Protein 7ULI (pdb70)

Solvent-accessible surface area: 17191 Å² total; per-residue (Å²): 132,56,62,32,69,71,97,54,150,85,101,109,153,65,57,74,32,5,53,39,53,28,104,16,83,42,70,83,56,68,181,90,42,157,75,42,35,29,130,81,82,83,29,131,84,183,72,38,16,55,123,134,66,90,71,22,83,0,9,51,0,33,2,65,66,150,109,21,45,0,0,0,5,18,126,75,57,93,9,20,62,32,0,38,80,0,1,99,0,0,76,98,20,69,9,4,70,17,65,41,105,89,21,2,5,1,31,0,0,15,0,81,3,98,45,47,184,58,0,21,76,0,56,128,47,7,66,56,113,155,31,63,110,66,0,12,86,14,0,50,174,28,35,104,107,7,42,12,77,45,15,70,0,54,50,51,52,87,40,0,57,2,11,0,4,0,34,7,10,7,24,42,7,29,135,30,0,17,40,0,0,91,36,0,14,116,60,2,78,111,80,9,106,63,20,69,73,94,22,63,40,16,95,42,0,1,14,81,77,88,23,55,22,0,60,127,72,4,2,3,6,12,0,35,0,60,5,37,0,113,11,107,33,0,86,158,56,0,139,18,47,13,74,19,0,42,91,19,2,99,101,77,1,51,41,30,14,65,139,84,65,37,76,2,29,39,25,24,24,0,52,64,0,0,31,2,0,0,57,4,0,9,16,45,82,47,0,22,67,0,0,14,7,0,48,0,71,8,92,54,57,74,147,43,123,11,0,48,0,9,0,44,0,16,0,0,1,2,2,1,50,30,75,27,7,111,48,90,78,41,13,62,13,0,92,88,5,45,0,114,22,61,16,149,77,52,84,7,80,13,0,110,75,0,0,10,0,0,0,0,0,0,0,0,0,0,0,2,52,0,0,52,62,6,42,69,142

Radius of gyration: 23.97 Å; Cα contacts (8 Å, |Δi|>4): 821; chains: 1; bounding box: 64×46×68 Å

Secondary structure (P-SEA, 3-state):
ccccccccccccccaaaaaaaaaaaaaaacccccccccccccccccccbbbbbbbbbcccccccccccccccccccaaaaaaaaaaaaaaaaacbbbbbbcccccbbbbbbccccaaaaaaaaaaaacccaaaaaaaaaacccccccccbbbbbbcccccbbbbbbbccccccaaaaaaaaaaaaaaacccccccccccccccccccccccccccccccccccccccccccccccccccccaaaaaaaaaacccaaaaaacccccccccaaaaaaaaaaaaccccccccccccbbbbbbbcccccbbbbbcccccccccccccccccaaaaaaaaaaccccccccccaaaaaaaaaaaaaaaaaaaaaaaaaaaaac

Nearest PDB structures (foldseek):
  7uli-assembly1_AAA  TM=1.003E+00  e=4.116E-71  Arabidopsis thaliana
  8ecg-assembly1_A  TM=1.002E+00  e=7.531E-62  Arabidopsis thaliana
  2r4f-assembly1_C  TM=9.626E-01  e=4.174E-46  Homo sapiens
  6hr7-assembly1_A  TM=9.395E-01  e=2.145E-36  Methanothermococcus thermolithotrophicus DSM 2095
  7n7s-assembly1_B  TM=7.319E-01  e=2.334E-15  Elizabethkingia anophelis NUHP1

Structure (mmCIF, N/CA/C/O backbone):
data_7ULI
#
_entry.id   7ULI
#
_cell.length_a   85.578
_cell.length_b   85.578
_cell.length_c   266.654
_cell.angle_alpha   90.000
_cell.angle_beta   90.000
_cell.angle_gamma   90.000
#
_symmetry.space_group_name_H-M   'I 41 2 2'
#
loop_
_entity.id
_entity.type
_entity.pdbx_description
1 polymer '3-hydroxy-3-methylglutaryl-coenzyme A reductase 1'
2 water water
#
loop_
_atom_site.group_PDB
_atom_site.id
_atom_site.type_symbol
_atom_site.label_atom_id
_atom_site.label_alt_id
_atom_site.label_comp_id
_atom_site.label_asym_id
_atom_site.label_entity_id
_atom_site.label_seq_id
_atom_site.pdbx_PDB_ins_code
_atom_site.Cartn_x
_atom_site.Cartn_y
_atom_site.Cartn_z
_atom_site.occupancy
_atom_site.B_iso_or_equiv
_atom_site.auth_seq_id
_atom_site.auth_comp_id
_atom_site.auth_asym_id
_atom_site.auth_atom_id
_atom_site.pdbx_PDB_model_num
ATOM 1 N N . LYS A 1 177 ? 39.560 -33.213 -22.319 1.000 85.330 177 LYS AAA N 1
ATOM 2 C CA . LYS A 1 177 ? 40.017 -31.791 -22.379 1.000 85.430 177 LYS AAA CA 1
ATOM 3 C C . LYS A 1 177 ? 39.714 -31.184 -23.754 1.000 85.640 177 LYS AAA C 1
ATOM 9 N N . SER A 1 178 ? 39.677 -32.015 -24.799 1.000 87.426 178 SER AAA N 1
ATOM 10 C CA . SER A 1 178 ? 39.283 -31.615 -26.177 1.000 88.047 178 SER AAA CA 1
ATOM 11 C C . SER A 1 178 ? 37.809 -31.197 -26.207 1.000 91.574 178 SER AAA C 1
ATOM 14 N N . VAL A 1 179 ? 37.016 -31.708 -25.257 1.000 98.519 179 VAL AAA N 1
ATOM 15 C CA . VAL A 1 179 ? 35.574 -31.351 -25.088 1.000 93.002 179 VAL AAA CA 1
ATOM 16 C C . VAL A 1 179 ? 35.484 -29.855 -24.761 1.000 90.642 179 VAL AAA C 1
ATOM 17 O O . VAL A 1 179 ? 34.655 -29.167 -25.394 1.000 87.860 179 VAL AAA O 1
ATOM 20 N N . ILE A 1 180 ? 36.327 -29.371 -23.834 1.000 88.939 180 ILE AAA N 1
ATOM 21 C CA . ILE A 1 180 ? 36.416 -27.927 -23.442 1.000 84.070 180 ILE AAA CA 1
ATOM 22 C C . ILE A 1 180 ? 36.701 -27.103 -24.705 1.000 83.600 180 ILE AAA C 1
ATOM 27 N N . ASP A 1 181 ? 37.459 -27.687 -25.642 1.000 85.289 181 ASP AAA N 1
ATOM 28 C CA . ASP A 1 181 ? 37.785 -27.056 -26.950 1.000 82.500 181 ASP AAA CA 1
ATOM 29 C C . ASP A 1 181 ? 36.466 -26.671 -27.629 1.000 89.115 181 ASP AAA C 1
ATOM 30 O O . ASP A 1 181 ? 36.230 -25.457 -27.796 1.000 106.191 181 ASP AAA O 1
ATOM 36 N N . GLY A 1 182 ? 35.629 -27.657 -27.969 1.000 97.231 182 GLY AAA N 1
ATOM 37 C CA . GLY A 1 182 ? 34.319 -27.414 -28.608 1.000 95.419 182 GLY AAA CA 1
ATOM 38 C C . GLY A 1 182 ? 33.361 -28.566 -28.390 1.000 99.217 182 GLY AAA C 1
ATOM 39 O O . GLY A 1 182 ? 33.887 -29.695 -28.188 1.000 105.899 182 GLY AAA O 1
ATOM 43 N N . ILE A 1 184 ? 34.151 -24.227 -26.161 1.000 77.730 184 ILE AAA N 1
ATOM 44 C CA . ILE A 1 184 ? 34.566 -22.799 -26.319 1.000 77.690 184 ILE AAA CA 1
ATOM 45 C C . ILE A 1 184 ? 34.341 -22.331 -27.760 1.000 87.706 184 ILE AAA C 1
ATOM 46 O O . ILE A 1 184 ? 33.856 -21.221 -27.980 1.000 96.322 184 ILE AAA O 1
ATOM 51 N N . PRO A 1 185 ? 34.700 -23.147 -28.784 1.000 98.063 185 PRO AAA N 1
ATOM 52 C CA . PRO A 1 185 ? 34.590 -22.716 -30.183 1.000 90.775 185 PRO AAA CA 1
ATOM 53 C C . PRO A 1 185 ? 33.142 -22.724 -30.689 1.000 87.870 185 PRO AAA C 1
ATOM 55 N N . SER A 1 186 ? 32.444 -23.840 -30.457 1.000 83.575 186 SER AAA N 1
ATOM 56 C CA . SER A 1 186 ? 31.018 -24.003 -30.834 1.000 77.780 186 SER AAA CA 1
ATOM 57 C C . SER A 1 186 ? 30.790 -25.411 -31.398 1.000 78.448 186 SER AAA C 1
ATOM 58 O O . SER A 1 186 ? 29.704 -25.967 -31.129 1.000 98.618 186 SER AAA O 1
ATOM 64 C CA . LEU A 1 189 ? 26.282 -25.984 -23.668 1.000 41.768 189 LEU AAA CA 1
ATOM 65 C C . LEU A 1 189 ? 25.330 -26.943 -22.911 1.000 47.134 189 LEU AAA C 1
ATOM 67 N N . GLU A 1 190 ? 24.342 -27.474 -23.699 1.000 33.224 190 GLU AAA N 1
ATOM 68 C CA . GLU A 1 190 ? 23.339 -28.472 -23.191 1.000 26.837 190 GLU AAA CA 1
ATOM 69 C C . GLU A 1 190 ? 23.801 -29.853 -23.588 1.000 31.224 190 GLU AAA C 1
ATOM 70 O O . GLU A 1 190 ? 23.309 -30.342 -24.677 1.000 57.728 190 GLU AAA O 1
ATOM 76 N N . SER A 1 191 ? 24.656 -30.462 -22.734 1.000 50.448 191 SER AAA N 1
ATOM 77 C CA . SER A 1 191 ? 25.140 -31.864 -22.866 1.000 50.967 191 SER AAA CA 1
ATOM 78 C C . SER A 1 191 ? 23.985 -32.728 -23.367 1.000 61.278 191 SER AAA C 1
ATOM 79 O O . SER A 1 191 ? 23.285 -33.282 -22.477 1.000 90.471 191 SER AAA O 1
ATOM 87 N N . LEU A 1 193 ? 27.027 -36.647 -22.744 1.000 95.944 193 LEU AAA N 1
ATOM 88 C CA . LEU A 1 193 ? 28.282 -37.156 -22.128 1.000 91.954 193 LEU AAA CA 1
ATOM 89 C C . LEU A 1 193 ? 27.956 -37.879 -20.814 1.000 94.306 193 LEU AAA C 1
ATOM 90 O O . LEU A 1 193 ? 26.804 -38.351 -20.682 1.000 98.383 193 LEU AAA O 1
ATOM 96 N N . CYS A 1 196 ? 25.948 -37.089 -15.214 1.000 98.445 196 CYS AAA N 1
ATOM 97 C CA . CYS A 1 196 ? 25.706 -35.647 -14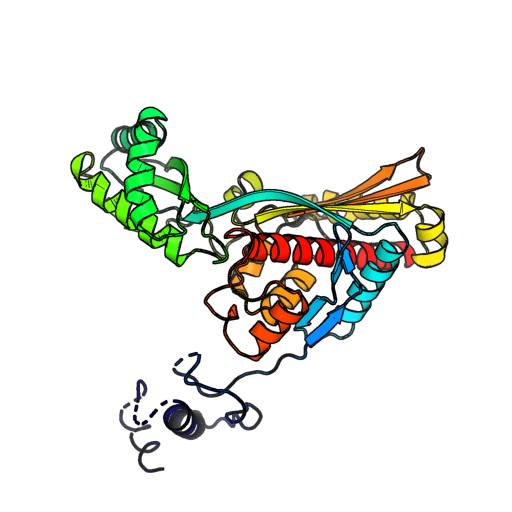.933 1.000 94.115 196 CYS AAA CA 1
ATOM 98 C C . CYS A 1 196 ? 27.011 -34.962 -14.501 1.000 91.516 196 CYS AAA C 1
ATOM 104 N N . LYS A 1 197 ? 27.758 -35.614 -13.600 1.000 94.331 197 LYS AAA N 1
ATOM 105 C CA . LYS A 1 197 ? 29.028 -35.101 -13.007 1.000 94.257 197 LYS AAA CA 1
ATOM 106 C C . LYS A 1 197 ? 30.078 -34.893 -14.108 1.000 94.766 197 LYS AAA C 1
ATOM 107 O O . LYS A 1 197 ? 30.801 -33.876 -14.042 1.000 94.991 197 LYS AAA O 1
ATOM 113 N N . ARG A 1 198 ? 30.183 -35.831 -15.058 1.000 93.406 198 A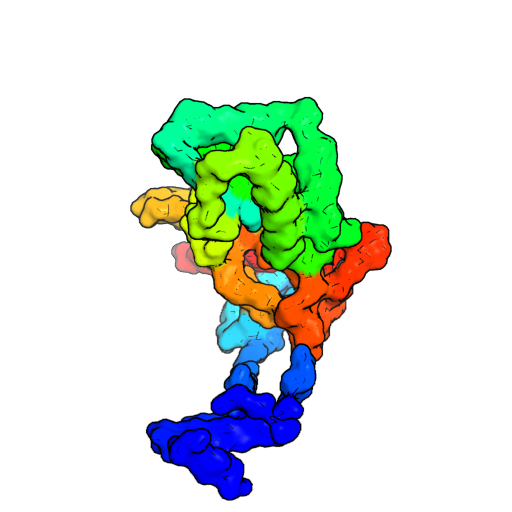RG AAA N 1
ATOM 114 C CA . ARG A 1 198 ? 31.142 -35.763 -16.197 1.000 89.725 198 ARG AAA CA 1
ATOM 115 C C . ARG A 1 198 ? 30.904 -34.455 -16.969 1.000 89.536 198 ARG AAA C 1
ATOM 116 O O . ARG A 1 198 ? 31.882 -33.703 -17.194 1.000 89.989 198 ARG AAA O 1
ATOM 122 N N . ALA A 1 199 ? 29.645 -34.193 -17.336 1.000 89.144 199 ALA AAA N 1
ATOM 123 C CA . ALA A 1 199 ? 29.173 -32.952 -18.004 1.000 92.966 199 ALA AAA CA 1
ATOM 124 C C . ALA A 1 199 ? 29.429 -31.731 -17.106 1.000 97.859 199 ALA AAA C 1
ATOM 125 O O . ALA A 1 199 ? 29.940 -30.706 -17.620 1.000 99.493 199 ALA AAA O 1
ATOM 132 N N . ALA A 1 200 ? 29.094 -31.833 -15.813 1.000 97.301 200 ALA AAA N 1
ATOM 133 C CA . ALA A 1 200 ? 29.319 -30.783 -14.789 1.000 88.359 200 ALA AAA CA 1
ATOM 134 C C . ALA A 1 200 ? 30.783 -30.320 -14.837 1.000 89.967 200 ALA AAA C 1
ATOM 135 O O . ALA A 1 200 ? 31.003 -29.090 -14.891 1.000 90.035 200 ALA AAA O 1
ATOM 138 N N . SER A 1 201 ? 31.726 -31.277 -14.848 1.000 87.881 201 SER AAA N 1
ATOM 139 C CA . SER A 1 201 ? 33.206 -31.064 -14.846 1.000 92.825 201 SER AAA CA 1
ATOM 140 C C . SER A 1 201 ? 33.658 -30.359 -16.133 1.000 83.732 201 SER AAA C 1
ATOM 141 O O . SER A 1 201 ? 34.481 -29.434 -16.038 1.000 78.284 201 SER AAA O 1
ATOM 147 N N . ILE A 1 202 ? 33.141 -30.800 -17.286 1.000 84.919 202 ILE AAA N 1
ATOM 148 C CA . ILE A 1 202 ? 33.489 -30.276 -18.645 1.000 83.646 202 ILE AAA CA 1
ATOM 149 C C . ILE A 1 202 ? 33.191 -28.771 -18.707 1.000 82.925 202 ILE AAA C 1
ATOM 150 O O . ILE A 1 202 ? 34.116 -28.014 -19.065 1.000 83.116 202 ILE AAA O 1
ATOM 153 N N . ARG A 1 203 ? 31.957 -28.373 -18.352 1.000 85.239 203 ARG AAA N 1
ATOM 154 C CA . ARG A 1 203 ? 31.436 -26.972 -18.387 1.000 77.188 203 ARG AAA CA 1
ATOM 155 C C . ARG A 1 203 ? 32.303 -26.050 -17.514 1.000 81.412 203 ARG AAA C 1
ATOM 156 O O . ARG A 1 203 ? 32.527 -24.901 -17.938 1.000 79.615 203 ARG AAA O 1
ATOM 162 N N . ARG A 1 204 ? 32.773 -26.527 -16.352 1.000 80.980 204 ARG AAA N 1
ATOM 163 C CA . ARG A 1 204 ? 33.602 -25.746 -15.384 1.000 81.572 204 ARG AAA CA 1
ATOM 164 C C . ARG A 1 204 ? 34.881 -25.209 -16.041 1.000 83.025 204 ARG AAA C 1
ATOM 165 O O . ARG A 1 204 ? 35.198 -24.008 -15.837 1.000 81.126 204 ARG AAA O 1
ATOM 186 N N . GLU A 1 205 ? 35.629 -26.088 -16.725 1.000 87.575 205 GLU AAA N 1
ATOM 187 C CA . GLU A 1 205 ? 36.903 -25.739 -17.421 1.000 88.183 205 GLU AAA CA 1
ATOM 188 C C . GLU A 1 205 ? 36.605 -24.780 -18.581 1.000 82.356 205 GLU AAA C 1
ATOM 189 O O . GLU A 1 205 ? 37.333 -23.768 -18.699 1.000 81.239 205 GLU AAA O 1
ATOM 201 N N . ALA A 1 206 ? 35.591 -25.101 -19.397 1.000 74.878 206 ALA AAA N 1
ATOM 202 C CA . ALA A 1 206 ? 35.080 -24.259 -20.508 1.000 78.041 206 ALA AAA CA 1
ATOM 203 C C . ALA A 1 206 ? 34.801 -22.835 -20.003 1.000 85.649 206 ALA AAA C 1
ATOM 204 O O . ALA A 1 206 ? 35.183 -21.871 -20.709 1.000 84.747 206 ALA AAA O 1
ATOM 207 N N . LEU A 1 207 ? 34.187 -22.714 -18.813 1.000 81.893 207 LEU AAA N 1
ATOM 208 C CA . LEU A 1 207 ? 33.768 -21.427 -18.187 1.000 76.049 207 LEU AAA CA 1
ATOM 209 C C . LEU A 1 207 ? 34.988 -20.632 -17.693 1.000 73.651 207 LEU AAA C 1
ATOM 210 O O . LEU A 1 207 ? 35.031 -19.404 -17.921 1.000 77.271 207 LEU AAA O 1
ATOM 226 N N . GLN A 1 208 ? 35.930 -21.287 -17.008 1.000 79.330 208 GLN AAA N 1
ATOM 227 C CA . GLN A 1 208 ? 37.177 -20.647 -16.496 1.000 77.656 208 GLN AAA CA 1
ATOM 228 C C . GLN A 1 208 ? 38.059 -20.211 -17.669 1.000 78.440 208 GLN AAA C 1
ATOM 229 O O . GLN A 1 208 ? 38.590 -19.084 -17.607 1.000 80.334 208 GLN AAA O 1
ATOM 243 N N . ARG A 1 209 ? 38.207 -21.076 -18.680 1.000 75.871 209 ARG AAA N 1
ATOM 244 C CA . ARG A 1 209 ? 38.997 -20.817 -19.917 1.000 78.100 209 ARG AAA CA 1
ATOM 245 C C . ARG A 1 209 ? 38.409 -19.595 -20.644 1.000 79.402 209 ARG AAA C 1
ATOM 246 O O . ARG A 1 209 ? 39.161 -18.620 -20.842 1.000 80.449 209 ARG AAA O 1
ATOM 252 N N . VAL A 1 210 ? 37.110 -19.633 -20.978 1.000 84.065 210 VAL AAA N 1
ATOM 253 C CA . VAL A 1 210 ? 36.370 -18.579 -21.746 1.000 81.488 210 VAL AAA CA 1
ATOM 254 C C . VAL A 1 210 ? 36.259 -17.288 -20.913 1.000 80.871 210 VAL AAA C 1
ATOM 255 O O . VAL A 1 210 ? 36.373 -16.207 -21.511 1.000 77.587 210 VAL AAA O 1
ATOM 260 N N . THR A 1 211 ? 36.031 -17.393 -19.595 1.000 79.165 211 THR AAA N 1
ATOM 261 C CA . THR A 1 211 ? 35.773 -16.240 -18.675 1.000 82.134 211 THR AAA CA 1
ATOM 262 C C . THR A 1 211 ? 37.085 -15.535 -18.292 1.000 79.270 211 THR AAA C 1
ATOM 263 O O . THR A 1 211 ? 37.040 -14.299 -18.097 1.000 79.968 211 THR AAA O 1
ATOM 268 N N . GLY A 1 212 ? 38.185 -16.287 -18.144 1.000 78.791 212 GLY AAA N 1
ATOM 269 C CA . GLY A 1 212 ? 39.476 -15.789 -17.621 1.000 80.718 212 GLY AAA CA 1
ATOM 270 C C . GLY A 1 212 ? 39.461 -15.700 -16.100 1.000 84.163 212 GLY AAA C 1
ATOM 271 O O . GLY A 1 212 ? 40.442 -15.178 -15.517 1.000 83.001 212 GLY AAA O 1
ATOM 275 N N . ARG A 1 213 ? 38.391 -16.207 -15.475 1.000 81.596 213 ARG AAA N 1
ATOM 276 C CA . ARG A 1 213 ? 38.113 -16.083 -14.018 1.000 84.031 213 ARG AAA CA 1
ATOM 277 C C . ARG A 1 213 ? 38.206 -17.457 -13.350 1.000 77.185 213 ARG AAA C 1
ATOM 278 O O . ARG A 1 213 ? 37.559 -18.400 -13.841 1.000 75.360 213 ARG AAA O 1
ATOM 299 N N . SER A 1 214 ? 38.970 -17.547 -12.263 1.000 74.342 214 SER AAA N 1
ATOM 300 C CA . SER A 1 214 ? 39.041 -18.747 -11.393 1.000 76.869 214 SER AAA CA 1
ATOM 301 C C . SER A 1 214 ? 37.756 -18.865 -10.556 1.000 73.971 214 SER AAA C 1
ATOM 302 O O . SER A 1 214 ? 37.365 -17.867 -9.911 1.000 69.340 214 SER AAA O 1
ATOM 310 N N . ILE A 1 215 ? 37.114 -20.036 -10.591 1.000 73.472 215 ILE AAA N 1
ATOM 311 C CA . ILE A 1 215 ? 36.011 -20.419 -9.660 1.000 76.919 215 ILE AAA CA 1
ATOM 312 C C . ILE A 1 215 ? 36.529 -21.558 -8.772 1.000 78.564 215 ILE AAA C 1
ATOM 313 O O . ILE A 1 215 ? 35.821 -22.569 -8.599 1.000 72.402 215 ILE AAA O 1
ATOM 329 N N . GLU A 1 216 ? 37.721 -21.359 -8.202 1.000 86.128 216 GLU AAA N 1
ATOM 330 C CA . GLU A 1 216 ? 38.524 -22.417 -7.525 1.000 87.704 216 GLU AAA CA 1
ATOM 331 C C . GLU A 1 216 ? 37.771 -22.933 -6.289 1.000 86.616 216 GLU AAA C 1
ATOM 332 O O . GLU A 1 216 ? 37.672 -24.180 -6.138 1.000 91.521 216 GLU AAA O 1
ATOM 344 N N . GLY A 1 217 ? 37.248 -22.023 -5.455 1.000 71.902 217 GLY AAA N 1
ATOM 345 C CA . GLY A 1 217 ? 36.614 -22.356 -4.161 1.000 71.541 217 GLY AAA CA 1
ATOM 346 C C . GLY A 1 217 ? 35.166 -22.835 -4.284 1.000 74.082 217 GLY AAA C 1
ATOM 347 O O . GLY A 1 217 ? 34.558 -23.137 -3.236 1.000 71.197 217 GLY AAA O 1
ATOM 351 N N . LEU A 1 218 ? 34.604 -22.885 -5.497 1.000 73.495 218 LEU AAA N 1
ATOM 352 C CA . LEU A 1 218 ? 33.274 -23.494 -5.758 1.000 72.694 218 LEU AAA CA 1
ATOM 353 C C . LEU A 1 218 ? 33.476 -24.991 -5.926 1.000 75.094 218 LEU AAA C 1
ATOM 354 O O . LEU A 1 218 ? 34.084 -25.408 -6.904 1.000 74.115 218 LEU AAA O 1
ATOM 370 N N . PRO A 1 219 ? 33.010 -25.841 -4.979 1.000 81.481 219 PRO AAA N 1
ATOM 371 C CA . PRO A 1 219 ? 33.170 -27.292 -5.112 1.000 79.405 219 PRO AAA CA 1
ATOM 372 C C . PRO A 1 219 ? 32.326 -27.907 -6.240 1.000 76.837 219 PRO AAA C 1
ATOM 373 O O . PRO A 1 219 ? 31.248 -27.408 -6.508 1.000 74.552 219 PRO AAA O 1
ATOM 384 N N . LEU A 1 220 ? 32.857 -28.966 -6.863 1.000 77.176 220 LEU AAA N 1
ATOM 385 C CA . LEU A 1 220 ? 32.148 -29.863 -7.815 1.000 74.135 220 LEU AAA CA 1
ATOM 386 C C . LEU A 1 220 ? 31.813 -31.175 -7.098 1.000 74.600 220 LEU AAA C 1
ATOM 387 O O . LEU A 1 220 ? 30.648 -31.607 -7.177 1.000 74.269 220 LEU AAA O 1
ATOM 395 N N . ASP A 1 221 ? 32.804 -31.777 -6.428 1.000 82.021 221 ASP AAA N 1
ATOM 396 C CA . ASP A 1 221 ? 32.695 -33.103 -5.752 1.000 81.991 221 ASP AAA CA 1
ATOM 397 C C . ASP A 1 221 ? 31.862 -32.977 -4.471 1.000 77.900 221 ASP AAA C 1
ATOM 398 O O . ASP A 1 221 ? 31.947 -31.922 -3.814 1.000 76.279 221 ASP AAA O 1
ATOM 407 N N . GLY A 1 222 ? 31.121 -34.034 -4.125 1.000 79.483 222 GLY AAA N 1
ATOM 408 C CA . GLY A 1 222 ? 30.370 -34.152 -2.858 1.000 80.507 222 GLY AAA CA 1
ATOM 409 C C . GLY A 1 222 ? 28.872 -34.014 -3.055 1.000 79.830 222 GLY AAA C 1
ATOM 410 O O . GLY A 1 222 ? 28.145 -34.075 -2.053 1.000 76.367 222 GLY AAA O 1
ATOM 414 N N . PHE A 1 223 ? 28.417 -33.856 -4.302 1.000 88.465 223 PHE AAA N 1
ATOM 415 C CA . PHE A 1 223 ? 26.989 -33.622 -4.653 1.000 86.092 223 PHE AAA CA 1
ATOM 416 C C . PHE A 1 223 ? 26.575 -34.595 -5.759 1.000 81.321 223 PHE AAA C 1
ATOM 417 O O . PHE A 1 223 ? 27.362 -34.783 -6.701 1.000 85.824 223 PHE AAA O 1
ATOM 434 N N . ASP A 1 224 ? 25.385 -35.189 -5.649 1.000 84.796 224 ASP AAA N 1
ATOM 435 C CA . ASP A 1 224 ? 24.820 -36.082 -6.698 1.000 89.598 224 ASP AAA CA 1
ATOM 436 C C . ASP A 1 224 ? 24.043 -35.228 -7.705 1.000 94.059 224 ASP AAA C 1
ATOM 437 O O . ASP A 1 224 ? 22.920 -34.787 -7.360 1.000 100.052 224 ASP AAA O 1
ATOM 446 N N . TYR A 1 225 ? 24.602 -35.015 -8.901 1.000 89.089 225 TYR AAA N 1
ATOM 447 C CA . TYR A 1 225 ? 24.038 -34.086 -9.917 1.000 93.389 225 TYR AAA CA 1
ATOM 448 C C . TYR A 1 225 ? 22.867 -34.759 -10.639 1.000 99.054 225 TYR AAA C 1
ATOM 449 O O . TYR A 1 225 ? 22.083 -34.039 -11.282 1.000 89.204 225 TYR AAA O 1
ATOM 467 N N . GLU A 1 226 ? 22.742 -36.085 -10.524 1.000 107.511 226 GLU AAA N 1
ATOM 468 C CA . GLU A 1 226 ? 21.562 -36.825 -11.048 1.000 113.362 226 GLU AAA CA 1
ATOM 469 C C . GLU A 1 226 ? 20.291 -36.337 -10.334 1.000 118.635 226 GLU AAA C 1
ATOM 470 O O . GLU A 1 226 ? 19.235 -36.260 -11.008 1.000 117.636 226 GLU AAA O 1
ATOM 482 N N . SER A 1 227 ? 20.380 -36.000 -9.039 1.000 109.752 227 SER AAA N 1
ATOM 483 C CA . SER A 1 227 ? 19.221 -35.553 -8.217 1.000 102.383 227 SER AAA CA 1
ATOM 484 C C . SER A 1 227 ? 18.541 -34.359 -8.897 1.000 86.978 227 SER AAA C 1
ATOM 485 O O . SER A 1 227 ? 17.380 -34.542 -9.308 1.000 88.083 227 SER AAA O 1
ATOM 493 N N . MET A 1 235 ? 22.096 -26.405 -16.048 1.000 77.824 235 MET AAA N 1
ATOM 494 C CA . MET A 1 235 ? 23.517 -26.396 -16.507 1.000 85.969 235 MET AAA CA 1
ATOM 495 C C . MET A 1 235 ? 24.457 -26.227 -15.312 1.000 82.153 235 MET AAA C 1
ATOM 496 O O . MET A 1 235 ? 25.171 -25.221 -15.224 1.000 66.555 235 MET AAA O 1
ATOM 510 N N . PRO A 1 236 ? 24.496 -27.211 -14.375 1.000 82.042 236 PRO AAA N 1
ATOM 511 C CA . PRO A 1 236 ? 25.221 -27.056 -13.114 1.000 75.221 236 PRO AAA CA 1
ATOM 512 C C . PRO A 1 236 ? 26.730 -26.983 -13.356 1.000 73.869 236 PRO AAA C 1
ATOM 513 O O . PRO A 1 236 ? 27.218 -27.656 -14.242 1.000 82.539 236 PRO AAA O 1
ATOM 524 N N . VAL A 1 237 ? 27.413 -26.146 -12.583 1.000 66.483 237 VAL AAA N 1
ATOM 525 C CA . VAL A 1 237 ? 28.885 -25.932 -12.685 1.000 68.468 237 VAL AAA CA 1
ATOM 526 C C . VAL A 1 237 ? 29.531 -26.178 -11.309 1.000 70.356 237 VAL AAA C 1
ATOM 527 O O . VAL A 1 237 ? 30.773 -26.068 -11.191 1.000 67.391 237 VAL AAA O 1
ATOM 540 N N . GLY A 1 238 ? 28.722 -26.522 -10.304 1.000 63.159 238 GLY AAA N 1
ATOM 541 C CA . GLY A 1 238 ? 29.151 -26.580 -8.896 1.000 61.646 238 GLY AAA CA 1
ATOM 542 C C . GLY A 1 238 ? 27.979 -26.390 -7.953 1.000 55.383 238 GLY AAA C 1
ATOM 543 O O . GLY A 1 238 ? 26.832 -26.595 -8.372 1.000 53.912 238 GLY AAA O 1
ATOM 547 N N . TYR A 1 239 ? 28.267 -26.051 -6.701 1.000 55.316 239 TYR AAA N 1
ATOM 548 C CA . TYR A 1 239 ? 27.238 -25.817 -5.658 1.000 57.143 239 TYR AAA CA 1
ATOM 549 C C . TYR A 1 239 ? 27.835 -24.882 -4.613 1.000 53.658 239 TYR AAA C 1
ATOM 550 O O . TYR A 1 239 ? 29.053 -24.926 -4.389 1.000 58.588 239 TYR AAA O 1
ATOM 568 N N . ILE A 1 240 ? 27.009 -24.013 -4.039 1.000 51.646 240 ILE AAA N 1
ATOM 569 C CA . ILE A 1 240 ? 27.415 -23.187 -2.862 1.000 53.256 240 ILE AAA CA 1
ATOM 570 C C . ILE A 1 240 ? 27.065 -23.969 -1.588 1.000 51.457 240 ILE AAA C 1
ATOM 571 O O . ILE A 1 240 ? 26.177 -24.857 -1.628 1.000 49.645 240 ILE AAA O 1
ATOM 587 N N . GLN A 1 241 ? 27.786 -23.665 -0.515 1.000 52.400 241 GLN AAA N 1
ATOM 588 C CA . GLN A 1 241 ? 27.581 -24.224 0.845 1.000 53.413 241 GLN AAA CA 1
ATOM 589 C C . GLN A 1 241 ? 27.133 -23.113 1.802 1.000 50.516 241 GLN AAA C 1
ATOM 590 O O . GLN A 1 241 ? 27.838 -22.074 1.889 1.000 52.237 241 GLN AAA O 1
ATOM 604 N N . ILE A 1 242 ? 26.025 -23.338 2.508 1.000 49.335 242 ILE AAA N 1
ATOM 605 C CA . ILE A 1 242 ? 25.544 -22.445 3.609 1.000 51.053 242 ILE AAA CA 1
ATOM 606 C C . ILE A 1 242 ? 25.480 -23.279 4.882 1.000 47.187 242 ILE AAA C 1
ATOM 607 O O . ILE A 1 242 ? 24.803 -24.304 4.918 1.000 43.702 242 ILE AAA O 1
ATOM 623 N N . PRO A 1 243 ? 26.166 -22.846 5.957 1.000 47.936 243 PRO AAA N 1
ATOM 624 C CA . PRO A 1 243 ? 26.168 -23.597 7.212 1.000 50.033 243 PRO AAA CA 1
ATOM 625 C C . PRO A 1 243 ? 24.796 -23.562 7.900 1.000 52.207 243 PRO AAA C 1
ATOM 626 O O . PRO A 1 243 ? 24.122 -22.551 7.815 1.000 50.124 243 PRO AAA O 1
ATOM 637 N N . VAL A 1 244 ? 24.431 -24.683 8.525 1.000 51.561 244 VAL AAA N 1
ATOM 638 C CA . VAL A 1 244 ? 23.152 -24.912 9.244 1.000 50.229 244 VAL AAA CA 1
ATOM 639 C C . VAL A 1 244 ? 23.440 -24.862 10.743 1.000 53.275 244 VAL AAA C 1
ATOM 640 O O . VAL A 1 244 ? 24.216 -25.713 11.225 1.000 55.544 244 VAL AAA O 1
ATOM 653 N N . GLY A 1 245 ? 22.885 -23.865 11.425 1.000 48.504 245 GLY AAA N 1
ATOM 654 C CA . GLY A 1 245 ? 22.862 -23.777 12.893 1.000 49.103 245 GLY AAA CA 1
ATOM 655 C C . GLY A 1 245 ? 21.543 -24.309 13.445 1.000 51.537 245 GLY AAA C 1
ATOM 656 O O . GLY A 1 245 ? 20.552 -24.417 12.681 1.000 49.492 245 GLY AAA O 1
ATOM 660 N N . ILE A 1 246 ? 21.508 -24.647 14.729 1.000 48.249 246 ILE AAA N 1
ATOM 661 C CA . ILE A 1 246 ? 20.293 -25.221 15.367 1.000 49.720 246 ILE AAA CA 1
ATOM 662 C C . ILE A 1 246 ? 19.788 -24.246 16.428 1.000 45.785 246 ILE AAA C 1
ATOM 663 O O . ILE A 1 246 ? 20.579 -23.821 17.254 1.000 46.636 246 ILE AAA O 1
ATOM 679 N N . ALA A 1 247 ? 18.513 -23.885 16.336 1.000 47.624 247 ALA AAA N 1
ATOM 680 C CA . ALA A 1 247 ? 17.759 -23.118 17.350 1.000 49.871 247 ALA AAA CA 1
ATOM 681 C C . ALA A 1 247 ? 16.796 -24.063 18.070 1.000 46.648 247 ALA AAA C 1
ATOM 682 O O . ALA A 1 247 ? 16.077 -24.809 17.402 1.000 44.190 247 ALA AAA O 1
ATOM 689 N N . GLY A 1 248 ? 16.795 -24.022 19.407 1.000 53.105 248 GLY AAA N 1
ATOM 690 C CA . GLY A 1 248 ? 15.809 -24.767 20.212 1.000 53.520 248 GLY AAA CA 1
ATOM 691 C C . GLY A 1 248 ? 16.324 -25.143 21.600 1.000 56.093 248 GLY AAA C 1
ATOM 692 O O . GLY A 1 248 ? 17.347 -24.626 22.051 1.000 56.137 248 GLY AAA O 1
ATOM 696 N N . PRO A 1 249 ? 15.605 -26.043 22.320 1.000 55.090 249 PRO AAA N 1
ATOM 697 C CA . PRO A 1 249 ? 14.368 -26.647 21.805 1.000 50.895 249 PRO AAA CA 1
ATOM 698 C C . PRO A 1 249 ? 13.224 -25.621 21.709 1.000 47.544 249 PRO AAA C 1
ATOM 699 O O . PRO A 1 249 ? 13.088 -24.822 22.586 1.000 50.606 249 PRO AAA O 1
ATOM 710 N N . LEU A 1 250 ? 12.481 -25.638 20.600 1.000 47.476 250 LEU AAA N 1
ATOM 711 C CA . LEU A 1 250 ? 11.239 -24.851 20.397 1.000 44.903 250 LEU AAA CA 1
ATOM 712 C C . LEU A 1 250 ? 10.059 -25.717 20.822 1.000 42.824 250 LEU AAA C 1
ATOM 713 O O . LEU A 1 250 ? 9.829 -26.740 20.155 1.000 43.859 250 LEU AAA O 1
ATOM 729 N N . LEU A 1 251 ? 9.363 -25.329 21.894 1.000 44.943 251 LEU AAA N 1
ATOM 730 C CA . LEU A 1 251 ? 8.214 -26.103 22.444 1.000 42.524 251 LEU AAA CA 1
ATOM 731 C C . LEU A 1 251 ? 6.960 -25.555 21.774 1.000 41.241 251 LEU AAA C 1
ATOM 732 O O . LEU A 1 251 ? 6.639 -24.385 22.028 1.000 43.356 251 LEU AAA O 1
ATOM 748 N N . LEU A 1 252 ? 6.318 -26.359 20.927 1.000 41.950 252 LEU AAA N 1
ATOM 749 C CA . LEU A 1 252 ? 5.239 -25.911 20.014 1.000 43.512 252 LEU AAA CA 1
ATOM 750 C C . LEU A 1 252 ? 4.117 -26.947 20.011 1.000 39.640 252 LEU AAA C 1
ATOM 751 O O . LEU A 1 252 ? 4.361 -28.068 19.588 1.000 40.303 252 LEU AAA O 1
ATOM 767 N N . ASP A 1 253 ? 2.935 -26.545 20.453 1.000 43.877 253 ASP AAA N 1
ATOM 768 C CA . ASP A 1 253 ? 1.730 -27.410 20.524 1.000 46.943 253 ASP AAA CA 1
ATOM 769 C C . ASP A 1 253 ? 2.094 -28.722 21.238 1.000 48.006 253 ASP AAA C 1
ATOM 770 O O . ASP A 1 253 ? 1.609 -29.774 20.801 1.000 49.589 253 ASP AAA O 1
ATOM 779 N N . GLY A 1 254 ? 2.943 -28.655 22.267 1.000 48.293 254 GLY AAA N 1
ATOM 780 C CA . GLY A 1 254 ? 3.296 -29.808 23.122 1.000 50.714 254 GLY AAA CA 1
ATOM 781 C C . GLY A 1 254 ? 4.511 -30.588 22.638 1.000 53.638 254 GLY AAA C 1
ATOM 782 O O . GLY A 1 254 ? 4.926 -31.496 23.356 1.000 54.684 254 GLY AAA O 1
ATOM 786 N N . TYR A 1 255 ? 5.081 -30.280 21.469 1.000 51.009 255 TYR AAA N 1
ATOM 787 C CA . TYR A 1 255 ? 6.245 -31.021 20.915 1.000 44.778 255 TYR AAA CA 1
ATOM 788 C C . TYR A 1 255 ? 7.479 -30.127 20.947 1.000 46.921 255 TYR AAA C 1
ATOM 789 O O . TYR A 1 255 ? 7.337 -28.893 20.907 1.000 48.603 255 TYR AAA O 1
ATOM 807 N N . GLU A 1 256 ? 8.649 -30.755 21.006 1.000 43.236 256 GLU AAA N 1
ATOM 808 C CA . GLU A 1 256 ? 9.965 -30.078 21.039 1.000 48.179 256 GLU AAA CA 1
ATOM 809 C C . GLU A 1 256 ? 10.647 -30.234 19.677 1.000 45.452 256 GLU AAA C 1
ATOM 810 O O . GLU A 1 256 ? 10.635 -31.336 19.135 1.000 48.447 256 GLU AAA O 1
ATOM 822 N N . TYR A 1 257 ? 11.188 -29.142 19.141 1.000 45.382 257 TYR AAA N 1
ATOM 823 C CA . TYR A 1 257 ? 11.792 -29.095 17.781 1.000 42.170 257 TYR AAA CA 1
ATOM 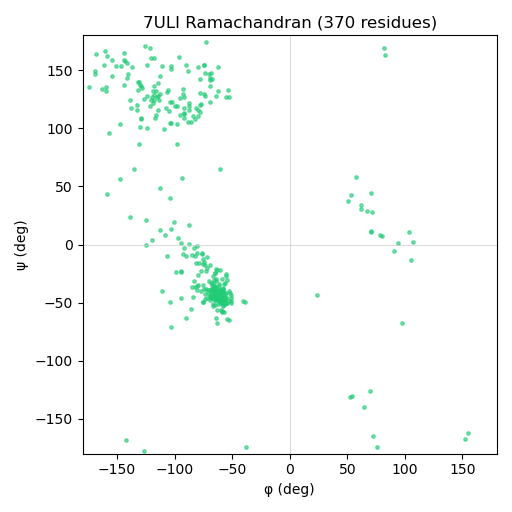824 C C . TYR A 1 257 ? 13.172 -28.470 17.891 1.000 38.035 257 TYR AAA C 1
ATOM 825 O O . TYR A 1 257 ? 13.343 -27.501 18.596 1.000 42.389 257 TYR AAA O 1
ATOM 843 N N . SER A 1 258 ? 14.119 -29.065 17.199 1.000 40.224 258 SER AAA N 1
ATOM 844 C CA . SER A 1 258 ? 15.458 -28.515 16.918 1.000 43.055 258 SER AAA CA 1
ATOM 845 C C . SER A 1 258 ? 15.405 -27.900 15.516 1.000 46.130 258 SER AAA C 1
ATOM 846 O O . SER A 1 258 ? 15.399 -28.669 14.521 1.000 44.485 258 SER AAA O 1
ATOM 854 N N . VAL A 1 259 ? 15.340 -26.567 15.456 1.000 42.981 259 VAL AAA N 1
ATOM 855 C CA . VAL A 1 259 ? 14.988 -25.825 14.215 1.000 43.438 259 VAL AAA CA 1
ATOM 856 C C . VAL A 1 259 ? 16.255 -25.584 13.408 1.000 42.061 259 VAL AAA C 1
ATOM 857 O O . VAL A 1 259 ? 17.157 -24.880 13.870 1.000 42.273 259 VAL AAA O 1
ATOM 870 N N . PRO A 1 260 ? 16.364 -26.166 12.189 1.000 41.017 260 PRO AAA N 1
ATOM 871 C CA . PRO A 1 260 ? 17.532 -25.934 11.337 1.000 41.559 260 PRO AAA CA 1
ATOM 872 C C . PRO A 1 260 ? 17.425 -24.560 10.654 1.000 41.093 260 PRO AAA C 1
ATOM 873 O O . PRO A 1 260 ? 16.392 -24.238 10.102 1.000 41.979 260 PRO AAA O 1
ATOM 884 N N . MET A 1 261 ? 18.489 -23.777 10.744 1.000 42.047 261 MET AAA N 1
ATOM 885 C CA . MET A 1 261 ? 18.562 -22.396 10.209 1.000 43.921 261 MET AAA CA 1
ATOM 886 C C . MET A 1 261 ? 19.829 -22.281 9.353 1.000 46.201 261 MET AAA C 1
ATOM 887 O O . MET A 1 261 ? 20.937 -22.303 9.922 1.000 47.140 261 MET AAA O 1
ATOM 901 N N . ALA A 1 262 ? 19.648 -22.192 8.033 1.000 45.430 262 ALA AAA N 1
ATOM 902 C CA . ALA A 1 262 ? 20.725 -22.030 7.031 1.000 46.928 262 ALA AAA CA 1
ATOM 903 C C . ALA A 1 262 ? 21.031 -20.536 6.901 1.000 44.713 262 ALA AAA C 1
ATOM 904 O O . ALA A 1 262 ? 20.227 -19.821 6.285 1.000 48.609 262 ALA AAA O 1
ATOM 911 N N . THR A 1 263 ? 22.142 -20.094 7.458 1.000 44.641 263 THR AAA N 1
ATOM 912 C CA . THR A 1 263 ? 22.517 -18.664 7.510 1.000 50.452 263 THR AAA CA 1
ATOM 913 C C . THR A 1 263 ? 24.023 -18.529 7.714 1.000 52.388 263 THR AAA C 1
ATOM 914 O O . THR A 1 263 ? 24.643 -19.479 8.145 1.000 54.963 263 THR AAA O 1
ATOM 925 N N . THR A 1 264 ? 24.545 -17.346 7.418 1.000 61.510 264 THR AAA N 1
ATOM 926 C CA . THR A 1 264 ? 25.967 -16.947 7.589 1.000 67.454 264 THR AAA CA 1
ATOM 927 C C . THR A 1 264 ? 26.203 -16.506 9.042 1.000 76.065 264 THR AAA C 1
ATOM 928 O O . THR A 1 264 ? 27.324 -16.718 9.563 1.000 74.854 264 THR AAA O 1
ATOM 939 N N . GLU A 1 265 ? 25.186 -15.927 9.685 1.000 76.018 265 GLU AAA N 1
ATOM 940 C CA . GLU A 1 265 ? 25.339 -15.218 10.985 1.000 71.458 265 GLU AAA CA 1
ATOM 941 C C . GLU A 1 265 ? 25.009 -16.162 12.151 1.000 75.020 265 GLU AAA C 1
ATOM 942 O O . GLU A 1 265 ? 23.811 -16.522 12.327 1.000 69.347 265 GLU AAA O 1
ATOM 954 N N . GLY A 1 266 ? 26.033 -16.528 12.932 1.000 73.437 266 GLY AAA N 1
ATOM 955 C CA . GLY A 1 266 ? 25.874 -17.177 14.251 1.000 69.788 266 GLY AAA CA 1
ATOM 956 C C . GLY A 1 266 ? 24.936 -16.403 15.166 1.000 63.526 266 GLY AAA C 1
ATOM 957 O O . GLY A 1 266 ? 24.271 -17.047 15.983 1.000 62.769 266 GLY AAA O 1
ATOM 961 N N A CYS A 1 267 ? 24.886 -15.069 15.021 0.480 60.840 267 CYS AAA N 1
ATOM 962 N N C CYS A 1 267 ? 24.882 -15.071 15.019 0.400 60.934 267 CYS AAA N 1
ATOM 963 C CA A CYS A 1 267 ? 24.110 -14.133 15.882 0.530 57.881 267 CYS AAA CA 1
ATOM 964 C CA C CYS A 1 267 ? 24.110 -14.142 15.890 0.450 58.073 267 CYS AAA CA 1
ATOM 965 C C A CYS A 1 267 ? 22.601 -14.311 15.670 0.480 52.792 267 CYS AAA C 1
ATOM 966 C C C CYS A 1 267 ? 22.600 -14.293 15.665 0.400 52.893 267 CYS AAA C 1
ATOM 967 O O A CYS A 1 267 ? 21.856 -14.080 16.628 0.480 48.392 267 CYS AAA O 1
ATOM 968 O O C CYS A 1 267 ? 21.852 -14.031 16.615 0.400 48.067 267 CYS AAA O 1
ATOM 983 N N . LEU A 1 268 ? 22.169 -14.691 14.465 1.000 50.989 268 LEU AAA N 1
ATOM 984 C CA . LEU A 1 268 ? 20.732 -14.958 14.173 1.000 50.592 268 LEU AAA CA 1
ATOM 985 C C . LEU A 1 268 ? 20.291 -16.267 14.855 1.000 47.363 268 LEU AAA C 1
ATOM 986 O O . LEU A 1 268 ? 19.179 -16.318 15.430 1.000 45.714 268 LEU AAA O 1
ATOM 1002 N N . VAL A 1 269 ? 21.119 -17.303 14.763 1.000 46.749 269 VAL AAA N 1
ATOM 1003 C CA . VAL A 1 269 ? 20.839 -18.611 15.429 1.000 49.595 269 VAL AAA CA 1
ATOM 1004 C C . VAL A 1 269 ? 20.826 -18.389 16.947 1.000 48.228 269 VAL AAA C 1
ATOM 1005 O O . VAL A 1 269 ? 19.853 -18.839 17.574 1.000 47.497 269 VAL AAA O 1
ATOM 1018 N N . ALA A 1 270 ? 21.822 -17.666 17.478 1.000 46.549 270 ALA AAA N 1
ATOM 1019 C CA . ALA A 1 270 ? 22.015 -17.423 18.934 1.000 51.057 270 ALA AAA CA 1
ATOM 1020 C C . ALA A 1 270 ? 20.812 -16.662 19.497 1.000 48.469 270 ALA AAA C 1
ATOM 1021 O O . ALA A 1 270 ? 20.313 -17.032 20.572 1.000 43.958 270 ALA AAA O 1
ATOM 1028 N N . SER A 1 271 ? 20.368 -15.627 18.779 1.000 48.035 271 SER AAA N 1
ATOM 1029 C CA . SER A 1 271 ? 19.213 -14.767 19.157 1.000 46.920 271 SER AAA CA 1
ATOM 1030 C C . SER A 1 271 ? 17.912 -15.585 19.130 1.000 43.461 271 SER AAA C 1
ATOM 1031 O O . SER A 1 271 ? 17.113 -15.444 20.061 1.000 47.761 271 SER AAA O 1
ATOM 1039 N N . THR A 1 272 ? 17.698 -16.399 18.106 1.000 43.934 272 THR AAA N 1
ATOM 1040 C CA . THR A 1 272 ? 16.480 -17.236 17.952 1.000 45.310 272 THR AAA CA 1
ATOM 1041 C C . THR A 1 272 ? 16.443 -18.281 19.088 1.000 48.031 272 THR AAA C 1
ATOM 1042 O O . THR A 1 272 ? 15.363 -18.584 19.624 1.000 41.885 272 THR AAA O 1
ATOM 1053 N N . ASN A 1 273 ? 17.617 -18.829 19.397 1.000 48.978 273 ASN AAA N 1
ATOM 1054 C CA . ASN A 1 273 ? 17.868 -19.780 20.510 1.000 47.625 273 ASN AAA CA 1
ATOM 1055 C C . ASN A 1 273 ? 17.442 -19.150 21.847 1.000 45.932 273 ASN AAA C 1
ATOM 1056 O O . ASN A 1 273 ? 16.712 -19.808 22.578 1.000 46.917 273 ASN AAA O 1
ATOM 1067 N N . ARG A 1 274 ? 17.838 -17.903 22.124 1.000 46.291 274 ARG AAA N 1
ATOM 1068 C CA . ARG A 1 274 ? 17.439 -17.150 23.346 1.000 48.942 274 ARG AAA CA 1
ATOM 1069 C C . ARG A 1 274 ? 15.907 -17.030 23.421 1.000 48.420 274 ARG AAA C 1
ATOM 1070 O O . ARG A 1 274 ? 15.342 -17.172 24.528 1.000 47.905 274 ARG AAA O 1
ATOM 1091 N N . GLY A 1 275 ? 15.246 -16.787 22.293 1.000 45.571 275 GLY AAA N 1
ATOM 1092 C CA . GLY A 1 275 ? 13.778 -16.692 22.219 1.000 44.577 275 GLY AAA CA 1
ATOM 1093 C C . GLY A 1 275 ? 13.118 -18.029 22.530 1.000 44.970 275 GLY AAA C 1
ATOM 1094 O O . GLY A 1 275 ? 12.083 -18.051 23.231 1.000 41.858 275 GLY AAA O 1
ATOM 1098 N N . CYS A 1 276 ? 13.693 -19.117 22.013 1.000 43.644 276 CYS AAA N 1
ATOM 1099 C CA . CYS A 1 276 ? 13.206 -20.498 22.249 1.000 45.370 276 CYS AAA CA 1
ATOM 1100 C C . CYS A 1 276 ? 13.261 -20.817 23.761 1.000 43.874 276 CYS AAA C 1
ATOM 1101 O O . CYS A 1 276 ? 12.254 -21.313 24.292 1.000 42.270 276 CYS AAA O 1
ATOM 1109 N N . LYS A 1 277 ? 14.396 -20.548 24.420 1.000 45.957 277 LYS AAA N 1
ATOM 1110 C CA . LYS A 1 277 ? 14.588 -20.768 25.885 1.000 49.237 277 LYS AAA CA 1
ATOM 1111 C C . LYS A 1 277 ? 13.498 -20.032 26.675 1.000 51.130 277 LYS AAA C 1
ATOM 1112 O O . LYS A 1 277 ? 12.865 -20.668 27.568 1.000 46.123 277 LYS AAA O 1
ATOM 1131 N N . ALA A 1 278 ? 13.291 -18.738 26.391 1.000 44.278 278 ALA AAA N 1
ATOM 1132 C CA . ALA A 1 278 ? 12.343 -17.884 27.137 1.000 41.907 278 ALA AAA CA 1
ATOM 1133 C C . ALA A 1 278 ? 10.933 -18.470 27.026 1.000 42.916 278 ALA AAA C 1
ATOM 1134 O O . ALA A 1 278 ? 10.226 -18.493 28.043 1.000 44.182 278 ALA AAA O 1
ATOM 1141 N N . MET A 1 279 ? 10.517 -18.893 25.827 1.000 41.380 279 MET AAA N 1
ATOM 1142 C CA . MET A 1 279 ? 9.182 -19.510 25.611 1.000 42.073 279 MET AAA CA 1
ATOM 1143 C C . MET A 1 279 ? 9.110 -20.917 26.248 1.000 42.239 279 MET AAA C 1
ATOM 1144 O O . MET A 1 279 ? 7.998 -21.338 26.644 1.000 40.777 279 MET AAA O 1
ATOM 1158 N N . PHE A 1 280 ? 10.229 -21.639 26.301 1.000 42.600 280 PHE AAA N 1
ATOM 1159 C CA . PHE A 1 280 ? 10.299 -23.035 26.811 1.000 43.507 280 PHE AAA CA 1
ATOM 1160 C C . PHE A 1 280 ? 9.924 -23.058 28.307 1.000 42.415 280 PHE AAA C 1
ATOM 1161 O O . PHE A 1 280 ? 9.228 -23.999 28.731 1.000 46.483 280 PHE AAA O 1
ATOM 1178 N N . ILE A 1 281 ? 10.349 -22.054 29.071 1.000 41.151 281 ILE AAA N 1
ATOM 1179 C CA . ILE A 1 281 ? 10.067 -21.925 30.537 1.000 42.852 281 ILE AAA CA 1
ATOM 1180 C C . ILE A 1 281 ? 8.738 -21.201 30.773 1.000 41.319 281 ILE AAA C 1
ATOM 1181 O O . ILE A 1 281 ? 8.390 -21.039 31.924 1.000 43.667 281 ILE AAA O 1
ATOM 1197 N N . SER A 1 282 ? 8.026 -20.798 29.714 1.000 43.234 282 SER AAA N 1
ATOM 1198 C CA . SER A 1 282 ? 6.785 -19.984 29.756 1.000 40.278 282 SER AAA CA 1
ATOM 1199 C C . SER A 1 282 ? 5.598 -20.815 29.287 1.000 39.580 282 SER AAA C 1
ATOM 1200 O O . SER A 1 282 ? 4.523 -20.241 29.047 1.000 41.921 282 SER AAA O 1
ATOM 1208 N N . GLY A 1 283 ? 5.773 -22.132 29.180 1.000 42.482 283 GLY AAA N 1
ATOM 1209 C CA . GLY A 1 283 ? 4.708 -23.069 28.757 1.000 42.640 283 GLY AAA CA 1
ATOM 1210 C C . GLY A 1 283 ? 4.734 -23.352 27.257 1.000 42.085 283 GLY AAA C 1
ATOM 1211 O O . GLY A 1 283 ? 3.864 -24.086 26.772 1.000 44.156 283 GLY AAA O 1
ATOM 1215 N N . GLY A 1 284 ? 5.688 -22.778 26.529 1.000 41.447 284 GLY AAA N 1
ATOM 1216 C CA . GLY A 1 284 ? 5.820 -22.961 25.065 1.000 42.883 284 GLY AAA CA 1
ATOM 1217 C C . GLY A 1 284 ? 4.798 -22.166 24.264 1.000 38.229 284 GLY AAA C 1
ATOM 1218 O O . GLY A 1 284 ? 4.054 -21.365 24.839 1.000 40.911 284 GLY AAA O 1
ATOM 1222 N N . ALA A 1 285 ? 4.788 -22.383 22.953 1.000 41.773 285 ALA AAA N 1
ATOM 1223 C CA . ALA A 1 285 ? 3.939 -21.669 21.974 1.000 40.687 285 ALA AAA CA 1
ATOM 1224 C C . ALA A 1 285 ? 2.775 -22.563 21.560 1.000 37.454 285 ALA AAA C 1
ATOM 1225 O O . ALA A 1 285 ? 2.949 -23.787 21.534 1.000 40.389 285 ALA AAA O 1
ATOM 1232 N N . THR A 1 286 ? 1.658 -21.943 21.201 1.000 39.555 286 THR AAA N 1
ATOM 1233 C CA . THR A 1 286 ? 0.458 -22.565 20.587 1.000 40.613 286 THR AAA CA 1
ATOM 1234 C C . THR A 1 286 ? 0.235 -21.964 19.183 1.000 41.880 286 THR AAA C 1
ATOM 1235 O O . THR A 1 286 ? 0.088 -20.714 19.060 1.000 41.448 286 THR AAA O 1
ATOM 1246 N N . SER A 1 287 ? 0.178 -22.814 18.163 1.000 38.909 287 SER AAA N 1
ATOM 1247 C CA . SER A 1 287 ? -0.132 -22.422 16.769 1.000 39.448 287 SER AAA CA 1
ATOM 1248 C C . SER A 1 287 ? -1.573 -22.791 16.438 1.000 39.095 287 SER AAA C 1
ATOM 1249 O O . SER A 1 287 ? -2.101 -23.753 17.010 1.000 39.870 287 SER AAA O 1
ATOM 1257 N N . THR A 1 288 ? -2.160 -22.063 15.499 1.000 37.493 288 THR AAA N 1
ATOM 1258 C CA . THR A 1 288 ? -3.469 -22.360 14.905 1.000 36.927 288 THR AAA CA 1
ATOM 1259 C C . THR A 1 288 ? -3.342 -22.085 13.409 1.000 40.682 288 THR AAA C 1
ATOM 1260 O O . THR A 1 288 ? -2.995 -20.926 13.055 1.000 38.107 288 THR AAA O 1
ATOM 1271 N N . VAL A 1 289 ? -3.645 -23.079 12.577 1.000 37.242 289 VAL AAA N 1
ATOM 1272 C CA . VAL A 1 289 ? -3.756 -22.923 11.098 1.000 38.812 289 VAL AAA CA 1
ATOM 1273 C C . VAL A 1 289 ? -5.146 -22.359 10.794 1.000 40.908 289 VAL AAA C 1
ATOM 1274 O O . VAL A 1 289 ? -6.132 -23.004 11.117 1.000 41.823 289 VAL AAA O 1
ATOM 1287 N N . LEU A 1 290 ? -5.207 -21.162 10.210 1.000 37.349 290 LEU AAA N 1
ATOM 1288 C CA . LEU A 1 290 ? -6.463 -20.412 9.976 1.000 39.602 290 LEU AAA CA 1
ATOM 1289 C C . LEU A 1 290 ? -6.988 -20.684 8.566 1.000 38.055 290 LEU AAA C 1
ATOM 1290 O O . LEU A 1 290 ? -8.169 -20.501 8.338 1.000 40.294 290 LEU AAA O 1
ATOM 1306 N N . LYS A 1 291 ? -6.108 -21.080 7.656 1.000 40.092 291 LYS AAA N 1
ATOM 1307 C CA . LYS A 1 291 ? -6.449 -21.328 6.233 1.000 41.351 291 LYS AAA CA 1
ATOM 1308 C C . LYS A 1 291 ? -5.268 -22.018 5.546 1.000 38.965 291 LYS AAA C 1
ATOM 1309 O O . LYS A 1 291 ? -4.125 -21.759 5.923 1.000 39.208 291 LYS AAA O 1
ATOM 1328 N N . ASP A 1 292 ? -5.559 -22.885 4.581 1.000 40.762 292 ASP AAA N 1
ATOM 1329 C CA . ASP A 1 292 ? -4.527 -23.688 3.872 1.000 43.599 292 ASP AAA CA 1
ATOM 1330 C C . ASP A 1 292 ? -4.970 -23.907 2.430 1.000 46.670 292 ASP AAA C 1
ATOM 1331 O O . ASP A 1 292 ? -5.881 -24.749 2.210 1.000 45.952 292 ASP AAA O 1
ATOM 1340 N N . GLY A 1 293 ? -4.367 -23.167 1.495 1.000 44.674 293 GLY AAA N 1
ATOM 1341 C CA . GLY A 1 293 ? -4.628 -23.319 0.053 1.000 44.255 293 GLY AAA CA 1
ATOM 1342 C C . GLY A 1 293 ? -3.716 -22.451 -0.787 1.000 45.365 293 GLY AAA C 1
ATOM 1343 O O . GLY A 1 293 ? -3.575 -21.243 -0.435 1.000 43.137 293 GLY AAA O 1
ATOM 1347 N N . MET A 1 294 ? -3.168 -23.032 -1.862 1.000 39.952 294 MET AAA N 1
ATOM 1348 C CA . MET A 1 294 ? -2.301 -22.336 -2.830 1.000 43.621 294 MET AAA CA 1
ATOM 1349 C C . MET A 1 294 ? -3.194 -21.711 -3.912 1.000 44.999 294 MET AAA C 1
ATOM 1350 O O . MET A 1 294 ? -4.278 -22.259 -4.187 1.000 42.978 294 MET AAA O 1
ATOM 1364 N N . THR A 1 295 ? -2.774 -20.577 -4.484 1.000 40.798 295 THR AAA N 1
ATOM 1365 C CA . THR A 1 295 ? -3.586 -19.840 -5.485 1.000 43.197 295 THR AAA CA 1
ATOM 1366 C C . THR A 1 295 ? -2.804 -19.637 -6.792 1.000 42.280 295 THR AAA C 1
ATOM 1367 O O . THR A 1 295 ? -1.567 -19.593 -6.794 1.000 41.373 295 THR AAA O 1
ATOM 1378 N N . ARG A 1 296 ? -3.561 -19.492 -7.859 1.000 43.850 296 ARG AAA N 1
ATOM 1379 C CA . ARG A 1 296 ? -3.091 -19.071 -9.198 1.000 44.589 296 ARG AAA CA 1
ATOM 1380 C C . ARG A 1 296 ? -4.216 -18.213 -9.775 1.000 45.778 296 ARG AAA C 1
ATOM 1381 O O . ARG A 1 296 ? -5.411 -18.602 -9.591 1.000 40.661 296 ARG AAA O 1
ATOM 1402 N N . ALA A 1 297 ? -3.861 -17.090 -10.416 1.000 42.448 297 ALA AAA N 1
ATOM 1403 C CA . ALA A 1 297 ? -4.836 -16.111 -10.953 1.000 42.394 297 ALA AAA CA 1
ATOM 1404 C C . ALA A 1 297 ? -4.495 -15.772 -12.401 1.000 42.366 297 ALA AAA C 1
ATOM 1405 O O . ALA A 1 297 ? -3.787 -14.802 -12.650 1.000 43.471 297 ALA AAA O 1
ATOM 1412 N N . PRO A 1 298 ? -4.972 -16.544 -13.399 1.000 43.082 298 PRO AAA N 1
ATOM 1413 C CA . PRO A 1 298 ? -4.798 -16.156 -14.797 1.000 43.429 298 PRO AAA CA 1
ATOM 1414 C C . PRO A 1 298 ? -5.501 -14.833 -15.089 1.000 42.415 298 PRO AAA C 1
ATOM 1415 O O . PRO A 1 298 ? -6.465 -14.529 -14.399 1.000 42.950 298 PRO AAA O 1
ATOM 1426 N N . VAL A 1 299 ? -4.999 -14.100 -16.086 1.000 39.874 299 VAL AAA N 1
ATOM 1427 C CA . VAL A 1 299 ? -5.716 -12.944 -16.693 1.000 38.668 299 VAL AAA CA 1
ATOM 1428 C C . VAL A 1 299 ? -6.301 -13.419 -18.027 1.000 40.813 299 VAL AAA C 1
ATOM 1429 O O . VAL A 1 299 ? -5.546 -13.920 -18.874 1.000 41.776 299 VAL AAA O 1
ATOM 1442 N N . VAL A 1 300 ? -7.619 -13.301 -18.176 1.000 39.416 300 VAL AAA N 1
ATOM 1443 C CA . VAL A 1 300 ? -8.352 -13.535 -19.448 1.000 43.799 300 VAL AAA CA 1
ATOM 1444 C C . VAL A 1 300 ? -9.084 -12.241 -19.817 1.000 44.102 300 VAL AAA C 1
ATOM 1445 O O . VAL A 1 300 ? -9.241 -11.365 -18.934 1.000 42.727 300 VAL AAA O 1
ATOM 1458 N N . ARG A 1 301 ? -9.476 -12.092 -21.085 1.000 43.179 301 ARG AAA N 1
ATOM 1459 C CA . ARG A 1 301 ? -10.224 -10.888 -21.523 1.000 41.445 301 ARG AAA CA 1
ATOM 1460 C C . ARG A 1 301 ? -11.263 -11.246 -22.592 1.000 43.273 301 ARG AAA C 1
ATOM 1461 O O . ARG A 1 301 ? -11.175 -12.308 -23.244 1.000 42.126 301 ARG AAA O 1
ATOM 1482 N N . PHE A 1 302 ? -12.236 -10.363 -22.706 1.000 39.923 302 PHE AAA N 1
ATOM 1483 C CA . PHE A 1 302 ? -13.369 -10.404 -23.645 1.000 41.749 302 PHE AAA CA 1
ATOM 1484 C C . PHE A 1 302 ? -13.381 -9.078 -24.400 1.000 42.265 302 PHE AAA C 1
ATOM 1485 O O . PHE A 1 302 ? -12.474 -8.245 -24.188 1.000 41.710 302 PHE AAA O 1
ATOM 1502 N N . ALA A 1 303 ? -14.370 -8.906 -25.259 1.000 39.389 303 ALA AAA N 1
ATOM 1503 C CA . ALA A 1 303 ? -14.588 -7.695 -26.066 1.000 40.805 303 ALA AAA CA 1
ATOM 1504 C C . ALA A 1 303 ? -15.209 -6.601 -25.180 1.000 39.365 303 ALA AAA C 1
ATOM 1505 O O . ALA A 1 303 ? -15.100 -5.435 -25.547 1.000 40.122 303 ALA AAA O 1
ATOM 1512 N N . SER A 1 304 ? -15.864 -6.967 -24.070 1.000 39.278 304 SER AAA N 1
ATOM 1513 C CA . SER A 1 304 ? -16.535 -6.005 -23.149 1.000 39.468 304 SER AAA CA 1
ATOM 1514 C C . SER A 1 304 ? -16.395 -6.433 -21.670 1.000 38.557 304 SER AAA C 1
ATOM 1515 O O . SER A 1 304 ? -16.207 -7.623 -21.385 1.000 36.236 304 SER AAA O 1
ATOM 1523 N N . ALA A 1 305 ? -16.534 -5.463 -20.764 1.000 38.265 305 ALA AAA N 1
ATOM 1524 C CA . ALA A 1 305 ? -16.634 -5.666 -19.296 1.000 40.035 305 ALA AAA CA 1
ATOM 1525 C C . ALA A 1 305 ? -17.957 -6.376 -18.980 1.000 35.306 305 ALA AAA C 1
ATOM 1526 O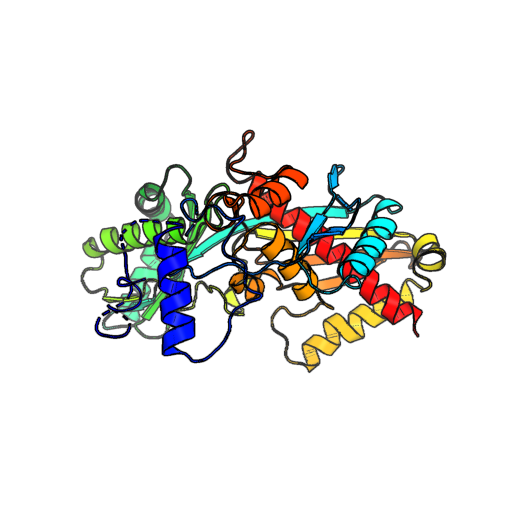 O . ALA A 1 305 ? -17.990 -7.168 -18.049 1.000 37.971 305 ALA AAA O 1
ATOM 1533 N N . ARG A 1 306 ? -19.012 -6.076 -19.730 1.000 38.110 306 ARG AAA N 1
ATOM 1534 C CA . ARG A 1 306 ? -20.329 -6.737 -19.563 1.000 40.517 306 ARG AAA CA 1
ATOM 1535 C C . ARG A 1 306 ? -20.124 -8.248 -19.749 1.000 43.176 306 ARG AAA C 1
ATOM 1536 O O . ARG A 1 306 ? -20.570 -9.037 -18.890 1.000 42.704 306 ARG AAA O 1
ATOM 1557 N N . ARG A 1 307 ? -19.420 -8.627 -20.813 1.000 43.937 307 ARG AAA N 1
ATOM 1558 C CA . ARG A 1 307 ? -19.163 -10.052 -21.162 1.000 45.274 307 ARG AAA CA 1
ATOM 1559 C C . ARG A 1 307 ? -18.228 -10.670 -20.117 1.000 43.674 307 ARG AAA C 1
ATOM 1560 O O . ARG A 1 307 ? -18.479 -11.794 -19.673 1.000 41.963 307 ARG AAA O 1
ATOM 1581 N N . ALA A 1 308 ? -17.180 -9.947 -19.713 1.000 45.105 308 ALA AAA N 1
ATOM 1582 C CA . ALA A 1 308 ? -16.249 -10.404 -18.653 1.000 44.748 308 ALA AAA CA 1
ATOM 1583 C C . ALA A 1 308 ? -17.038 -10.673 -17.357 1.000 43.379 308 ALA AAA C 1
ATOM 1584 O O . ALA A 1 308 ? -16.753 -11.679 -16.662 1.000 42.685 308 ALA AAA O 1
ATOM 1591 N N . SER A 1 309 ? -18.015 -9.827 -17.043 1.000 41.610 309 SER AAA N 1
ATOM 1592 C CA . SER A 1 309 ? -18.838 -9.961 -15.808 1.000 44.235 309 SER AAA CA 1
ATOM 1593 C C . SER A 1 309 ? -19.654 -11.266 -15.845 1.000 48.010 309 SER AAA C 1
ATOM 1594 O O . SER A 1 309 ? -19.923 -11.840 -14.755 1.000 45.829 309 SER AAA O 1
ATOM 1602 N N . GLU A 1 310 ? -20.053 -11.718 -17.040 1.000 45.412 310 GLU AAA N 1
ATOM 1603 C CA . GLU A 1 310 ? -20.798 -12.985 -17.234 1.000 45.586 310 GLU AAA CA 1
ATOM 1604 C C . GLU A 1 310 ? -19.899 -14.162 -16.862 1.000 43.226 310 GLU AAA C 1
ATOM 1605 O O . GLU A 1 310 ? -20.426 -15.134 -16.326 1.000 47.949 310 GLU AAA O 1
ATOM 1617 N N . LEU A 1 311 ? -18.597 -14.111 -17.138 1.000 43.541 311 LEU AAA N 1
ATOM 1618 C CA . LEU A 1 311 ? -17.674 -15.168 -16.641 1.000 43.883 311 LEU AAA CA 1
ATOM 1619 C C . LEU A 1 311 ? -17.649 -15.123 -15.098 1.000 46.511 311 LEU AAA C 1
ATOM 1620 O O . LEU A 1 311 ? -17.658 -16.204 -14.477 1.000 44.466 311 LEU AAA O 1
ATOM 1636 N N . LYS A 1 312 ? -17.599 -13.919 -14.510 1.000 42.364 312 LYS AAA N 1
ATOM 1637 C CA . LYS A 1 312 ? -17.500 -13.708 -13.045 1.000 43.955 312 LYS AAA CA 1
ATOM 1638 C C . LYS A 1 312 ? -18.688 -14.402 -12.373 1.000 46.735 312 LYS AAA C 1
ATOM 1639 O O . LYS A 1 312 ? -18.454 -15.281 -11.520 1.000 43.699 312 LYS AAA O 1
ATOM 1658 N N . PHE A 1 313 ? -19.905 -14.002 -12.771 1.000 44.794 313 PHE AAA N 1
ATOM 1659 C CA . PHE A 1 313 ? -21.198 -14.507 -12.235 1.000 46.208 313 PHE AAA CA 1
ATOM 1660 C C . PHE A 1 313 ? -21.336 -16.016 -12.464 1.000 46.983 313 PHE AAA C 1
ATOM 1661 O O . PHE A 1 313 ? -21.826 -16.691 -11.569 1.000 49.871 313 PHE AAA O 1
ATOM 1678 N N . PHE A 1 314 ? -20.893 -16.530 -13.615 1.000 50.106 314 PHE AAA N 1
ATOM 1679 C CA . PHE A 1 314 ? -20.826 -17.989 -13.893 1.000 49.574 314 PHE AAA CA 1
ATOM 1680 C C . PHE A 1 314 ? -19.924 -18.688 -12.859 1.000 48.136 314 PHE AAA C 1
ATOM 1681 O O . PHE A 1 314 ? -20.378 -19.619 -12.171 1.000 48.912 314 PHE AAA O 1
ATOM 1698 N N . LEU A 1 315 ? -18.672 -18.250 -12.747 1.000 47.855 315 LEU AAA N 1
ATOM 1699 C CA . LEU A 1 315 ? -17.641 -18.900 -11.900 1.000 48.672 315 LEU AAA CA 1
ATOM 1700 C C . LEU A 1 315 ? -17.997 -18.771 -10.415 1.000 49.146 315 LEU AAA C 1
ATOM 1701 O O . LEU A 1 315 ? -17.669 -19.690 -9.668 1.000 48.844 315 LEU AAA O 1
ATOM 1717 N N . GLU A 1 316 ? -18.638 -17.683 -9.998 1.000 48.840 316 GLU AAA N 1
ATOM 1718 C CA . GLU A 1 316 ? -18.919 -17.427 -8.558 1.000 52.971 316 GLU AAA CA 1
ATOM 1719 C C . GLU A 1 316 ? -20.312 -17.928 -8.156 1.000 52.760 316 GLU AAA C 1
ATOM 1720 O O . GLU A 1 316 ? -20.675 -17.712 -7.010 1.000 55.374 316 GLU AAA O 1
ATOM 1732 N N . ASN A 1 317 ? -21.069 -18.526 -9.079 1.000 55.704 317 ASN AAA N 1
ATOM 1733 C CA . ASN A 1 317 ? -22.413 -19.106 -8.819 1.000 55.040 317 ASN AAA CA 1
ATOM 1734 C C . ASN A 1 317 ? -22.231 -20.457 -8.121 1.000 56.137 317 ASN AAA C 1
ATOM 1735 O O . ASN A 1 317 ? -21.701 -21.410 -8.700 1.000 51.149 317 ASN AAA O 1
ATOM 1746 N N . PRO A 1 318 ? -22.661 -20.593 -6.845 1.000 60.743 318 PRO AAA N 1
ATOM 1747 C CA . PRO A 1 318 ? -22.404 -21.819 -6.079 1.000 60.979 318 PRO AAA CA 1
ATOM 1748 C C . PRO A 1 318 ? -22.903 -23.102 -6.772 1.000 61.920 318 PRO AAA C 1
ATOM 1749 O O . PRO A 1 318 ? -22.325 -24.161 -6.565 1.000 58.781 318 PRO AAA O 1
ATOM 1760 N N . GLU A 1 319 ? -23.929 -22.979 -7.615 1.000 62.004 319 GLU AAA N 1
ATOM 1761 C CA . GLU A 1 319 ? -24.519 -24.125 -8.353 1.000 60.535 319 GLU AAA CA 1
ATOM 1762 C C . GLU A 1 319 ? -23.502 -24.700 -9.341 1.000 60.443 319 GLU AAA C 1
ATOM 1763 O O . GLU A 1 319 ? -23.619 -25.874 -9.678 1.000 59.898 319 GLU AAA O 1
ATOM 1775 N N . ASN A 1 320 ? -22.523 -23.908 -9.786 1.000 61.994 320 ASN AAA N 1
ATOM 1776 C CA . ASN A 1 320 ? -21.524 -24.350 -10.796 1.000 55.685 320 ASN AAA CA 1
ATOM 1777 C C . ASN A 1 320 ? -20.296 -24.967 -10.127 1.000 50.679 320 ASN AAA C 1
ATOM 1778 O O . ASN A 1 320 ? -19.484 -25.548 -10.853 1.000 57.237 320 ASN AAA O 1
ATOM 1789 N N . PHE A 1 321 ? -20.168 -24.863 -8.806 1.000 51.944 321 PHE AAA N 1
ATOM 1790 C CA . PHE A 1 321 ? -18.907 -25.176 -8.092 1.000 55.542 321 PHE AAA CA 1
ATOM 1791 C C . PHE A 1 321 ? -18.496 -26.634 -8.360 1.000 59.230 321 PHE AAA C 1
ATOM 1792 O O . PHE A 1 321 ? -17.337 -26.888 -8.749 1.000 57.891 321 PHE AAA O 1
ATOM 1809 N N . ASP A 1 322 ? -19.417 -27.583 -8.172 1.000 62.469 322 ASP AAA N 1
ATOM 1810 C CA . ASP A 1 322 ? -19.109 -29.042 -8.221 1.000 58.871 322 ASP AAA CA 1
ATOM 1811 C C . ASP A 1 322 ? -18.564 -29.415 -9.600 1.000 56.391 322 ASP AAA C 1
ATOM 1812 O O . ASP A 1 322 ? -17.584 -30.189 -9.673 1.000 55.907 322 ASP AAA O 1
ATOM 1821 N N . THR A 1 323 ? -19.130 -28.841 -10.658 1.000 56.056 323 THR AAA N 1
ATOM 1822 C CA . THR A 1 323 ? -18.648 -29.048 -12.046 1.000 59.296 323 THR AAA CA 1
ATOM 1823 C C . THR A 1 323 ? -17.227 -28.483 -12.186 1.000 58.952 323 THR AAA C 1
ATOM 1824 O O . THR A 1 323 ? -16.366 -29.187 -12.751 1.000 58.721 323 THR AAA O 1
ATOM 1835 N N . LEU A 1 324 ? -16.988 -27.257 -11.702 1.000 56.778 324 LEU AAA N 1
ATOM 1836 C CA . LEU A 1 324 ? -15.655 -26.600 -11.821 1.000 54.272 324 LEU AAA CA 1
ATOM 1837 C C . LEU A 1 324 ? -14.636 -27.430 -11.044 1.000 49.145 324 LEU AAA C 1
ATOM 1838 O O . LEU A 1 324 ? -13.537 -27.657 -11.572 1.000 55.997 324 LEU AAA O 1
ATOM 1854 N N . ALA A 1 325 ? -15.012 -27.909 -9.859 1.000 51.385 325 ALA AAA N 1
ATOM 1855 C CA . ALA A 1 325 ? -14.143 -28.712 -8.962 1.000 58.263 325 ALA AAA CA 1
ATOM 1856 C C . ALA A 1 325 ? -13.769 -30.050 -9.621 1.000 55.534 325 ALA AAA C 1
ATOM 1857 O O . ALA A 1 325 ? -12.579 -30.448 -9.558 1.000 56.006 325 ALA AAA O 1
ATOM 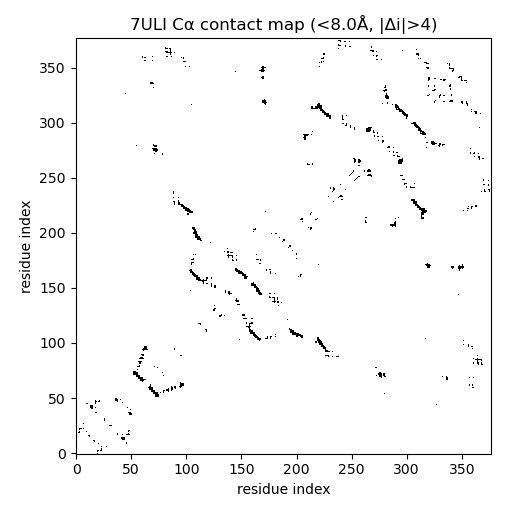1864 N N . VAL A 1 326 ? -14.741 -30.732 -10.230 1.000 56.252 326 VAL AAA N 1
ATOM 1865 C CA . VAL A 1 326 ? -14.501 -32.009 -10.967 1.000 56.691 326 VAL AAA CA 1
ATOM 1866 C C . VAL A 1 326 ? -13.471 -31.754 -12.073 1.000 57.032 326 VAL AAA C 1
ATOM 1867 O O . VAL A 1 326 ? -12.460 -32.472 -12.143 1.000 58.284 326 VAL AAA O 1
ATOM 1880 N N . VAL A 1 327 ? -13.707 -30.745 -12.908 1.000 56.332 327 VAL AAA N 1
ATOM 1881 C CA . VAL A 1 327 ? -12.754 -30.381 -13.997 1.000 57.689 327 VAL AAA CA 1
ATOM 1882 C C . VAL A 1 327 ? -11.381 -30.080 -13.380 1.000 58.041 327 VAL AAA C 1
ATOM 1883 O O . VAL A 1 327 ? -10.372 -30.602 -13.918 1.000 55.951 327 VAL AAA O 1
ATOM 1896 N N . PHE A 1 328 ? -11.336 -29.253 -12.319 1.000 55.428 328 PHE AAA N 1
ATOM 1897 C CA . PHE A 1 328 ? -10.077 -28.794 -11.670 1.000 52.942 328 PHE AAA CA 1
ATOM 1898 C C . PHE A 1 328 ? -9.313 -29.997 -11.111 1.000 51.455 328 PHE AAA C 1
ATOM 1899 O O . PHE A 1 328 ? -8.086 -30.097 -11.341 1.000 50.614 328 PHE AAA O 1
ATOM 1916 N N . ASN A 1 329 ? -10.021 -30.875 -10.395 1.000 56.042 329 ASN AAA N 1
ATOM 1917 C CA . ASN A 1 329 ? -9.408 -31.913 -9.516 1.000 62.868 329 ASN AAA CA 1
ATOM 1918 C C . ASN A 1 329 ? -8.846 -33.076 -10.350 1.000 66.201 329 ASN AAA C 1
ATOM 1919 O O . ASN A 1 329 ? -8.148 -33.921 -9.759 1.000 70.800 329 ASN AAA O 1
ATOM 1930 N N . ARG A 1 330 ? -9.079 -33.115 -11.667 1.000 66.674 330 ARG AAA N 1
ATOM 1931 C CA . ARG A 1 330 ? -8.379 -34.070 -12.572 1.000 71.697 330 ARG AAA CA 1
ATOM 1932 C C . ARG A 1 330 ? -6.883 -33.749 -12.573 1.000 73.936 330 ARG AAA C 1
ATOM 1933 O O . ARG A 1 330 ? -6.085 -34.632 -12.921 1.000 73.041 330 ARG AAA O 1
ATOM 1954 N N . SER A 1 331 ? -6.529 -32.521 -12.180 1.000 80.368 331 SER AAA N 1
ATOM 1955 C CA . SER A 1 331 ? -5.135 -32.053 -11.964 1.000 79.018 331 SER AAA CA 1
ATOM 1956 C C . SER A 1 331 ? -4.299 -33.168 -11.309 1.000 87.063 331 SER AAA C 1
ATOM 1957 O O . SER A 1 331 ? -3.186 -33.438 -11.801 1.000 89.560 331 SER AAA O 1
ATOM 1965 N N . SER A 1 332 ? -4.796 -33.779 -10.225 1.000 83.826 332 SER AAA N 1
ATOM 1966 C CA . SER A 1 332 ? -3.995 -34.673 -9.347 1.000 76.889 332 SER AAA CA 1
ATOM 1967 C C . SER A 1 332 ? -4.877 -35.452 -8.367 1.000 72.779 332 SER AAA C 1
ATOM 1968 O O . SER A 1 332 ? -6.044 -35.083 -8.151 1.000 76.597 332 SER AAA O 1
ATOM 1976 N N . ARG A 1 333 ? -4.293 -36.497 -7.784 1.000 72.717 333 ARG AAA N 1
ATOM 1977 C CA . ARG A 1 333 ? -4.860 -37.278 -6.655 1.000 71.644 333 ARG AAA CA 1
ATOM 1978 C C . ARG A 1 333 ? -5.090 -36.336 -5.465 1.000 67.921 333 ARG AAA C 1
ATOM 1979 O O . ARG A 1 333 ? -6.011 -36.587 -4.671 1.000 69.346 333 ARG AAA O 1
ATOM 1985 N N . PHE A 1 334 ? -4.278 -35.285 -5.360 1.000 65.214 334 PHE AAA N 1
ATOM 1986 C CA . PHE A 1 334 ? -4.170 -34.404 -4.166 1.000 68.403 334 PHE AAA CA 1
ATOM 1987 C C . PHE A 1 334 ? -4.813 -33.023 -4.378 1.000 62.264 334 PHE AAA C 1
ATOM 1988 O O . PHE A 1 334 ? -4.926 -32.274 -3.388 1.000 66.744 334 PHE AAA O 1
ATOM 2005 N N . ALA A 1 335 ? -5.198 -32.680 -5.609 1.000 60.382 335 ALA AAA N 1
ATOM 2006 C CA . ALA A 1 335 ? -5.766 -31.361 -5.960 1.000 61.054 335 ALA AAA CA 1
ATOM 2007 C C . ALA A 1 335 ? -7.225 -31.320 -5.516 1.000 57.337 335 ALA AAA C 1
ATOM 2008 O O . ALA A 1 335 ? -8.007 -32.153 -5.984 1.000 62.867 335 ALA AAA O 1
ATOM 2015 N N . ARG A 1 336 ? -7.571 -30.388 -4.633 1.000 52.358 336 ARG AAA N 1
ATOM 2016 C CA . ARG A 1 336 ? -8.961 -30.169 -4.177 1.000 50.871 336 ARG AAA CA 1
ATOM 2017 C C . ARG A 1 336 ? -9.263 -28.674 -4.298 1.000 53.635 336 ARG AAA C 1
ATOM 2018 O O . ARG A 1 336 ? -8.845 -27.915 -3.414 1.000 56.039 336 ARG AAA O 1
ATOM 2024 N N . LEU A 1 337 ? -9.970 -28.264 -5.351 1.000 49.856 337 LEU AAA N 1
ATOM 2025 C CA . LEU A 1 337 ? -10.466 -26.875 -5.495 1.000 50.270 337 LEU AAA CA 1
ATOM 2026 C C . LEU A 1 337 ? -11.278 -26.478 -4.254 1.000 50.244 337 LEU AAA C 1
ATOM 2027 O O . LEU A 1 337 ? -12.162 -27.254 -3.850 1.000 49.952 337 LEU AAA O 1
ATOM 2043 N N . GLN A 1 338 ? -11.016 -25.291 -3.707 1.000 46.656 338 GLN AAA N 1
ATOM 2044 C CA . GLN A 1 338 ? -11.723 -24.736 -2.521 1.000 46.191 338 GLN AAA CA 1
ATOM 2045 C C . GLN A 1 338 ? -12.595 -23.550 -2.928 1.000 45.678 338 GLN AAA C 1
ATOM 2046 O O . GLN A 1 338 ? -13.692 -23.406 -2.364 1.000 48.454 338 GLN AAA O 1
ATOM 2060 N N . SER A 1 339 ? -12.106 -22.697 -3.830 1.000 45.370 339 SER AAA N 1
ATOM 2061 C CA . SER A 1 339 ? -12.790 -21.430 -4.196 1.000 46.619 339 SER AAA CA 1
ATOM 2062 C C . SER A 1 339 ? -12.295 -20.882 -5.537 1.000 42.177 339 SER AAA C 1
ATOM 2063 O O . SER A 1 339 ? -11.147 -21.147 -5.944 1.000 45.779 339 SER AAA O 1
ATOM 2071 N N . VAL A 1 340 ? -13.149 -20.106 -6.180 1.000 45.869 340 VAL AAA N 1
ATOM 2072 C CA . VAL A 1 340 ? -12.820 -19.298 -7.384 1.000 47.573 340 VAL AAA CA 1
ATOM 2073 C C . VAL A 1 340 ? -13.378 -17.903 -7.143 1.000 47.655 340 VAL AAA C 1
ATOM 2074 O O . VAL A 1 340 ? -14.569 -17.793 -6.968 1.000 50.697 340 VAL AAA O 1
ATOM 2087 N N . LYS A 1 341 ? -12.516 -16.895 -7.142 1.000 47.124 341 LYS AAA N 1
ATOM 2088 C CA . LYS A 1 341 ? -12.903 -15.473 -7.044 1.000 48.356 341 LYS AAA CA 1
ATOM 2089 C C . LYS A 1 341 ? -12.433 -14.793 -8.330 1.000 48.218 341 LYS AAA C 1
ATOM 2090 O O . LYS A 1 341 ? -11.260 -14.927 -8.713 1.000 52.808 341 LYS AAA O 1
ATOM 2109 N N . CYS A 1 342 ? -13.322 -14.077 -8.982 1.000 46.049 342 CYS AAA N 1
ATOM 2110 C CA . CYS A 1 342 ? -13.059 -13.432 -10.281 1.000 46.527 342 CYS AAA CA 1
ATOM 2111 C C . CYS A 1 342 ? -13.162 -11.919 -10.084 1.000 44.717 342 CYS AAA C 1
ATOM 2112 O O . CYS A 1 342 ? -14.284 -11.434 -9.809 1.000 48.338 342 CYS AAA O 1
ATOM 2120 N N . THR A 1 343 ? -12.039 -11.204 -10.181 1.000 41.320 343 THR AAA N 1
ATOM 2121 C CA . THR A 1 343 ? -12.015 -9.714 -10.163 1.000 41.374 343 THR AAA CA 1
ATOM 2122 C C . THR A 1 343 ? -11.998 -9.168 -11.598 1.000 40.790 343 THR AAA C 1
ATOM 2123 O O . THR A 1 343 ? -11.110 -9.568 -12.396 1.000 39.894 343 THR AAA O 1
ATOM 2134 N N . ILE A 1 344 ? -12.944 -8.289 -11.908 1.000 40.047 344 ILE AAA N 1
ATOM 2135 C CA . ILE A 1 344 ? -13.064 -7.620 -13.231 1.000 41.864 344 ILE AAA CA 1
ATOM 2136 C C . ILE A 1 344 ? -12.310 -6.282 -13.174 1.000 41.384 344 ILE AAA C 1
ATOM 2137 O O . ILE A 1 344 ? -12.543 -5.524 -12.229 1.000 43.349 344 ILE AAA O 1
ATOM 2153 N N . ALA A 1 345 ? -11.436 -6.018 -14.148 1.000 38.831 345 ALA AAA N 1
ATOM 2154 C CA . ALA A 1 345 ? -10.846 -4.692 -14.451 1.000 39.658 345 ALA AAA CA 1
ATOM 2155 C C . ALA A 1 345 ? -11.023 -4.402 -15.950 1.000 39.462 345 ALA AAA C 1
ATOM 2156 O O . ALA A 1 345 ? -10.333 -5.014 -16.770 1.000 35.480 345 ALA AAA O 1
ATOM 2163 N N . GLY A 1 346 ? -11.913 -3.471 -16.274 1.000 38.709 346 GLY AAA N 1
ATOM 2164 C CA . GLY A 1 346 ? -12.371 -3.224 -17.651 1.000 38.061 346 GLY AAA CA 1
ATOM 2165 C C . GLY A 1 346 ? -12.887 -4.501 -18.293 1.000 36.333 346 GLY AAA C 1
ATOM 2166 O O . GLY A 1 346 ? -13.663 -5.204 -17.650 1.000 39.555 346 GLY AAA O 1
ATOM 2170 N N . LYS A 1 347 ? -12.425 -4.825 -19.496 1.000 36.649 347 LYS AAA N 1
ATOM 2171 C CA . LYS A 1 347 ? -12.857 -6.042 -20.223 1.000 36.963 347 LYS AAA CA 1
ATOM 2172 C C . LYS A 1 347 ? -11.983 -7.230 -19.832 1.000 38.502 347 LYS AAA C 1
ATOM 2173 O O . LYS A 1 347 ? -12.021 -8.252 -20.569 1.000 39.740 347 LYS AAA O 1
ATOM 2192 N N . ASN A 1 348 ? -11.246 -7.138 -18.731 1.000 34.367 348 ASN AAA N 1
ATOM 2193 C CA . ASN A 1 348 ? -10.332 -8.215 -18.258 1.000 36.899 348 ASN AAA CA 1
ATOM 2194 C C . ASN A 1 348 ? -10.845 -8.831 -16.953 1.000 36.150 348 ASN AAA C 1
ATOM 2195 O O . ASN A 1 348 ? -11.405 -8.113 -16.121 1.000 38.411 348 ASN AAA O 1
ATOM 2206 N N . ALA A 1 349 ? -10.641 -10.135 -16.788 1.000 34.831 349 ALA AAA N 1
ATOM 2207 C CA . ALA A 1 349 ? -10.944 -10.874 -15.563 1.000 37.049 349 ALA AAA CA 1
ATOM 2208 C C . ALA A 1 349 ? -9.664 -11.502 -15.011 1.000 38.019 349 ALA AAA C 1
ATOM 2209 O O . ALA A 1 349 ? -8.981 -12.209 -15.769 1.000 39.076 349 ALA AAA O 1
ATOM 2216 N N . TYR A 1 350 ? -9.367 -11.239 -13.738 1.000 35.346 350 TYR AAA N 1
ATOM 2217 C CA . TYR A 1 350 ? -8.265 -11.857 -12.957 1.000 37.075 350 TYR AAA CA 1
ATOM 2218 C C . TYR A 1 350 ? -8.924 -12.907 -12.047 1.000 35.918 350 TYR AAA C 1
ATOM 2219 O O . TYR A 1 350 ? -9.616 -12.551 -11.107 1.000 37.107 350 TYR AAA O 1
ATOM 2237 N N . VAL A 1 351 ? -8.775 -14.173 -12.409 1.000 37.340 351 VAL AAA N 1
ATOM 2238 C CA . VAL A 1 351 ? -9.596 -15.281 -11.858 1.000 38.592 351 VAL AAA CA 1
ATOM 2239 C C . VAL A 1 351 ? -8.732 -16.040 -10.853 1.000 39.050 351 VAL AAA C 1
ATOM 2240 O O . VAL A 1 351 ? -7.863 -16.812 -11.271 1.000 39.805 351 VAL AAA O 1
ATOM 2253 N N . ARG A 1 352 ? -8.990 -15.837 -9.563 1.000 39.117 352 ARG AAA N 1
ATOM 2254 C CA . ARG A 1 352 ? -8.161 -16.386 -8.471 1.000 39.645 352 ARG AAA CA 1
ATOM 2255 C C . ARG A 1 352 ? -8.747 -17.746 -8.063 1.000 40.262 352 ARG AAA C 1
ATOM 2256 O O . ARG A 1 352 ? -9.797 -17.795 -7.405 1.000 41.523 352 ARG AAA O 1
ATOM 2277 N N . PHE A 1 353 ? -8.032 -18.809 -8.395 1.000 40.782 353 PHE AAA N 1
ATOM 2278 C CA . PHE A 1 353 ? -8.313 -20.199 -7.980 1.000 38.799 353 PHE AAA CA 1
ATOM 2279 C C . PHE A 1 353 ? -7.529 -20.489 -6.705 1.000 43.341 353 PHE AAA C 1
ATOM 2280 O O . PHE A 1 353 ? -6.326 -20.186 -6.664 1.000 39.919 353 PHE AAA O 1
ATOM 2297 N N . CYS A 1 354 ? -8.201 -21.090 -5.722 1.000 40.279 354 CYS AAA N 1
ATOM 2298 C CA . CYS A 1 354 ? -7.602 -21.549 -4.453 1.000 43.629 354 CYS AAA CA 1
ATOM 2299 C C . CYS A 1 354 ? -7.895 -23.047 -4.275 1.000 44.124 354 CYS AAA C 1
ATOM 2300 O O . CYS A 1 354 ? -9.058 -23.441 -4.388 1.000 45.104 354 CYS AAA O 1
ATOM 2308 N N . CYS A 1 355 ? -6.874 -23.853 -4.021 1.000 45.777 355 CYS AAA N 1
ATOM 2309 C CA . CYS A 1 355 ? -7.022 -25.315 -3.824 1.000 47.488 355 CYS AAA CA 1
ATOM 2310 C C . CYS A 1 355 ? -5.997 -25.831 -2.807 1.000 48.443 355 CYS AAA C 1
ATOM 2311 O O . CYS A 1 355 ? -4.898 -25.257 -2.710 1.000 47.266 355 CYS AAA O 1
ATOM 2319 N N . SER A 1 356 ? -6.321 -26.935 -2.122 1.000 48.720 356 SER AAA N 1
ATOM 2320 C CA . SER A 1 356 ? -5.359 -27.723 -1.306 1.000 48.801 356 SER AAA CA 1
ATOM 2321 C C . SER A 1 356 ? -4.536 -28.608 -2.237 1.000 47.799 356 SER AAA C 1
ATOM 2322 O O . SER A 1 356 ? -5.031 -28.969 -3.328 1.000 52.222 356 SER AAA O 1
ATOM 2330 N N . THR A 1 357 ? -3.315 -28.940 -1.830 1.000 45.501 357 THR AAA N 1
ATOM 2331 C CA . THR A 1 357 ? -2.297 -29.558 -2.702 1.000 47.504 357 THR AAA CA 1
ATOM 2332 C C . THR A 1 357 ? -1.543 -30.660 -1.956 1.000 46.257 357 THR AAA C 1
ATOM 2333 O O . THR A 1 357 ? -0.405 -30.961 -2.341 1.000 49.359 357 THR AAA O 1
ATOM 2344 N N . GLY A 1 358 ? -2.149 -31.236 -0.921 1.000 49.132 358 GLY AAA N 1
ATOM 2345 C CA . GLY A 1 358 ? -1.461 -32.135 0.019 1.000 46.160 358 GLY AAA CA 1
ATOM 2346 C C . GLY A 1 358 ? -0.204 -31.479 0.552 1.000 48.398 358 GLY AAA C 1
ATOM 2347 O O . GLY A 1 358 ? -0.275 -30.295 0.948 1.000 50.460 358 GLY AAA O 1
ATOM 2351 N N . ASP A 1 359 ? 0.921 -32.192 0.531 1.000 44.655 359 ASP AAA N 1
ATOM 2352 C CA . ASP A 1 359 ? 2.187 -31.766 1.184 1.000 49.675 359 ASP AAA CA 1
ATOM 2353 C C . ASP A 1 359 ? 3.082 -30.977 0.207 1.000 46.214 359 ASP AAA C 1
ATOM 2354 O O . ASP A 1 359 ? 4.157 -30.490 0.618 1.000 47.014 359 ASP AAA O 1
ATOM 2363 N N . ALA A 1 360 ? 2.658 -30.841 -1.048 1.000 48.045 360 ALA AAA N 1
ATOM 2364 C CA . ALA A 1 360 ? 3.360 -30.033 -2.078 1.000 49.552 360 ALA AAA CA 1
ATOM 2365 C C . ALA A 1 360 ? 3.059 -28.550 -1.860 1.000 45.210 360 ALA AAA C 1
ATOM 2366 O O . ALA A 1 360 ? 1.934 -28.202 -1.487 1.000 48.962 360 ALA AAA O 1
ATOM 2373 N N . MET A 1 361 ? 4.039 -27.697 -2.078 1.000 49.273 361 MET AAA N 1
ATOM 2374 C CA . MET A 1 361 ? 3.837 -26.223 -2.092 1.000 51.302 361 MET AAA CA 1
ATOM 2375 C C . MET A 1 361 ? 2.671 -25.929 -3.047 1.000 49.148 361 MET AAA C 1
ATOM 2376 O O . MET A 1 361 ? 1.773 -25.163 -2.674 1.000 51.120 361 MET AAA O 1
ATOM 2390 N N . GLY A 1 362 ? 2.678 -26.548 -4.221 1.000 44.408 362 GLY AAA N 1
ATOM 2391 C CA . GLY A 1 362 ? 1.462 -26.788 -5.016 1.000 51.299 362 GLY AAA CA 1
ATOM 2392 C C . GLY A 1 362 ? 1.292 -25.853 -6.205 1.000 55.148 362 GLY AAA C 1
ATOM 2393 O O . GLY A 1 362 ? 0.196 -25.880 -6.817 1.000 54.664 362 GLY AAA O 1
ATOM 2397 N N . MET A 1 363 ? 2.322 -25.076 -6.551 1.000 54.270 363 MET AAA N 1
ATOM 2398 C CA . MET A 1 363 ? 2.266 -24.104 -7.682 1.000 61.428 363 MET AAA CA 1
ATOM 2399 C C . MET A 1 363 ? 2.011 -24.838 -9.016 1.000 55.778 363 MET AAA C 1
ATOM 2400 O O . MET A 1 363 ? 1.160 -24.366 -9.801 1.000 57.240 363 MET AAA O 1
ATOM 2414 N N . ASN A 1 364 ? 2.658 -25.979 -9.249 1.000 55.677 364 ASN AAA N 1
ATOM 2415 C CA . ASN A 1 364 ? 2.449 -26.783 -10.487 1.000 57.024 364 ASN AAA CA 1
ATOM 2416 C C . ASN A 1 364 ? 1.050 -27.412 -10.474 1.000 53.800 364 ASN AAA C 1
ATOM 2417 O O . ASN A 1 364 ? 0.398 -27.430 -11.524 1.000 56.718 364 ASN AAA O 1
ATOM 2428 N N . MET A 1 365 ? 0.578 -27.885 -9.321 1.000 57.243 365 MET AAA N 1
ATOM 2429 C CA . MET A 1 365 ? -0.766 -28.523 -9.217 1.000 56.548 365 MET AAA CA 1
ATOM 2430 C C . MET A 1 365 ? -1.878 -27.510 -9.519 1.000 53.274 365 MET AAA C 1
ATOM 2431 O O . MET A 1 365 ? -2.751 -27.831 -10.323 1.000 51.361 365 MET AAA O 1
ATOM 2445 N N . VAL A 1 366 ? -1.876 -26.354 -8.846 1.000 51.636 366 VAL AAA N 1
ATOM 2446 C CA . VAL A 1 366 ? -2.926 -25.309 -9.037 1.000 52.763 366 VAL AAA CA 1
ATOM 2447 C C . VAL A 1 366 ? -2.949 -24.898 -10.526 1.000 49.388 366 VAL AAA C 1
ATOM 2448 O O . VAL A 1 366 ? -4.053 -24.694 -11.073 1.000 47.667 366 VAL AAA O 1
ATOM 2461 N N . SER A 1 367 ? -1.774 -24.825 -11.162 1.000 55.676 367 SER AAA N 1
ATOM 2462 C CA . SER A 1 367 ? -1.590 -24.425 -12.592 1.000 57.620 367 SER AAA CA 1
ATOM 2463 C C . SER A 1 367 ? -2.243 -25.443 -13.548 1.000 53.800 367 SER AAA C 1
ATOM 2464 O O . SER A 1 367 ? -2.982 -24.992 -14.440 1.000 53.210 367 SER AAA O 1
ATOM 2472 N N . LYS A 1 368 ? -2.009 -26.750 -13.367 1.000 53.295 368 LYS AAA N 1
ATOM 2473 C CA . LYS A 1 368 ? -2.632 -27.820 -14.199 1.000 53.736 368 LYS AAA CA 1
ATOM 2474 C C . LYS A 1 368 ? -4.148 -27.687 -14.067 1.000 55.494 368 LYS AAA C 1
ATOM 2475 O O . LYS A 1 368 ? -4.836 -27.755 -15.103 1.000 59.105 368 LYS AAA O 1
ATOM 2481 N N . GLY A 1 369 ? -4.636 -27.501 -12.832 1.000 52.138 369 GLY AAA N 1
ATOM 2482 C CA . GLY A 1 369 ? -6.073 -27.387 -12.510 1.000 50.235 369 GLY AAA CA 1
ATOM 2483 C C . GLY A 1 369 ? -6.710 -26.196 -13.215 1.000 51.785 369 GLY AAA C 1
ATOM 2484 O O . GLY A 1 369 ? -7.874 -26.318 -13.681 1.000 48.113 369 GLY AAA O 1
ATOM 2488 N N . VAL A 1 370 ? -5.991 -25.067 -13.250 1.000 48.822 370 VAL AAA N 1
ATOM 2489 C CA . VAL A 1 370 ? -6.456 -23.814 -13.903 1.000 51.141 370 VAL AAA CA 1
ATOM 2490 C C . VAL A 1 370 ? -6.559 -24.083 -15.412 1.000 48.155 370 VAL AAA C 1
ATOM 2491 O O . VAL A 1 370 ? -7.539 -23.676 -15.997 1.000 49.253 370 VAL AAA O 1
ATOM 2504 N N . GLN A 1 371 ? -5.567 -24.754 -15.994 1.000 51.853 371 GLN AAA N 1
ATOM 2505 C CA . GLN A 1 371 ? -5.556 -25.120 -17.442 1.000 58.248 371 GLN AAA CA 1
ATOM 2506 C C . GLN A 1 371 ? -6.767 -25.990 -17.768 1.000 54.742 371 GLN AAA C 1
ATOM 2507 O O . GLN A 1 371 ? -7.333 -25.775 -18.853 1.000 57.820 371 GLN AAA O 1
ATOM 2521 N N . ASN A 1 372 ? -7.153 -26.910 -16.875 1.000 49.437 372 ASN AAA N 1
ATOM 2522 C CA . ASN A 1 372 ? -8.332 -27.776 -17.107 1.000 50.478 372 ASN AAA CA 1
ATOM 2523 C C . ASN A 1 372 ? -9.559 -26.890 -17.208 1.000 54.640 372 ASN AAA C 1
ATOM 2524 O O . ASN A 1 372 ? -10.392 -27.121 -18.097 1.000 54.432 372 ASN AAA O 1
ATOM 2535 N N . VAL A 1 373 ? -9.678 -25.921 -16.302 1.000 52.004 373 VAL AAA N 1
ATOM 2536 C CA . VAL A 1 373 ? -10.913 -25.100 -16.187 1.000 50.308 373 VAL AAA CA 1
ATOM 2537 C C . VAL A 1 373 ? -10.963 -24.151 -17.391 1.000 51.833 373 VAL AAA C 1
ATOM 2538 O O . VAL A 1 373 ? -12.080 -23.958 -17.926 1.000 48.393 373 VAL AAA O 1
ATOM 2551 N N . LEU A 1 374 ? -9.814 -23.606 -17.810 1.000 50.985 374 LEU AAA N 1
ATOM 2552 C CA . LEU A 1 374 ? -9.736 -22.666 -18.963 1.000 55.712 374 LEU AAA CA 1
ATOM 2553 C C . LEU A 1 374 ? -10.107 -23.402 -20.262 1.000 57.747 374 LEU AAA C 1
ATOM 2554 O O . LEU A 1 374 ? -10.806 -22.780 -21.095 1.000 56.911 374 LEU AAA O 1
ATOM 2570 N N . GLU A 1 375 ? -9.712 -24.677 -20.398 1.000 60.394 375 GLU AAA N 1
ATOM 2571 C CA . GLU A 1 375 ? -10.075 -25.549 -21.564 1.000 60.732 375 GLU AAA CA 1
ATOM 2572 C C . GLU A 1 375 ? -11.571 -25.863 -21.513 1.000 57.189 375 GLU AAA C 1
ATOM 2573 O O . GLU A 1 375 ? -12.238 -25.659 -22.539 1.000 63.046 375 GLU AAA O 1
ATOM 2585 N N . TYR A 1 376 ? -12.093 -26.276 -20.359 1.000 55.332 376 TYR AAA N 1
ATOM 2586 C CA . TYR A 1 376 ? -13.536 -26.569 -20.159 1.000 55.772 376 TYR AAA CA 1
ATOM 2587 C C . TYR A 1 376 ? -14.387 -25.338 -20.500 1.000 58.813 376 TYR AAA C 1
ATOM 2588 O O . TYR A 1 376 ? -15.511 -25.507 -21.005 1.000 61.490 376 TYR AAA O 1
ATOM 2606 N N . LEU A 1 377 ? -13.879 -24.131 -20.241 1.000 58.495 377 LEU AAA N 1
ATOM 2607 C CA . LEU A 1 377 ? -14.650 -22.869 -20.415 1.000 57.669 377 LEU AAA CA 1
ATOM 2608 C C . LEU A 1 377 ? -14.787 -22.484 -21.899 1.000 55.441 377 LEU AAA C 1
ATOM 2609 O O . LEU A 1 377 ? -15.676 -21.670 -22.198 1.000 56.214 377 LEU AAA O 1
ATOM 2625 N N . THR A 1 378 ? -13.984 -23.045 -22.808 1.000 56.016 378 THR AAA N 1
ATOM 2626 C CA . THR A 1 378 ? -14.047 -22.702 -24.261 1.000 61.424 378 THR AAA CA 1
ATOM 2627 C C . THR A 1 378 ? -15.434 -23.039 -24.836 1.000 59.462 378 THR AAA C 1
ATOM 2628 O O . THR A 1 378 ? -15.803 -22.408 -25.835 1.000 66.159 378 THR AAA O 1
ATOM 2639 N N . ASP A 1 379 ? -16.186 -23.936 -24.202 1.000 55.844 379 ASP AAA N 1
ATOM 2640 C CA . ASP A 1 379 ? -17.584 -24.263 -24.587 1.000 64.422 379 ASP AAA CA 1
ATOM 2641 C C . ASP A 1 379 ? -18.475 -23.029 -24.417 1.000 61.319 379 ASP AAA C 1
ATOM 2642 O O . ASP A 1 379 ? -18.970 -22.512 -25.419 1.000 63.977 379 ASP AAA O 1
ATOM 2651 N N . ASP A 1 380 ? -18.689 -22.580 -23.184 1.000 60.865 380 ASP AAA N 1
ATOM 2652 C CA . ASP A 1 380 ? -19.645 -21.482 -22.855 1.000 64.017 380 ASP AAA CA 1
ATOM 2653 C C . ASP A 1 380 ? -19.004 -20.108 -23.118 1.000 54.478 380 ASP AAA C 1
ATOM 2654 O O . ASP A 1 380 ? -19.737 -19.121 -23.184 1.000 56.793 380 ASP AAA O 1
ATOM 2663 N N . PHE A 1 381 ? -17.681 -20.053 -23.270 1.000 53.343 381 PHE AAA N 1
ATOM 2664 C CA . PHE A 1 381 ? -16.902 -18.794 -23.427 1.000 56.147 381 PHE AAA CA 1
ATOM 2665 C C . PHE A 1 381 ? -15.886 -18.947 -24.556 1.000 53.061 381 PHE AAA C 1
ATOM 2666 O O . PHE A 1 381 ? -14.679 -18.881 -24.330 1.000 54.633 381 PHE AAA O 1
ATOM 2683 N N . PRO A 1 382 ? -16.332 -19.125 -25.821 1.000 55.381 382 PRO AAA N 1
ATOM 2684 C CA . PRO A 1 382 ? -15.402 -19.268 -26.952 1.000 54.866 382 PRO AAA CA 1
ATOM 2685 C C . PRO A 1 382 ? -14.738 -17.931 -27.341 1.000 54.403 382 PRO AAA C 1
ATOM 2686 O O . PRO A 1 382 ? -13.722 -17.946 -28.013 1.000 52.781 382 PRO AAA O 1
ATOM 2697 N N . ASP A 1 383 ? -15.324 -16.804 -26.906 1.000 53.722 383 ASP AAA N 1
ATOM 2698 C CA . ASP A 1 383 ? -14.782 -15.436 -27.150 1.000 50.691 383 ASP AAA CA 1
ATOM 2699 C C . ASP A 1 383 ? -13.648 -15.104 -26.157 1.000 49.243 383 ASP AAA C 1
ATOM 2700 O O . ASP A 1 383 ? -13.003 -14.049 -26.350 1.000 51.305 383 ASP AAA O 1
ATOM 2709 N N . MET A 1 384 ? -13.395 -15.951 -25.156 1.000 46.767 384 MET AAA N 1
ATOM 2710 C CA . MET A 1 384 ? -12.388 -15.693 -24.086 1.000 50.962 384 MET AAA CA 1
ATOM 2711 C C . MET A 1 384 ? -10.968 -15.756 -24.663 1.000 49.819 384 MET AAA C 1
ATOM 2712 O O . MET A 1 384 ? -10.640 -16.789 -25.256 1.000 48.971 384 MET AAA O 1
ATOM 2726 N N . ASP A 1 385 ? -10.167 -14.688 -24.522 1.000 47.163 385 ASP AAA N 1
ATOM 2727 C CA . ASP A 1 385 ? -8.697 -14.712 -24.793 1.000 45.406 385 ASP AAA CA 1
ATOM 2728 C C . ASP A 1 385 ? -7.952 -14.899 -23.460 1.000 45.645 385 ASP AAA C 1
ATOM 2729 O O . ASP A 1 385 ? -8.106 -14.054 -22.561 1.000 44.052 385 ASP AAA O 1
ATOM 2738 N N . VAL A 1 386 ? -7.192 -15.980 -23.335 1.000 45.903 386 VAL AAA N 1
ATOM 2739 C CA . VAL A 1 386 ? -6.295 -16.249 -22.180 1.000 48.363 386 VAL AAA CA 1
ATOM 2740 C C . VAL A 1 386 ? -4.996 -15.475 -22.427 1.000 50.463 386 VAL AAA C 1
ATOM 2741 O O . VAL A 1 386 ? -4.259 -15.824 -23.371 1.000 50.829 386 VAL AAA O 1
ATOM 2754 N N . ILE A 1 387 ? -4.783 -14.403 -21.668 1.000 45.844 387 ILE AAA N 1
ATOM 2755 C CA . ILE A 1 387 ? -3.620 -13.483 -21.826 1.000 47.791 387 ILE AAA CA 1
ATOM 2756 C C . ILE A 1 387 ? -2.411 -14.115 -21.131 1.000 45.659 387 ILE AAA C 1
ATOM 2757 O O . ILE A 1 387 ? -1.289 -14.028 -21.675 1.000 50.172 387 ILE AAA O 1
ATOM 2773 N N . GLY A 1 388 ? -2.620 -14.747 -19.985 1.000 48.813 388 GLY AAA N 1
ATOM 2774 C CA . GLY A 1 388 ? -1.540 -15.436 -19.263 1.000 48.689 388 GLY AAA CA 1
ATOM 2775 C C . GLY A 1 388 ? -2.077 -16.293 -18.141 1.000 49.949 388 GLY AAA C 1
ATOM 2776 O O . GLY A 1 388 ? -3.123 -15.937 -17.587 1.000 48.533 388 GLY AAA O 1
ATOM 2780 N N . ILE A 1 389 ? -1.372 -17.389 -17.842 1.000 50.771 389 ILE AAA N 1
ATOM 2781 C CA . ILE A 1 389 ? -1.665 -18.325 -16.716 1.000 57.057 389 ILE AAA CA 1
ATOM 2782 C C . ILE A 1 389 ? -1.486 -17.571 -15.372 1.000 57.606 389 ILE AAA C 1
ATOM 2783 O O . ILE A 1 389 ? -2.214 -17.911 -14.407 1.000 55.012 389 ILE AAA O 1
ATOM 2799 N N . SER A 1 390 ? -0.604 -16.567 -15.316 1.000 47.673 390 SER AAA N 1
ATOM 2800 C CA . SER A 1 390 ? -0.481 -15.627 -14.170 1.000 50.905 390 SER AAA CA 1
ATOM 2801 C C . SER A 1 390 ? -0.698 -14.195 -14.651 1.000 49.147 390 SER AAA C 1
ATOM 2802 O O . SER A 1 390 ? 0.096 -13.742 -15.513 1.000 50.226 390 SER AAA O 1
ATOM 2810 N N . GLY A 1 391 ? -1.722 -13.532 -14.106 1.000 46.397 391 GLY AAA N 1
ATOM 2811 C CA . GLY A 1 391 ? -1.968 -12.083 -14.268 1.000 49.502 391 GLY AAA CA 1
ATOM 2812 C C . GLY A 1 391 ? -1.517 -11.257 -13.066 1.000 45.293 391 GLY AAA C 1
ATOM 2813 O O . GLY A 1 391 ? -2.006 -10.125 -12.921 1.000 45.605 391 GLY AAA O 1
ATOM 2817 N N . ASN A 1 392 ? -0.628 -11.808 -12.233 1.000 45.689 392 ASN AAA N 1
ATOM 2818 C CA . ASN A 1 392 ? -0.009 -11.127 -11.049 1.000 47.516 392 ASN AAA CA 1
ATOM 2819 C C . ASN A 1 392 ? -1.018 -10.919 -9.901 1.000 46.122 392 ASN AAA C 1
ATOM 2820 O O . ASN A 1 392 ? -0.687 -10.174 -8.984 1.000 47.279 392 ASN AAA O 1
ATOM 2831 N N . PHE A 1 393 ? -2.202 -11.533 -9.960 1.000 46.950 393 PHE AAA N 1
ATOM 2832 C CA . PHE A 1 393 ? -3.255 -11.428 -8.914 1.000 50.147 393 PHE AAA CA 1
ATOM 2833 C C . PHE A 1 393 ? -3.185 -12.647 -7.964 1.000 48.708 393 PHE AAA C 1
ATOM 2834 O O . PHE A 1 393 ? -4.075 -12.774 -7.069 1.000 47.607 393 PHE AAA O 1
ATOM 2851 N N . CYS A 1 394 ? -2.172 -13.518 -8.127 1.000 46.515 394 CYS AAA N 1
ATOM 2852 C CA . CYS A 1 394 ? -2.050 -14.815 -7.382 1.000 49.004 394 CYS AAA CA 1
ATOM 2853 C C . CYS A 1 394 ? -1.899 -14.537 -5.873 1.000 52.055 394 CYS AAA C 1
ATOM 2854 O O . CYS A 1 394 ? -2.713 -15.009 -5.054 1.000 46.541 394 CYS AAA O 1
ATOM 2862 N N . SER A 1 395 ? -0.892 -13.752 -5.463 1.000 44.426 395 SER AAA N 1
ATOM 2863 C CA . SER A 1 395 ? 0.157 -13.158 -6.269 1.000 50.387 395 SER AAA CA 1
ATOM 2864 C C . SER A 1 395 ? 1.505 -13.779 -5.870 1.000 50.303 395 SER AAA C 1
ATOM 2865 O O . SER A 1 395 ? 1.845 -13.724 -4.667 1.000 55.143 395 SER AAA O 1
ATOM 2873 N N . ASP A 1 396 ? 2.243 -14.354 -6.822 1.000 49.817 396 ASP AAA N 1
ATOM 2874 C CA . ASP A 1 396 ? 3.417 -15.227 -6.532 1.000 47.583 396 ASP AAA CA 1
ATOM 2875 C C . ASP A 1 396 ? 4.700 -14.400 -6.490 1.000 47.637 396 ASP AAA C 1
ATOM 2876 O O . ASP A 1 396 ? 4.948 -13.668 -7.437 1.000 46.473 396 ASP AAA O 1
ATOM 2885 N N . LYS A 1 397 ? 5.465 -14.520 -5.398 1.000 48.000 397 LYS AAA N 1
ATOM 2886 C CA . LYS A 1 397 ? 6.830 -13.961 -5.255 1.000 47.082 397 LYS AAA CA 1
ATOM 2887 C C . LYS A 1 397 ? 6.799 -12.437 -5.375 1.000 49.016 397 LYS AAA C 1
ATOM 2888 O O . LYS A 1 397 ? 7.821 -11.862 -5.774 1.000 51.504 397 LYS AAA O 1
ATOM 2907 N N . LYS A 1 398 ? 5.699 -11.814 -4.972 1.000 47.135 398 LYS AAA N 1
ATOM 2908 C CA . LYS A 1 398 ? 5.537 -10.336 -4.950 1.000 48.619 398 LYS AAA CA 1
ATOM 2909 C C . LYS A 1 398 ? 4.764 -9.973 -3.681 1.000 51.336 398 LYS AAA C 1
ATOM 2910 O O . LYS A 1 398 ? 3.888 -10.734 -3.278 1.000 47.220 398 LYS AAA O 1
ATOM 2929 N N . PRO A 1 399 ? 5.021 -8.808 -3.029 1.000 50.436 399 PRO AAA N 1
ATOM 2930 C CA . PRO A 1 399 ? 4.193 -8.361 -1.918 1.000 47.660 399 PRO AAA CA 1
ATOM 2931 C C . PRO A 1 399 ? 2.899 -7.788 -2.488 1.000 42.396 399 PRO AAA C 1
ATOM 2932 O O . PRO A 1 399 ? 2.943 -6.856 -3.266 1.000 45.701 399 PRO AAA O 1
ATOM 2943 N N . ALA A 1 400 ? 1.779 -8.359 -2.100 1.000 38.777 400 ALA AAA N 1
ATOM 2944 C CA . ALA A 1 400 ? 0.475 -7.906 -2.611 1.000 40.058 400 ALA AAA CA 1
ATOM 2945 C C . ALA A 1 400 ? -0.583 -7.931 -1.512 1.000 37.737 400 ALA AAA C 1
ATOM 2946 O O . ALA A 1 400 ? -0.588 -8.843 -0.700 1.000 37.156 400 ALA AAA O 1
ATOM 2953 N N . ALA A 1 401 ? -1.475 -6.955 -1.539 1.000 33.644 401 ALA AAA N 1
ATOM 2954 C CA . ALA A 1 401 ? -2.541 -6.863 -0.529 1.000 38.599 401 ALA AAA CA 1
ATOM 2955 C C . ALA A 1 401 ? -3.517 -8.042 -0.674 1.000 36.325 401 ALA AAA C 1
ATOM 2956 O O . ALA A 1 401 ? -4.115 -8.433 0.348 1.000 35.408 401 ALA AAA O 1
ATOM 2963 N N . VAL A 1 402 ? -3.650 -8.608 -1.882 1.000 34.679 402 VAL AAA N 1
ATOM 2964 C CA . VAL A 1 402 ? -4.564 -9.766 -2.084 1.000 35.394 402 VAL AAA CA 1
ATOM 2965 C C . VAL A 1 402 ? -4.113 -10.878 -1.126 1.000 34.954 402 VAL AAA C 1
ATOM 2966 O O . VAL A 1 402 ? -4.970 -11.447 -0.502 1.000 34.921 402 VAL AAA O 1
ATOM 2979 N N . ASN A 1 403 ? -2.807 -11.097 -0.966 1.000 34.679 403 ASN AAA N 1
ATOM 2980 C CA . ASN A 1 403 ? -2.261 -12.187 -0.117 1.000 36.368 403 ASN AAA CA 1
ATOM 2981 C C . ASN A 1 403 ? -2.386 -11.825 1.366 1.000 36.593 403 ASN AAA C 1
ATOM 2982 O O . ASN A 1 403 ? -2.606 -12.729 2.179 1.000 34.355 403 ASN AAA O 1
ATOM 2993 N N . TRP A 1 404 ? -2.243 -10.546 1.703 1.000 36.083 404 TRP AAA N 1
ATOM 2994 C CA . TRP A 1 404 ? -2.350 -10.071 3.105 1.000 36.580 404 TRP AAA CA 1
ATOM 2995 C C . TRP A 1 404 ? -3.802 -10.210 3.567 1.000 35.071 404 TRP AAA C 1
ATOM 2996 O O . TRP A 1 404 ? -3.995 -10.682 4.643 1.000 35.355 404 TRP AAA O 1
ATOM 3017 N N . ILE A 1 405 ? -4.746 -9.781 2.734 1.000 36.824 405 ILE AAA N 1
ATOM 3018 C CA . ILE A 1 405 ? -6.201 -9.777 3.032 1.000 37.941 405 ILE AAA CA 1
ATOM 3019 C C . ILE A 1 405 ? -6.743 -11.218 2.974 1.000 40.524 405 ILE AAA C 1
ATOM 3020 O O . ILE A 1 405 ? -7.464 -11.610 3.907 1.000 37.752 405 ILE AAA O 1
ATOM 3036 N N . GLU A 1 406 ? -6.392 -11.967 1.924 1.000 38.824 406 GLU AAA N 1
ATOM 3037 C CA . GLU A 1 406 ? -7.077 -13.231 1.532 1.000 41.909 406 GLU AAA CA 1
ATOM 3038 C C . GLU A 1 406 ? -6.277 -14.437 2.046 1.000 36.842 406 GLU AAA C 1
ATOM 3039 O O . GLU A 1 406 ? -6.812 -15.510 2.195 1.000 38.399 406 GLU AAA O 1
ATOM 3051 N N . GLY A 1 407 ? -4.992 -14.263 2.271 1.000 39.395 407 GLY AAA N 1
ATOM 3052 C CA . GLY A 1 407 ? -4.059 -15.365 2.562 1.000 39.412 407 GLY AAA CA 1
ATOM 3053 C C . GLY A 1 407 ? -3.568 -16.063 1.294 1.000 37.154 407 GLY AAA C 1
ATOM 3054 O O . GLY A 1 407 ? -4.199 -15.917 0.248 1.000 38.740 407 GLY AAA O 1
ATOM 3058 N N . ARG A 1 408 ? -2.487 -16.828 1.406 1.000 36.799 408 ARG AAA N 1
ATOM 3059 C CA . ARG A 1 408 ? -1.971 -17.695 0.322 1.000 40.335 408 ARG AAA CA 1
ATOM 3060 C C . ARG A 1 408 ? -1.080 -18.772 0.928 1.000 39.374 408 ARG AAA C 1
ATOM 3061 O O . ARG A 1 408 ? -0.187 -18.432 1.715 1.000 41.774 408 ARG AAA O 1
ATOM 3082 N N . GLY A 1 409 ? -1.278 -20.030 0.548 1.000 39.212 409 GLY AAA N 1
ATOM 3083 C CA . GLY A 1 409 ? -0.607 -21.153 1.215 1.000 39.644 409 GLY AAA CA 1
ATOM 3084 C C . GLY A 1 409 ? -1.174 -21.320 2.621 1.000 40.004 409 GLY AAA C 1
ATOM 3085 O O . GLY A 1 409 ? -2.399 -21.366 2.751 1.000 37.256 409 GLY AAA O 1
ATOM 3089 N N . LYS A 1 410 ? -0.319 -21.329 3.646 1.000 39.469 410 LYS AAA N 1
ATOM 3090 C CA . LYS A 1 410 ? -0.769 -21.527 5.050 1.000 39.859 410 LYS AAA CA 1
ATOM 3091 C C . LYS A 1 410 ? -0.851 -20.179 5.774 1.000 38.165 410 LYS AAA C 1
ATOM 3092 O O . LYS A 1 410 ? 0.170 -19.483 5.864 1.000 38.658 410 LYS AAA O 1
ATOM 3111 N N . SER A 1 411 ? -2.046 -19.832 6.234 1.000 36.699 411 SER AAA N 1
ATOM 3112 C CA . SER A 1 411 ? -2.314 -18.688 7.141 1.000 39.626 411 SER AAA CA 1
ATOM 3113 C C . SER A 1 411 ? -2.260 -19.190 8.588 1.000 37.481 411 SER AAA C 1
ATOM 3114 O O . SER A 1 411 ? -3.066 -20.043 8.929 1.000 38.114 411 SER AAA O 1
ATOM 3122 N N . VAL A 1 412 ? -1.326 -18.676 9.382 1.000 37.361 412 VAL AAA N 1
ATOM 3123 C CA . VAL A 1 412 ? -0.977 -19.229 10.722 1.000 37.148 412 VAL AAA CA 1
ATOM 3124 C C . VAL A 1 412 ? -0.926 -18.090 11.740 1.000 38.786 412 VAL AAA C 1
ATOM 3125 O O . VAL A 1 412 ? -0.415 -16.993 11.419 1.000 38.003 412 VAL AAA O 1
ATOM 3138 N N . VAL A 1 413 ? -1.441 -18.355 12.931 1.000 36.396 413 VAL AAA N 1
ATOM 3139 C CA . VAL A 1 413 ? -1.203 -17.518 14.127 1.000 38.344 413 VAL AAA CA 1
ATOM 3140 C C . VAL A 1 413 ? -0.476 -18.389 15.166 1.000 40.820 413 VAL AAA C 1
ATOM 3141 O O . VAL A 1 413 ? -0.839 -19.579 15.345 1.000 37.567 413 VAL AAA O 1
ATOM 3154 N N . CYS A 1 414 ? 0.543 -17.823 15.797 1.000 36.544 414 CYS AAA N 1
ATOM 3155 C CA . CYS A 1 414 ? 1.348 -18.488 16.844 1.000 38.597 414 CYS AAA CA 1
ATOM 3156 C C . CYS A 1 414 ? 1.483 -17.553 18.043 1.000 39.133 414 CYS AAA C 1
ATOM 3157 O O . CYS A 1 414 ? 1.817 -16.373 17.840 1.000 36.664 414 CYS AAA O 1
ATOM 3165 N N . GLU A 1 415 ? 1.246 -18.073 19.251 1.000 36.729 415 GLU AAA N 1
ATOM 3166 C CA . GLU A 1 415 ? 1.135 -17.251 20.485 1.000 36.893 415 GLU AAA CA 1
ATOM 3167 C C . GLU A 1 415 ? 1.778 -17.945 21.680 1.000 36.960 415 GLU AAA C 1
ATOM 3168 O O . GLU A 1 415 ? 1.974 -19.183 21.663 1.000 35.855 415 GLU AAA O 1
ATOM 3180 N N . ALA A 1 416 ? 2.161 -17.133 22.649 1.000 37.077 416 ALA AAA N 1
ATOM 3181 C CA . ALA A 1 416 ? 2.768 -17.548 23.928 1.000 35.679 416 ALA AAA CA 1
ATOM 3182 C C . ALA A 1 416 ? 2.477 -16.462 24.961 1.000 39.232 416 ALA AAA C 1
ATOM 3183 O O . ALA A 1 416 ? 2.127 -15.317 24.545 1.000 36.310 416 ALA AAA O 1
ATOM 3190 N N . VAL A 1 417 ? 2.540 -16.827 26.244 1.000 37.039 417 VAL AAA N 1
ATOM 3191 C CA . VAL A 1 417 ? 2.389 -15.883 27.384 1.000 36.698 417 VAL AAA CA 1
ATOM 3192 C C . VAL A 1 417 ? 3.702 -15.942 28.160 1.000 38.299 417 VAL AAA C 1
ATOM 3193 O O . VAL A 1 417 ? 4.125 -17.054 28.563 1.000 38.763 417 VAL AAA O 1
ATOM 3206 N N . ILE A 1 418 ? 4.361 -14.807 28.311 1.000 36.811 418 ILE AAA N 1
ATOM 3207 C CA . ILE A 1 418 ? 5.579 -14.688 29.151 1.000 39.385 418 ILE AAA CA 1
ATOM 3208 C C . ILE A 1 418 ? 5.166 -13.991 30.448 1.000 41.045 418 ILE AAA C 1
ATOM 3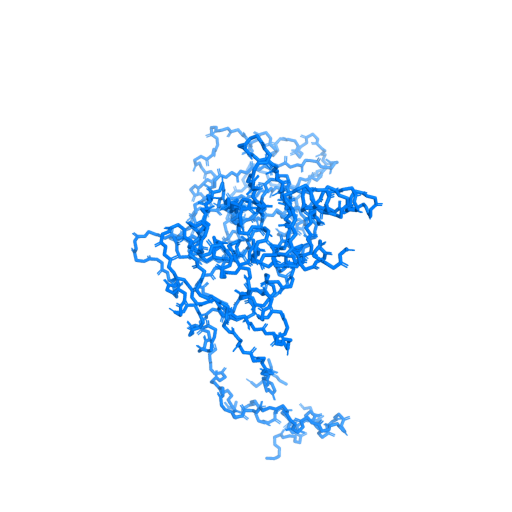209 O O . ILE A 1 418 ? 4.605 -12.882 30.387 1.000 38.879 418 ILE AAA O 1
ATOM 3225 N N . ARG A 1 419 ? 5.411 -14.653 31.576 1.000 41.254 419 ARG AAA N 1
ATOM 3226 C CA . ARG A 1 419 ? 5.078 -14.127 32.928 1.000 44.768 419 ARG AAA CA 1
ATOM 3227 C C . ARG A 1 419 ? 5.995 -12.942 33.271 1.000 43.385 419 ARG AAA C 1
ATOM 3228 O O . ARG A 1 419 ? 7.194 -12.986 32.920 1.000 42.222 419 ARG AAA O 1
ATOM 3249 N N . GLY A 1 420 ? 5.442 -11.923 33.935 1.000 43.752 420 GLY AAA N 1
ATOM 3250 C CA . GLY A 1 420 ? 6.191 -10.752 34.444 1.000 42.868 420 GLY AAA CA 1
ATOM 3251 C C . GLY A 1 420 ? 7.549 -11.115 35.045 1.000 44.130 420 GLY AAA C 1
ATOM 3252 O O . GLY A 1 420 ? 8.568 -10.475 34.674 1.000 44.820 420 GLY AAA O 1
ATOM 3256 N N . GLU A 1 421 ? 7.591 -12.114 35.929 1.000 43.598 421 GLU AAA N 1
ATOM 3257 C CA . GLU A 1 421 ? 8.831 -12.510 36.649 1.000 43.309 421 GLU AAA CA 1
ATOM 3258 C C . GLU A 1 421 ? 9.904 -12.957 35.641 1.000 42.901 421 GLU AAA C 1
ATOM 3259 O O . GLU A 1 421 ? 11.093 -12.706 35.882 1.000 43.594 421 GLU AAA O 1
ATOM 3271 N N . ILE A 1 422 ? 9.515 -13.586 34.533 1.000 44.066 422 ILE AAA N 1
ATOM 3272 C CA . ILE A 1 422 ? 10.470 -14.053 33.479 1.000 46.051 422 ILE AAA CA 1
ATOM 3273 C C . ILE A 1 422 ? 10.856 -12.866 32.577 1.000 44.689 422 ILE AAA C 1
ATOM 3274 O O . ILE A 1 422 ? 12.024 -12.778 32.181 1.000 43.630 422 ILE AAA O 1
ATOM 3290 N N . VAL A 1 423 ? 9.919 -11.952 32.306 1.000 44.969 423 VAL AAA N 1
ATOM 3291 C CA . VAL A 1 423 ? 10.224 -10.714 31.519 1.000 48.178 423 VAL AAA CA 1
ATOM 3292 C C . VAL A 1 423 ? 11.284 -9.890 32.270 1.000 47.446 423 VAL AAA C 1
ATOM 3293 O O . VAL A 1 423 ? 12.215 -9.402 31.615 1.000 47.430 423 VAL AAA O 1
ATOM 3306 N N . ASN A 1 424 ? 11.123 -9.740 33.590 1.000 50.787 424 ASN AAA N 1
ATOM 3307 C CA . ASN A 1 424 ? 12.094 -9.062 34.490 1.000 52.158 424 ASN AAA CA 1
ATOM 3308 C C . ASN A 1 424 ? 13.412 -9.846 34.506 1.000 52.097 424 ASN AAA C 1
ATOM 3309 O O . ASN A 1 424 ? 14.403 -9.290 34.070 1.000 49.354 424 ASN AAA O 1
ATOM 3320 N N . LYS A 1 425 ? 13.414 -11.099 34.980 1.000 55.431 425 LYS AAA N 1
ATOM 3321 C CA . LYS A 1 425 ? 14.668 -11.805 35.375 1.000 57.315 425 LYS AAA CA 1
ATOM 3322 C C . LYS A 1 425 ? 15.425 -12.305 34.146 1.000 54.528 425 LYS AAA C 1
ATOM 3323 O O . LYS A 1 425 ? 16.666 -12.255 34.173 1.000 54.743 425 LYS AAA O 1
ATOM 3342 N N . VAL A 1 426 ? 14.730 -12.820 33.133 1.000 51.941 426 VAL AAA N 1
ATOM 3343 C CA . VAL A 1 426 ? 15.401 -13.469 31.973 1.000 55.578 426 VAL AAA CA 1
ATOM 3344 C C . VAL A 1 426 ? 15.586 -12.457 30.830 1.000 53.189 426 VAL AAA C 1
ATOM 3345 O O . VAL A 1 426 ? 16.675 -12.436 30.245 1.000 55.288 426 VAL AAA O 1
ATOM 3358 N N . LEU A 1 427 ? 14.566 -11.672 30.495 1.000 54.247 427 LEU AAA N 1
ATOM 3359 C CA . LEU A 1 427 ? 14.596 -10.799 29.287 1.000 52.663 427 LEU AAA CA 1
ATOM 3360 C C . LEU A 1 427 ? 15.103 -9.404 29.657 1.000 50.354 427 LEU AAA C 1
ATOM 3361 O O . LEU A 1 427 ? 15.337 -8.623 28.731 1.000 51.812 427 LEU AAA O 1
ATOM 3377 N N . LYS A 1 428 ? 15.270 -9.128 30.953 1.000 51.356 428 LYS AAA N 1
ATOM 3378 C CA . LYS A 1 428 ? 15.913 -7.902 31.493 1.000 50.486 428 LYS AAA CA 1
ATOM 3379 C C . LYS A 1 428 ? 15.110 -6.662 31.076 1.000 51.081 428 LYS AAA C 1
ATOM 3380 O O . LYS A 1 428 ? 15.730 -5.608 30.853 1.000 50.865 428 LYS AAA O 1
ATOM 3399 N N . THR A 1 429 ? 13.784 -6.766 30.974 1.000 46.986 429 THR AAA N 1
ATOM 3400 C CA . THR A 1 429 ? 12.903 -5.613 30.640 1.000 47.689 429 THR AAA CA 1
ATOM 3401 C C . THR A 1 429 ? 11.610 -5.718 31.457 1.000 47.960 429 THR AAA C 1
ATOM 3402 O O . THR A 1 429 ? 11.573 -6.520 32.424 1.000 49.071 429 THR AAA O 1
ATOM 3413 N N . SER A 1 430 ? 10.609 -4.909 31.115 1.000 45.611 430 SER AAA N 1
ATOM 3414 C CA . SER A 1 430 ? 9.250 -4.901 31.720 1.000 43.643 430 SER AAA CA 1
ATOM 3415 C C . SER A 1 430 ? 8.195 -5.233 30.660 1.000 43.706 430 SER AAA C 1
ATOM 3416 O O . SER A 1 430 ? 8.458 -5.053 29.450 1.000 42.133 430 SER AAA O 1
ATOM 3424 N N . VAL A 1 431 ? 7.020 -5.658 31.113 1.000 40.077 431 VAL AAA N 1
ATOM 3425 C CA . VAL A 1 431 ? 5.834 -5.855 30.245 1.000 40.732 431 VAL AAA CA 1
ATOM 3426 C C . VAL A 1 431 ? 5.538 -4.524 29.514 1.000 41.434 431 VAL AAA C 1
ATOM 3427 O O . VAL A 1 431 ? 5.314 -4.550 28.283 1.000 39.618 431 VAL AAA O 1
ATOM 3440 N N . ALA A 1 432 ? 5.555 -3.411 30.238 1.000 39.931 432 ALA AAA N 1
ATOM 3441 C CA . ALA A 1 432 ? 5.206 -2.062 29.722 1.000 42.032 432 ALA AAA CA 1
ATOM 3442 C C . ALA A 1 432 ? 6.144 -1.688 28.566 1.000 40.891 432 ALA AAA C 1
ATOM 3443 O O . ALA A 1 432 ? 5.656 -1.184 27.571 1.000 41.361 432 ALA AAA O 1
ATOM 3450 N N . ALA A 1 433 ? 7.446 -1.889 28.735 1.000 39.115 433 ALA AAA N 1
ATOM 3451 C CA . ALA A 1 433 ? 8.485 -1.493 27.770 1.000 40.333 433 ALA AAA CA 1
ATOM 3452 C C . ALA A 1 433 ? 8.311 -2.301 26.477 1.000 40.225 433 ALA AAA C 1
ATOM 3453 O O . ALA A 1 433 ? 8.484 -1.716 25.379 1.000 36.151 433 ALA AAA O 1
ATOM 3460 N N . LEU A 1 434 ? 8.003 -3.603 26.591 1.000 40.058 434 LEU AAA N 1
ATOM 3461 C CA . LEU A 1 434 ? 7.838 -4.496 25.409 1.000 40.038 434 LEU AAA CA 1
ATOM 3462 C C . LEU A 1 434 ? 6.568 -4.101 24.632 1.000 38.993 434 LEU AAA C 1
ATOM 3463 O O . LEU A 1 434 ? 6.631 -4.013 23.419 1.000 38.088 434 LEU AAA O 1
ATOM 3479 N N . VAL A 1 435 ? 5.471 -3.839 25.329 1.000 37.776 435 VAL AAA N 1
ATOM 3480 C CA . VAL A 1 435 ? 4.185 -3.453 24.693 1.000 40.945 435 VAL AAA CA 1
ATOM 3481 C C . VAL A 1 435 ? 4.376 -2.120 23.962 1.000 40.956 435 VAL AAA C 1
ATOM 3482 O O . VAL A 1 435 ? 3.889 -2.001 22.822 1.000 36.804 435 VAL AAA O 1
ATOM 3495 N N . GLU A 1 436 ? 5.056 -1.168 24.610 1.000 38.274 436 GLU AAA N 1
ATOM 3496 C CA . GLU A 1 436 ? 5.310 0.174 24.039 1.000 39.577 436 GLU AAA CA 1
ATOM 3497 C C . GLU A 1 436 ? 6.245 0.070 22.826 1.000 39.888 436 GLU AAA C 1
ATOM 3498 O O . GLU A 1 436 ? 5.966 0.716 21.790 1.000 38.553 436 GLU AAA O 1
ATOM 3510 N N . LEU A 1 437 ? 7.322 -0.712 22.926 1.000 40.261 437 LEU AAA N 1
ATOM 3511 C CA . LEU A 1 437 ? 8.256 -0.891 21.791 1.000 39.444 437 LEU AAA CA 1
ATOM 3512 C C . LEU A 1 437 ? 7.496 -1.525 20.608 1.000 41.871 437 LEU AAA C 1
ATOM 3513 O O . LEU A 1 437 ? 7.734 -1.087 19.462 1.000 36.707 437 LEU AAA O 1
ATOM 3529 N N . ASN A 1 438 ? 6.624 -2.516 20.864 1.000 37.338 438 ASN AAA N 1
ATOM 3530 C CA . ASN A 1 438 ? 5.883 -3.190 19.775 1.000 37.396 438 ASN AAA CA 1
ATOM 3531 C C . ASN A 1 438 ? 5.003 -2.153 19.056 1.000 38.986 438 ASN AAA C 1
ATOM 3532 O O . ASN A 1 438 ? 4.965 -2.157 17.818 1.000 33.654 438 ASN AAA O 1
ATOM 3543 N N . MET A 1 439 ? 4.317 -1.311 19.831 1.000 35.911 439 MET AAA N 1
ATOM 3544 C CA . MET A 1 439 ? 3.401 -0.297 19.290 1.000 39.743 439 MET AAA CA 1
ATOM 3545 C C . MET A 1 439 ? 4.206 0.772 18.503 1.000 40.695 439 MET AAA C 1
ATOM 3546 O O . MET A 1 439 ? 3.747 1.171 17.421 1.000 39.350 439 MET AAA O 1
ATOM 3560 N N . LEU A 1 440 ? 5.380 1.190 18.990 1.000 36.622 440 LEU AAA N 1
ATOM 3561 C CA . LEU A 1 440 ? 6.145 2.307 18.390 1.000 37.233 440 LEU AAA CA 1
ATOM 3562 C C . LEU A 1 440 ? 6.961 1.817 17.193 1.000 38.789 440 LEU AAA C 1
ATOM 3563 O O . LEU A 1 440 ? 7.095 2.601 16.219 1.000 36.797 440 LEU AAA O 1
ATOM 3579 N N . LYS A 1 441 ? 7.507 0.594 17.266 1.000 36.478 441 LYS AAA N 1
ATOM 3580 C CA . LYS A 1 441 ? 8.365 0.015 16.207 1.000 38.369 441 LYS AAA CA 1
ATOM 3581 C C . LYS A 1 441 ? 7.530 -0.763 15.175 1.000 39.719 441 LYS AAA C 1
ATOM 3582 O O . LYS A 1 441 ? 7.490 -0.343 13.979 1.000 35.627 441 LYS AAA O 1
ATOM 3601 N N . ASN A 1 442 ? 6.863 -1.833 15.612 1.000 36.976 442 ASN AAA N 1
ATOM 3602 C CA . ASN A 1 442 ? 6.229 -2.815 14.695 1.000 36.911 442 ASN AAA CA 1
ATOM 3603 C C . ASN A 1 442 ? 4.889 -2.301 14.160 1.000 35.445 442 ASN AAA C 1
ATOM 3604 O O . ASN A 1 442 ? 4.519 -2.757 13.067 1.000 35.979 442 ASN AAA O 1
ATOM 3615 N N . LEU A 1 443 ? 4.190 -1.420 14.878 1.000 32.706 443 LEU AAA N 1
ATOM 3616 C CA . LEU A 1 443 ? 2.877 -0.920 14.420 1.000 35.166 443 LEU AAA CA 1
ATOM 3617 C C . LEU A 1 443 ? 3.042 0.511 13.860 1.000 34.649 443 LEU AAA C 1
ATOM 3618 O O . LEU A 1 443 ? 2.951 0.651 12.636 1.000 34.696 443 LEU AAA O 1
ATOM 3634 N N . ALA A 1 444 ? 3.293 1.516 14.699 1.000 33.763 444 ALA AAA N 1
ATOM 3635 C CA . ALA A 1 444 ? 3.410 2.938 14.290 1.000 32.122 444 ALA AAA CA 1
ATOM 3636 C C . ALA A 1 444 ? 4.538 3.116 13.271 1.000 33.728 444 ALA AAA C 1
ATOM 3637 O O . ALA A 1 444 ? 4.301 3.762 12.236 1.000 33.944 444 ALA AAA O 1
ATOM 3644 N N . GLY A 1 445 ? 5.717 2.553 13.539 1.000 34.045 445 GLY AAA N 1
ATOM 3645 C CA . GLY A 1 445 ? 6.897 2.680 12.666 1.000 34.366 445 GLY AAA CA 1
ATOM 3646 C C . GLY A 1 445 ? 6.637 2.151 11.271 1.000 35.112 445 GLY AAA C 1
ATOM 3647 O O . GLY A 1 445 ? 6.986 2.820 10.283 1.000 33.615 445 GLY AAA O 1
ATOM 3651 N N . SER A 1 446 ? 6.055 0.951 11.180 1.000 34.697 446 SER AAA N 1
ATOM 3652 C CA . SER A 1 446 ? 5.711 0.298 9.897 1.000 34.954 446 SER AAA CA 1
ATOM 3653 C C . SER A 1 446 ? 4.645 1.110 9.158 1.000 32.658 446 SER AAA C 1
ATOM 3654 O O . SER A 1 446 ? 4.733 1.177 7.918 1.000 32.692 446 SER AAA O 1
ATOM 3662 N N . ALA A 1 447 ? 3.694 1.681 9.906 1.000 31.521 447 ALA AAA N 1
ATOM 3663 C CA . ALA A 1 447 ? 2.626 2.556 9.388 1.000 34.156 447 ALA AAA CA 1
ATOM 3664 C C . ALA A 1 447 ? 3.264 3.807 8.758 1.000 33.719 447 ALA AAA C 1
ATOM 3665 O O . ALA A 1 447 ? 2.938 4.135 7.612 1.000 34.762 447 ALA AAA O 1
ATOM 3672 N N . VAL A 1 448 ? 4.202 4.427 9.460 1.000 34.351 448 VAL AAA N 1
ATOM 3673 C CA . VAL A 1 448 ? 4.899 5.676 9.026 1.000 36.249 448 VAL AAA CA 1
ATOM 3674 C C . VAL A 1 448 ? 5.736 5.362 7.771 1.000 35.135 448 VAL AAA C 1
ATOM 3675 O O . VAL A 1 448 ? 5.812 6.227 6.889 1.000 34.462 448 VAL AAA O 1
ATOM 3688 N N . ALA A 1 449 ? 6.304 4.160 7.700 1.000 32.580 449 ALA AAA N 1
ATOM 3689 C CA . ALA A 1 449 ? 7.124 3.660 6.573 1.000 35.760 449 ALA AAA CA 1
ATOM 3690 C C . ALA A 1 449 ? 6.243 3.291 5.355 1.000 33.762 449 ALA AAA C 1
ATOM 3691 O O . ALA A 1 449 ? 6.798 3.120 4.276 1.000 33.477 449 ALA AAA O 1
ATOM 3698 N N . GLY A 1 450 ? 4.925 3.167 5.530 1.000 32.857 450 GLY AAA N 1
ATOM 3699 C CA . GLY A 1 450 ? 4.006 2.732 4.464 1.000 34.058 450 GLY AAA CA 1
ATOM 3700 C C . GLY A 1 450 ? 4.194 1.258 4.147 1.000 33.584 450 GLY AAA C 1
ATOM 3701 O O . GLY A 1 450 ? 4.237 0.879 2.977 1.000 35.706 450 GLY AAA O 1
ATOM 3705 N N . SER A 1 451 ? 4.311 0.440 5.182 1.000 37.044 451 SER AAA N 1
ATOM 3706 C CA . SER A 1 451 ? 4.552 -1.022 5.076 1.000 36.901 451 SER AAA CA 1
ATOM 3707 C C . SER A 1 451 ? 3.295 -1.708 4.536 1.000 37.890 451 SER AAA C 1
ATOM 3708 O O . SER A 1 451 ? 2.172 -1.250 4.808 1.000 37.951 451 SER AAA O 1
ATOM 3716 N N . LEU A 1 452 ? 3.505 -2.774 3.770 1.000 41.194 452 LEU AAA N 1
ATOM 3717 C CA . LEU A 1 452 ? 2.457 -3.762 3.423 1.000 41.871 452 LEU AAA CA 1
ATOM 3718 C C . LEU A 1 452 ? 2.883 -5.100 4.022 1.000 38.962 452 LEU AAA C 1
ATOM 3719 O O . LEU A 1 452 ? 3.876 -5.657 3.536 1.000 41.798 452 LEU AAA O 1
ATOM 3735 N N . GLY A 1 453 ? 2.201 -5.552 5.069 1.000 38.235 453 GLY AAA N 1
ATOM 3736 C CA . GLY A 1 453 ? 2.483 -6.839 5.722 1.000 37.436 453 GLY AAA CA 1
ATOM 3737 C C . GLY A 1 453 ? 3.786 -6.853 6.497 1.000 34.314 453 GLY AAA C 1
ATOM 3738 O O . GLY A 1 453 ? 4.161 -7.934 6.961 1.000 37.550 453 GLY AAA O 1
ATOM 3742 N N . GLY A 1 454 ? 4.426 -5.709 6.709 1.000 33.843 454 GLY AAA N 1
ATOM 3743 C CA . GLY A 1 454 ? 5.746 -5.620 7.375 1.000 34.984 454 GLY AAA CA 1
ATOM 3744 C C . GLY A 1 454 ? 5.662 -5.131 8.814 1.000 34.878 454 GLY AAA C 1
ATOM 3745 O O . GLY A 1 454 ? 6.541 -4.343 9.240 1.000 35.861 454 GLY AAA O 1
ATOM 3749 N N . PHE A 1 455 ? 4.659 -5.576 9.568 1.000 32.954 455 PHE AAA N 1
ATOM 3750 C CA . PHE A 1 455 ? 4.363 -5.091 10.945 1.000 33.392 455 PHE AAA CA 1
ATOM 3751 C C . PHE A 1 455 ? 5.060 -5.993 11.973 1.000 34.901 455 PHE AAA C 1
ATOM 3752 O O . PHE A 1 455 ? 4.397 -6.515 12.868 1.000 34.720 455 PHE AAA O 1
ATOM 3769 N N . ASN A 1 456 ? 6.385 -6.107 11.849 1.000 31.875 456 ASN AAA N 1
ATOM 3770 C CA . ASN A 1 456 ? 7.214 -7.074 12.590 1.000 35.767 456 ASN AAA CA 1
ATOM 3771 C C . ASN A 1 456 ? 8.663 -6.585 12.563 1.000 38.708 456 ASN AAA C 1
ATOM 3772 O O . ASN A 1 456 ? 8.976 -5.690 11.736 1.000 37.363 456 ASN AAA O 1
ATOM 3783 N N . ALA A 1 457 ? 9.510 -7.174 13.411 1.000 38.606 457 ALA AAA N 1
ATOM 3784 C CA . ALA A 1 457 ? 10.915 -6.739 13.598 1.000 37.915 457 ALA AAA CA 1
ATOM 3785 C C . ALA A 1 457 ? 11.804 -7.404 12.547 1.000 41.148 457 ALA AAA C 1
ATOM 3786 O O . ALA A 1 457 ? 12.481 -6.668 11.841 1.000 41.553 457 ALA AAA O 1
ATOM 3793 N N . HIS A 1 458 ? 11.820 -8.740 12.422 1.000 40.577 458 HIS AAA N 1
ATOM 3794 C CA . HIS A 1 458 ? 12.730 -9.427 11.458 1.000 39.802 458 HIS AAA CA 1
ATOM 3795 C C . HIS A 1 458 ? 12.245 -10.841 11.086 1.000 42.114 458 HIS AAA C 1
ATOM 3796 O O . HIS A 1 458 ? 13.097 -11.774 11.018 1.000 40.977 458 HIS AAA O 1
ATOM 3811 N N . ALA A 1 459 ? 10.947 -10.999 10.831 1.000 36.749 459 ALA AAA N 1
ATOM 3812 C CA . ALA A 1 459 ? 10.372 -12.297 10.420 1.000 38.852 459 ALA AAA CA 1
ATOM 3813 C C . ALA A 1 459 ? 11.163 -12.841 9.208 1.000 42.622 459 ALA AAA C 1
ATOM 3814 O O . ALA A 1 459 ? 11.386 -14.080 9.101 1.000 37.099 459 ALA AAA O 1
ATOM 3821 N N . SER A 1 460 ? 11.532 -11.940 8.290 1.000 37.068 460 SER AAA N 1
ATOM 3822 C CA . SER A 1 460 ? 12.232 -12.276 7.032 1.000 40.932 460 SER AAA CA 1
ATOM 3823 C C . SER A 1 460 ? 13.542 -13.047 7.325 1.000 39.910 460 SER AAA C 1
ATOM 3824 O O . SER A 1 460 ? 13.845 -14.039 6.624 1.000 37.749 460 SER AAA O 1
ATOM 3832 N N . ASN A 1 461 ? 14.292 -12.604 8.323 1.000 38.340 461 ASN AAA N 1
ATOM 3833 C CA . ASN A 1 461 ? 15.562 -13.254 8.732 1.000 40.639 461 ASN AAA CA 1
ATOM 3834 C C . ASN A 1 461 ? 15.326 -14.725 9.060 1.000 42.506 461 ASN AAA C 1
ATOM 3835 O O . ASN A 1 461 ? 16.099 -15.566 8.565 1.000 41.809 461 ASN AAA O 1
ATOM 3846 N N . ILE A 1 462 ? 14.299 -15.015 9.860 1.000 39.907 462 ILE AAA N 1
ATOM 3847 C CA . ILE A 1 462 ? 14.030 -16.400 10.350 1.000 40.671 462 ILE AAA CA 1
ATOM 3848 C C . ILE A 1 462 ? 13.427 -17.242 9.221 1.000 37.719 462 ILE AAA C 1
ATOM 3849 O O . ILE A 1 462 ? 13.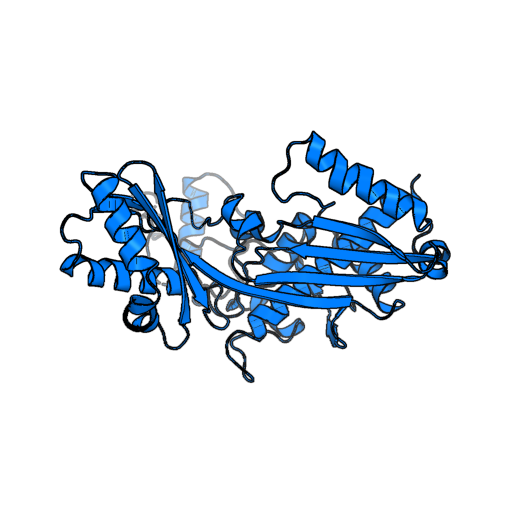892 -18.368 9.042 1.000 36.848 462 ILE AAA O 1
ATOM 3865 N N . VAL A 1 463 ? 12.392 -16.731 8.544 1.000 37.344 463 VAL AAA N 1
ATOM 3866 C CA . VAL A 1 463 ? 11.752 -17.405 7.381 1.000 39.121 463 VAL AAA CA 1
ATOM 3867 C C . VAL A 1 463 ? 12.832 -17.813 6.357 1.000 37.711 463 VAL AAA C 1
ATOM 3868 O O . VAL A 1 463 ? 12.853 -18.980 5.984 1.000 36.079 463 VAL AAA O 1
ATOM 3881 N N . SER A 1 464 ? 13.724 -16.898 5.957 1.000 38.269 464 SER AAA N 1
ATOM 3882 C CA . SER A 1 464 ? 14.745 -17.164 4.907 1.000 40.285 464 SER AAA CA 1
ATOM 3883 C C . SER A 1 464 ? 15.647 -18.330 5.343 1.000 41.307 464 SER AAA C 1
ATOM 3884 O O . SER A 1 464 ? 15.879 -19.241 4.509 1.000 40.145 464 SER AAA O 1
ATOM 3892 N N . ALA A 1 465 ? 16.119 -18.301 6.596 1.000 39.178 465 ALA AAA N 1
ATOM 3893 C CA . ALA A 1 465 ? 17.066 -19.287 7.157 1.000 38.878 465 ALA AAA CA 1
ATOM 3894 C C . ALA A 1 465 ? 16.423 -20.671 7.177 1.000 41.457 465 ALA AAA C 1
ATOM 3895 O O . ALA A 1 465 ? 17.102 -21.616 6.760 1.000 42.769 465 ALA AAA O 1
ATOM 3902 N N . VAL A 1 466 ? 15.167 -20.781 7.602 1.000 38.323 466 VAL AAA N 1
ATOM 3903 C CA . VAL A 1 466 ? 14.457 -22.089 7.676 1.000 41.951 466 VAL AAA CA 1
ATOM 3904 C C . VAL A 1 466 ? 14.101 -22.528 6.250 1.000 42.596 466 VAL AAA C 1
ATOM 3905 O O . VAL A 1 466 ? 14.217 -23.748 5.918 1.000 43.289 466 VAL AAA O 1
ATOM 3918 N N . PHE A 1 467 ? 13.627 -21.598 5.425 1.000 41.600 467 PHE AAA N 1
ATOM 3919 C CA . PHE A 1 467 ? 13.286 -21.887 4.007 1.000 42.409 467 PHE AAA CA 1
ATOM 3920 C C . PHE A 1 467 ? 14.474 -22.545 3.292 1.000 40.754 467 PHE AAA C 1
ATOM 3921 O O . PHE A 1 467 ? 14.250 -23.558 2.589 1.000 42.687 467 PHE AAA O 1
ATOM 3938 N N . ILE A 1 468 ? 15.671 -21.974 3.428 1.000 39.533 468 ILE AAA N 1
ATOM 3939 C CA . ILE A 1 468 ? 16.881 -22.476 2.710 1.000 44.326 468 ILE AAA CA 1
ATOM 3940 C C . ILE A 1 468 ? 17.326 -23.823 3.308 1.000 44.031 468 ILE AAA C 1
ATOM 3941 O O . ILE A 1 468 ? 17.672 -24.735 2.512 1.000 43.987 468 ILE AAA O 1
ATOM 3957 N N . ALA A 1 469 ? 17.309 -23.955 4.642 1.000 42.832 469 ALA AAA N 1
ATOM 3958 C CA . ALA A 1 469 ? 17.623 -25.228 5.351 1.000 41.698 469 ALA AAA CA 1
ATOM 3959 C C . ALA A 1 469 ? 16.722 -26.352 4.832 1.000 41.051 469 ALA AAA C 1
ATOM 3960 O O . ALA A 1 469 ? 17.244 -27.445 4.627 1.000 43.780 469 ALA AAA O 1
ATOM 3967 N N . THR A 1 470 ? 15.430 -26.096 4.598 1.000 40.974 470 THR AAA N 1
ATOM 3968 C CA . THR A 1 470 ? 14.412 -27.152 4.339 1.000 41.782 470 THR AAA CA 1
ATOM 3969 C C . THR A 1 470 ? 14.062 -27.242 2.846 1.000 45.026 470 THR AAA C 1
ATOM 3970 O O . THR A 1 470 ? 13.029 -27.894 2.511 1.000 43.340 470 THR AAA O 1
ATOM 3981 N N . GLY A 1 471 ? 14.873 -26.613 1.987 1.000 43.436 471 GLY AAA N 1
ATOM 3982 C CA . GLY A 1 471 ? 14.769 -26.693 0.516 1.000 43.540 471 GLY AAA CA 1
ATOM 3983 C C . GLY A 1 471 ? 13.510 -26.049 -0.022 1.000 43.980 471 GLY AAA C 1
ATOM 3984 O O . GLY A 1 471 ? 13.017 -26.519 -1.055 1.000 45.955 471 GLY AAA O 1
ATOM 3988 N N . GLN A 1 472 ? 12.968 -25.038 0.659 1.000 42.927 472 GLN AAA N 1
ATOM 3989 C CA . GLN A 1 472 ? 11.798 -24.276 0.143 1.000 42.748 472 GLN AAA CA 1
ATOM 3990 C C . GLN A 1 472 ? 12.297 -23.394 -1.010 1.000 42.434 472 GLN AAA C 1
ATOM 3991 O O . GLN A 1 472 ? 13.529 -23.314 -1.215 1.000 43.708 472 GLN AAA O 1
ATOM 4005 N N . ASP A 1 473 ? 11.382 -22.719 -1.697 1.000 44.163 473 ASP AAA N 1
ATOM 4006 C CA . ASP A 1 473 ? 11.702 -21.716 -2.750 1.000 44.483 473 ASP AAA CA 1
ATOM 4007 C C . ASP A 1 473 ? 12.086 -20.402 -2.067 1.000 40.174 473 ASP AAA C 1
ATOM 4008 O O . ASP A 1 473 ? 11.222 -19.743 -1.505 1.000 42.657 473 ASP AAA O 1
ATOM 4017 N N . PRO A 1 474 ? 13.365 -19.967 -2.117 1.000 44.738 474 PRO AAA N 1
ATOM 4018 C CA . PRO A 1 474 ? 13.809 -18.763 -1.418 1.000 45.362 474 PRO AAA CA 1
ATOM 4019 C C . PRO A 1 474 ? 13.137 -17.475 -1.906 1.000 46.513 474 PRO AAA C 1
ATOM 4020 O O . PRO A 1 474 ? 13.117 -16.522 -1.147 1.000 45.341 474 PRO AAA O 1
ATOM 4031 N N . ALA A 1 475 ? 12.611 -17.475 -3.131 1.000 40.916 475 ALA AAA N 1
ATOM 4032 C CA . ALA A 1 475 ? 11.915 -16.309 -3.709 1.000 44.827 475 ALA AAA CA 1
ATOM 4033 C C . ALA A 1 475 ? 10.552 -16.111 -3.054 1.000 43.497 475 ALA AAA C 1
ATOM 4034 O O . ALA A 1 475 ? 10.059 -14.988 -3.107 1.000 48.374 475 ALA AAA O 1
ATOM 4041 N N . GLN A 1 476 ? 9.970 -17.152 -2.469 1.000 45.056 476 GLN AAA N 1
ATOM 4042 C CA . GLN A 1 476 ? 8.643 -17.078 -1.813 1.000 46.288 476 GLN AAA CA 1
ATOM 4043 C C . GLN A 1 476 ? 8.787 -16.551 -0.374 1.000 45.767 476 GLN AAA C 1
ATOM 4044 O O . GLN A 1 476 ? 7.757 -16.348 0.287 1.000 42.834 476 GLN AAA O 1
ATOM 4058 N N . ASN A 1 477 ? 10.018 -16.307 0.068 1.000 46.033 477 ASN AAA N 1
ATOM 4059 C CA . ASN A 1 477 ? 10.311 -15.565 1.322 1.000 46.417 477 ASN AAA CA 1
ATOM 4060 C C . ASN A 1 477 ? 9.610 -14.195 1.300 1.000 44.501 477 ASN AAA C 1
ATOM 4061 O O . ASN A 1 477 ? 9.209 -13.730 2.345 1.000 45.679 477 ASN AAA O 1
ATOM 4072 N N . VAL A 1 478 ? 9.426 -13.608 0.107 1.000 35.174 478 VAL AAA N 1
ATOM 4073 C CA . VAL A 1 478 ? 8.845 -12.244 -0.080 1.000 32.903 478 VAL AAA CA 1
ATOM 4074 C C . VAL A 1 478 ? 7.440 -12.208 0.528 1.000 34.741 478 VAL AAA C 1
ATOM 4075 O O . VAL A 1 478 ? 7.180 -11.313 1.424 1.000 36.863 478 VAL AAA O 1
ATOM 4088 N N . GLU A 1 479 ? 6.588 -13.160 0.236 1.000 40.625 479 GLU AAA N 1
ATOM 4089 C CA . GLU A 1 479 ? 5.243 -13.155 0.853 1.000 45.786 479 GLU AAA CA 1
ATOM 4090 C C . GLU A 1 479 ? 5.182 -14.031 2.122 1.000 42.811 479 GLU AAA C 1
ATOM 4091 O O . GLU A 1 479 ? 4.301 -13.781 2.947 1.000 39.330 479 GLU AAA O 1
ATOM 4103 N N . SER A 1 480 ? 6.075 -15.008 2.278 1.000 39.143 480 SER AAA N 1
ATOM 4104 C CA . SER A 1 480 ? 6.040 -15.917 3.449 1.000 41.003 480 SER AAA CA 1
ATOM 4105 C C . SER A 1 480 ? 6.475 -15.177 4.713 1.000 37.889 480 SER AAA C 1
ATOM 4106 O O . SER A 1 480 ? 6.108 -15.619 5.766 1.000 40.244 480 SER AAA O 1
ATOM 4114 N N . SER A 1 481 ? 7.182 -14.061 4.578 1.000 37.567 481 SER AAA N 1
ATOM 4115 C CA . SER A 1 481 ? 7.660 -13.210 5.697 1.000 41.024 481 SER AAA CA 1
ATOM 4116 C C . SER A 1 481 ? 6.592 -12.203 6.143 1.000 34.332 481 SER AAA C 1
ATOM 4117 O O . SER A 1 481 ? 6.828 -11.527 7.109 1.000 35.667 481 SER AAA O 1
ATOM 4125 N N . GLN A 1 482 ? 5.496 -12.083 5.409 1.000 36.401 482 GLN AAA N 1
ATOM 4126 C CA . GLN A 1 482 ? 4.370 -11.200 5.803 1.000 40.004 482 GLN AAA CA 1
ATOM 4127 C C . GLN A 1 482 ? 3.966 -11.575 7.239 1.000 35.780 482 GLN AAA C 1
ATOM 4128 O O . GLN A 1 482 ? 3.744 -12.743 7.503 1.000 37.017 482 GLN AAA O 1
ATOM 4142 N N . CYS A 1 483 ? 3.908 -10.602 8.135 1.000 35.813 483 CYS AAA N 1
ATOM 4143 C CA . CYS A 1 483 ? 3.681 -10.864 9.578 1.000 35.040 483 CYS AAA CA 1
ATOM 4144 C C . CYS A 1 483 ? 3.252 -9.590 10.311 1.000 34.617 483 CYS AAA C 1
ATOM 4145 O O . CYS A 1 483 ? 3.884 -8.545 10.108 1.000 34.829 483 CYS AAA O 1
ATOM 4153 N N . ILE A 1 484 ? 2.214 -9.688 11.143 1.000 35.055 484 ILE AAA N 1
ATOM 4154 C CA . ILE A 1 484 ? 1.929 -8.694 12.215 1.000 34.662 484 ILE AAA CA 1
ATOM 4155 C C . ILE A 1 484 ? 2.259 -9.334 13.572 1.000 34.578 484 ILE AAA C 1
ATOM 4156 O O . ILE A 1 484 ? 1.679 -10.382 13.939 1.000 34.270 484 ILE AAA O 1
ATOM 4172 N N . THR A 1 485 ? 3.224 -8.737 14.263 1.000 35.521 485 THR AAA N 1
ATOM 4173 C CA . THR A 1 485 ? 3.632 -9.055 15.652 1.000 35.837 485 THR AAA CA 1
ATOM 4174 C C . THR A 1 485 ? 2.761 -8.244 16.610 1.000 35.316 485 THR AAA C 1
ATOM 4175 O O . THR A 1 485 ? 2.759 -7.015 16.463 1.000 36.415 485 THR AAA O 1
ATOM 4186 N N . MET A 1 486 ? 2.034 -8.906 17.515 1.000 35.331 486 MET AAA N 1
ATOM 4187 C CA . MET A 1 486 ? 1.192 -8.251 18.566 1.000 36.130 486 MET AAA CA 1
ATOM 4188 C C . MET A 1 486 ? 1.742 -8.597 19.966 1.000 37.613 486 MET AAA C 1
ATOM 4189 O O . MET A 1 486 ? 2.044 -9.787 20.236 1.000 37.233 486 MET AAA O 1
ATOM 4203 N N . MET A 1 487 ? 1.902 -7.585 20.817 1.000 38.234 487 MET AAA N 1
ATOM 4204 C CA . MET A 1 487 ? 2.333 -7.756 22.235 1.000 40.214 487 MET AAA CA 1
ATOM 4205 C C . MET A 1 487 ? 1.407 -6.941 23.131 1.000 40.432 487 MET AAA C 1
ATOM 4206 O O . MET A 1 487 ? 1.400 -5.715 22.996 1.000 39.564 487 MET AAA O 1
ATOM 4220 N N . GLU A 1 488 ? 0.655 -7.624 23.992 1.000 38.092 488 GLU AAA N 1
ATOM 4221 C CA . GLU A 1 488 ? -0.393 -7.015 24.835 1.000 40.365 488 GLU AAA CA 1
ATOM 4222 C C . GLU A 1 488 ? -0.176 -7.417 26.306 1.000 38.662 488 GLU AAA C 1
ATOM 4223 O O . GLU A 1 488 ? 0.048 -8.598 26.582 1.000 36.702 488 GLU AAA O 1
ATOM 4235 N N . ALA A 1 489 ? -0.274 -6.445 27.202 1.000 36.654 489 ALA AAA N 1
ATOM 4236 C CA . ALA A 1 489 ? -0.313 -6.654 28.671 1.000 39.774 489 ALA AAA CA 1
ATOM 4237 C C . ALA A 1 489 ? -1.590 -7.438 29.022 1.000 38.860 489 ALA AAA C 1
ATOM 4238 O O . ALA A 1 489 ? -2.682 -7.012 28.596 1.000 39.046 489 ALA AAA O 1
ATOM 4245 N N . ILE A 1 490 ? -1.461 -8.548 29.766 1.000 40.993 490 ILE AAA N 1
ATOM 4246 C CA . ILE A 1 490 ? -2.634 -9.302 30.324 1.000 42.820 490 ILE AAA CA 1
ATOM 4247 C C . ILE A 1 490 ? -2.481 -9.463 31.857 1.000 41.391 490 ILE AAA C 1
ATOM 4248 O O . ILE A 1 490 ? -1.373 -9.201 32.379 1.000 39.806 490 ILE AAA O 1
ATOM 4264 N N . ASN A 1 491 ? -3.537 -9.947 32.520 1.000 40.355 491 ASN AAA N 1
ATOM 4265 C CA . ASN A 1 491 ? -3.548 -10.298 33.972 1.000 44.560 491 ASN AAA CA 1
ATOM 4266 C C . ASN A 1 491 ? -3.154 -9.058 34.785 1.000 43.882 491 ASN AAA C 1
ATOM 4267 O O . ASN A 1 491 ? -2.113 -9.084 35.486 1.000 46.268 491 ASN AAA O 1
ATOM 4278 N N . ASP A 1 492 ? -3.919 -7.983 34.621 1.000 46.299 492 ASP AAA N 1
ATOM 4279 C CA . ASP A 1 492 ? -3.700 -6.683 35.306 1.000 54.676 492 ASP AAA CA 1
ATOM 4280 C C . ASP A 1 492 ? -2.265 -6.203 35.079 1.000 51.409 492 ASP AAA C 1
ATOM 4281 O O . ASP A 1 492 ? -1.653 -5.706 36.062 1.000 50.032 492 ASP AAA O 1
ATOM 4290 N N . GLY A 1 493 ? -1.761 -6.326 33.852 1.000 45.120 493 GLY AAA N 1
ATOM 4291 C CA . GLY A 1 493 ? -0.459 -5.763 33.447 1.000 43.775 493 GLY AAA CA 1
ATOM 4292 C C . GLY A 1 493 ? 0.727 -6.587 33.919 1.000 45.934 493 GLY AAA C 1
ATOM 4293 O O . GLY A 1 493 ? 1.864 -6.109 33.759 1.000 49.993 493 GLY AAA O 1
ATOM 4297 N N . LYS A 1 494 ? 0.510 -7.780 34.479 1.000 45.610 494 LYS AAA N 1
ATOM 4298 C CA . LYS A 1 494 ? 1.587 -8.585 35.118 1.000 47.137 494 LYS AAA CA 1
ATOM 4299 C C . LYS A 1 494 ? 2.327 -9.407 34.068 1.000 42.618 494 LYS AAA C 1
ATOM 4300 O O . LYS A 1 494 ? 3.544 -9.585 34.215 1.000 45.493 494 LYS AAA O 1
ATOM 4319 N N . ASP A 1 495 ? 1.608 -9.909 33.075 1.000 40.074 495 ASP AAA N 1
ATOM 4320 C CA . ASP A 1 495 ? 2.149 -10.830 32.048 1.000 41.195 495 ASP AAA CA 1
ATOM 4321 C C . ASP A 1 495 ? 1.975 -10.214 30.646 1.000 39.711 495 ASP AAA C 1
ATOM 4322 O O . ASP A 1 495 ? 1.268 -9.206 30.487 1.000 38.425 495 ASP AAA O 1
ATOM 4331 N N . ILE A 1 496 ? 2.613 -10.815 29.651 1.000 38.884 496 ILE AAA N 1
ATOM 4332 C CA . ILE A 1 496 ? 2.554 -10.315 28.250 1.000 39.729 496 ILE AAA CA 1
ATOM 4333 C C . ILE A 1 496 ? 2.107 -11.468 27.354 1.000 38.989 496 ILE AAA C 1
ATOM 4334 O O . ILE A 1 496 ? 2.713 -12.545 27.424 1.000 37.668 496 ILE AAA O 1
ATOM 4350 N N . HIS A 1 497 ? 1.040 -11.238 26.592 1.000 34.720 497 HIS AAA N 1
ATOM 4351 C CA . HIS A 1 497 ? 0.622 -12.106 25.477 1.000 36.729 497 HIS AAA CA 1
ATOM 4352 C C . HIS A 1 497 ? 1.354 -11.648 24.204 1.000 36.734 497 HIS AAA C 1
ATOM 4353 O O . HIS A 1 497 ? 1.180 -10.480 23.806 1.000 35.563 497 HIS AAA O 1
ATOM 4368 N N . ILE A 1 498 ? 2.148 -12.543 23.619 1.000 35.090 498 ILE AAA N 1
ATOM 4369 C CA . ILE A 1 498 ? 2.922 -12.292 22.372 1.000 37.201 498 ILE AAA CA 1
ATOM 4370 C C . ILE A 1 498 ? 2.379 -13.199 21.260 1.000 38.298 498 ILE AAA C 1
ATOM 4371 O O . ILE A 1 498 ? 2.089 -14.369 21.516 1.000 37.338 498 ILE AAA O 1
ATOM 4387 N N . SER A 1 499 ? 2.258 -12.678 20.035 1.000 37.319 499 SER AAA N 1
ATOM 4388 C CA . SER A 1 499 ? 1.813 -13.475 18.872 1.000 35.016 499 SER AAA CA 1
ATOM 4389 C C . SER A 1 499 ? 2.422 -12.935 17.577 1.000 36.037 499 SER AAA C 1
ATOM 4390 O O . SER A 1 499 ? 2.741 -11.693 17.498 1.000 33.580 499 SER AAA O 1
ATOM 4398 N N . VAL A 1 500 ? 2.547 -13.835 16.612 1.000 33.163 500 VAL AAA N 1
ATOM 4399 C CA . VAL A 1 500 ? 2.760 -13.518 15.178 1.000 34.003 500 VAL AAA CA 1
ATOM 4400 C C . VAL A 1 500 ? 1.577 -14.085 14.404 1.000 35.275 500 VAL AAA C 1
ATOM 4401 O O . VAL A 1 500 ? 1.193 -15.236 14.669 1.000 34.901 500 VAL AAA O 1
ATOM 4414 N N . THR A 1 501 ? 0.995 -13.274 13.520 1.000 34.173 501 THR AAA N 1
ATOM 4415 C CA . THR A 1 501 ? -0.047 -13.670 12.546 1.000 33.659 501 THR AAA CA 1
ATOM 4416 C C . THR A 1 501 ? 0.551 -13.519 11.146 1.000 34.153 501 THR AAA C 1
ATOM 4417 O O . THR A 1 501 ? 0.897 -12.381 10.768 1.000 30.679 501 THR AAA O 1
ATOM 4428 N N . MET A 1 502 ? 0.688 -14.644 10.441 1.000 33.392 502 MET AAA N 1
ATOM 4429 C CA . MET A 1 502 ? 1.410 -14.756 9.152 1.000 34.193 502 MET AAA CA 1
ATOM 4430 C C . MET A 1 502 ? 0.447 -15.334 8.130 1.000 35.318 502 MET AAA C 1
ATOM 4431 O O . MET A 1 502 ? 0.198 -16.540 8.087 1.000 36.347 502 MET AAA O 1
ATOM 4445 N N . PRO A 1 503 ? -0.140 -14.488 7.265 1.000 35.584 503 PRO AAA N 1
ATOM 4446 C CA . PRO A 1 503 ? -1.202 -14.935 6.369 1.000 34.389 503 PRO AAA CA 1
ATOM 4447 C C . PRO A 1 503 ? -0.797 -15.776 5.151 1.000 36.192 503 PRO AAA C 1
ATOM 4448 O O . PRO A 1 503 ? -1.709 -16.354 4.553 1.000 34.378 503 PRO AAA O 1
ATOM 4459 N N . SER A 1 504 ? 0.500 -15.867 4.801 1.000 34.535 504 SER AAA N 1
ATOM 4460 C CA . SER A 1 504 ? 0.912 -16.454 3.494 1.000 35.506 504 SER AAA CA 1
ATOM 4461 C C . SER A 1 504 ? 2.257 -17.188 3.580 1.000 36.640 504 SER AAA C 1
ATOM 4462 O O . SER A 1 504 ? 3.174 -16.847 2.806 1.000 37.780 504 SER AAA O 1
ATOM 4470 N N . ILE A 1 505 ? 2.359 -18.172 4.478 1.000 36.324 505 ILE AAA N 1
ATOM 4471 C CA . ILE A 1 505 ? 3.545 -19.068 4.590 1.000 37.454 505 ILE AAA CA 1
ATOM 4472 C C . ILE A 1 505 ? 3.387 -20.104 3.475 1.000 40.620 505 ILE AAA C 1
ATOM 4473 O O . ILE A 1 505 ? 2.380 -20.888 3.520 1.000 40.620 505 ILE AAA O 1
ATOM 4489 N N . GLU A 1 506 ? 4.320 -20.098 2.523 1.000 36.535 506 GLU AAA N 1
ATOM 4490 C CA . GLU A 1 506 ? 4.273 -20.967 1.319 1.000 39.731 506 GLU AAA CA 1
ATOM 4491 C C . GLU A 1 506 ? 5.367 -22.027 1.463 1.000 40.962 506 GLU AAA C 1
ATOM 4492 O O . GLU A 1 506 ? 6.544 -21.710 1.232 1.000 42.523 506 GLU AAA O 1
ATOM 4504 N N . VAL A 1 507 ? 4.979 -23.231 1.891 1.000 42.022 507 VAL AAA N 1
ATOM 4505 C CA . VAL A 1 507 ? 5.911 -24.355 2.188 1.000 42.264 507 VAL AAA CA 1
ATOM 4506 C C . VAL A 1 507 ? 5.328 -25.647 1.619 1.000 41.001 507 VAL AAA C 1
ATOM 4507 O O . VAL A 1 507 ? 4.127 -25.748 1.444 1.000 41.966 507 VAL AAA O 1
ATOM 4520 N N . GLY A 1 508 ? 6.211 -26.574 1.301 1.000 42.670 508 GLY AAA N 1
ATOM 4521 C CA . GLY A 1 508 ? 5.874 -27.975 1.019 1.000 45.742 508 GLY AAA CA 1
ATOM 4522 C C . GLY A 1 508 ? 6.965 -28.871 1.556 1.000 41.601 508 GLY AAA C 1
ATOM 4523 O O . GLY A 1 508 ? 8.050 -28.361 1.858 1.000 43.329 508 GLY AAA O 1
ATOM 4527 N N . THR A 1 509 ? 6.687 -30.163 1.669 1.000 44.618 509 THR AAA N 1
ATOM 4528 C CA . THR A 1 509 ? 7.673 -31.154 2.184 1.000 48.226 509 THR AAA CA 1
ATOM 4529 C C . THR A 1 509 ? 7.941 -32.213 1.109 1.000 50.408 509 THR AAA C 1
ATOM 4530 O O . THR A 1 509 ? 8.701 -33.147 1.391 1.000 50.043 509 THR AAA O 1
ATOM 4541 N N . VAL A 1 510 ? 7.341 -32.029 -0.066 1.000 51.372 510 VAL AAA N 1
ATOM 4542 C CA . VAL A 1 510 ? 7.436 -32.939 -1.243 1.000 57.061 510 VAL AAA CA 1
ATOM 4543 C C . VAL A 1 510 ? 7.762 -32.070 -2.454 1.000 58.077 510 VAL AAA C 1
ATOM 4544 O O . VAL A 1 510 ? 7.190 -30.968 -2.557 1.000 59.397 510 VAL AAA O 1
ATOM 4557 N N . GLY A 1 511 ? 8.645 -32.551 -3.327 1.000 62.868 511 GLY AAA N 1
ATOM 4558 C CA . GLY A 1 511 ? 8.993 -31.889 -4.599 1.000 59.358 511 GLY AAA CA 1
ATOM 4559 C C . GLY A 1 511 ? 10.025 -30.789 -4.408 1.000 62.154 511 GLY AAA C 1
ATOM 4560 O O . GLY A 1 511 ? 10.319 -30.427 -3.251 1.000 53.908 511 GLY AAA O 1
ATOM 4564 N N . GLY A 1 512 ? 10.564 -30.280 -5.524 1.000 63.067 512 GLY AAA N 1
ATOM 4565 C CA . GLY A 1 512 ? 11.494 -29.134 -5.566 1.000 57.372 512 GLY AAA CA 1
ATOM 4566 C C . GLY A 1 512 ? 12.792 -29.462 -4.872 1.000 54.145 512 GLY AAA C 1
ATOM 4567 O O . GLY A 1 512 ? 13.256 -30.612 -5.000 1.000 63.511 512 GLY AAA O 1
ATOM 4571 N N . GLY A 1 513 ? 13.336 -28.512 -4.122 1.000 52.134 513 GLY AAA N 1
ATOM 4572 C CA . GLY A 1 513 ? 14.574 -28.687 -3.340 1.000 54.039 513 GLY AAA CA 1
ATOM 4573 C C . GLY A 1 513 ? 14.400 -29.585 -2.120 1.000 49.57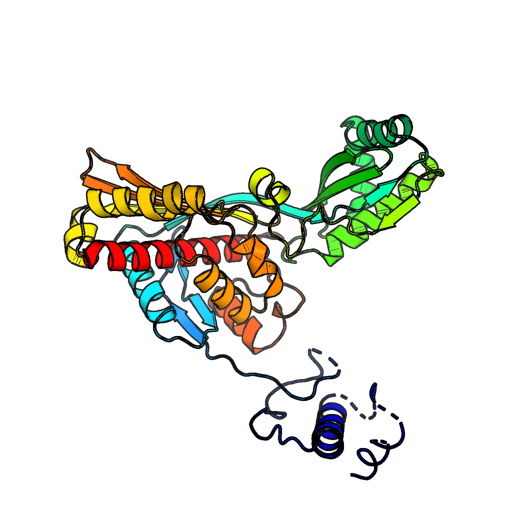0 513 GLY AAA C 1
ATOM 4574 O O . GLY A 1 513 ? 15.429 -29.943 -1.535 1.000 52.993 513 GLY AAA O 1
ATOM 4578 N N . THR A 1 514 ? 13.167 -29.951 -1.740 1.000 53.032 514 THR AAA N 1
ATOM 4579 C CA . THR A 1 514 ? 12.882 -30.705 -0.478 1.000 56.629 514 THR AAA CA 1
ATOM 4580 C C . THR A 1 514 ? 13.423 -32.136 -0.569 1.000 57.749 514 THR AAA C 1
ATOM 4581 O O . THR A 1 514 ? 13.582 -32.750 0.491 1.000 60.056 514 THR AAA O 1
ATOM 4592 N N . GLN A 1 515 ? 13.717 -32.633 -1.771 1.000 57.474 515 GLN AAA N 1
ATOM 4593 C CA . GLN A 1 515 ? 14.117 -34.047 -1.987 1.000 59.283 515 GLN AAA CA 1
ATOM 4594 C C . GLN A 1 515 ? 15.603 -34.156 -2.336 1.000 56.172 515 GLN AAA C 1
ATOM 4595 O O . GLN A 1 515 ? 16.034 -35.266 -2.624 1.000 65.848 515 GLN AAA O 1
ATOM 4609 N N . LEU A 1 516 ? 16.362 -33.066 -2.250 1.000 54.756 516 LEU AAA N 1
ATOM 4610 C CA . LEU A 1 516 ? 17.843 -33.103 -2.205 1.000 55.296 516 LEU AAA CA 1
ATOM 4611 C C . LEU A 1 516 ? 18.277 -33.586 -0.817 1.000 59.041 516 LEU AAA C 1
ATOM 4612 O O . LEU A 1 516 ? 17.511 -33.390 0.134 1.000 56.978 516 LEU AAA O 1
ATOM 4628 N N . ALA A 1 517 ? 19.471 -34.172 -0.721 1.000 58.017 517 ALA AAA N 1
ATOM 4629 C CA . ALA A 1 517 ? 19.982 -34.903 0.463 1.000 57.002 517 ALA AAA CA 1
ATOM 4630 C C . ALA A 1 517 ? 20.013 -33.997 1.707 1.000 58.190 517 ALA AAA C 1
ATOM 4631 O O . ALA A 1 517 ? 19.394 -34.373 2.745 1.000 56.455 517 ALA AAA O 1
ATOM 4638 N N . SER A 1 518 ? 20.742 -32.880 1.628 1.000 53.625 518 SER AAA N 1
ATOM 4639 C CA . SER A 1 518 ? 21.027 -31.968 2.766 1.000 53.119 518 SER AAA CA 1
ATOM 4640 C C . SER A 1 518 ? 19.711 -31.350 3.288 1.000 55.116 518 SER AAA C 1
ATOM 4641 O O . SER A 1 518 ? 19.545 -31.269 4.510 1.000 56.718 518 SER AAA O 1
ATOM 4649 N N . GLN A 1 519 ? 18.811 -30.932 2.398 1.000 51.561 519 GLN AAA N 1
ATOM 4650 C CA . GLN A 1 519 ? 17.547 -30.242 2.758 1.000 52.036 519 GLN AAA CA 1
ATOM 4651 C C . GLN A 1 519 ? 16.554 -31.267 3.327 1.000 51.501 519 GLN AAA C 1
ATOM 4652 O O . GLN A 1 519 ? 15.824 -30.912 4.266 1.000 51.158 519 GLN AAA O 1
ATOM 4666 N N . SER A 1 520 ? 16.520 -32.471 2.758 1.000 46.771 520 SER AAA N 1
ATOM 4667 C CA . SER A 1 520 ? 15.763 -33.658 3.250 1.000 48.120 520 SER AAA CA 1
ATOM 4668 C C . SER A 1 520 ? 16.123 -33.991 4.704 1.000 47.680 520 SER AAA C 1
ATOM 4669 O O . SER A 1 520 ? 15.211 -34.290 5.492 1.000 48.516 520 SER AAA O 1
ATOM 4677 N N . ALA A 1 521 ? 17.409 -33.994 5.021 1.000 46.834 521 ALA AAA N 1
ATOM 4678 C CA . ALA A 1 521 ? 17.936 -34.242 6.379 1.000 49.949 521 ALA AAA CA 1
ATOM 4679 C C . ALA A 1 521 ? 17.367 -33.187 7.357 1.000 53.832 521 ALA AAA C 1
ATOM 4680 O O . ALA A 1 521 ? 17.007 -33.551 8.497 1.000 52.057 521 ALA AAA O 1
ATOM 4687 N N . CYS A 1 522 ? 17.281 -31.921 6.928 1.000 50.293 522 CYS AAA N 1
ATOM 4688 C CA . CYS A 1 522 ? 16.762 -30.800 7.752 1.000 47.001 522 CYS AAA CA 1
ATOM 4689 C C . CYS A 1 522 ? 15.250 -30.986 7.975 1.000 45.484 522 CYS AAA C 1
ATOM 4690 O O . CYS A 1 522 ? 14.790 -30.712 9.094 1.000 49.445 522 CYS AAA O 1
ATOM 4698 N N . LEU A 1 523 ? 14.492 -31.416 6.966 1.000 44.690 523 LEU AAA N 1
ATOM 4699 C CA . LEU A 1 523 ? 13.038 -31.705 7.138 1.000 45.931 523 LEU AAA CA 1
ATOM 4700 C C . LEU A 1 523 ? 12.879 -32.889 8.105 1.000 49.155 523 LEU AAA C 1
ATOM 4701 O O . LEU A 1 523 ? 11.891 -32.957 8.861 1.000 45.344 523 LEU AAA O 1
ATOM 4717 N N . ASN A 1 524 ? 13.807 -33.838 8.034 1.000 49.716 524 ASN AAA N 1
ATOM 4718 C CA . ASN A 1 524 ? 13.721 -35.092 8.811 1.000 50.007 524 ASN AAA CA 1
ATOM 4719 C C . ASN A 1 524 ? 13.966 -34.758 10.287 1.000 45.477 524 ASN AAA C 1
ATOM 4720 O O . ASN A 1 524 ? 13.275 -35.312 11.123 1.000 47.607 524 ASN AAA O 1
ATOM 4731 N N . LEU A 1 525 ? 14.896 -33.851 10.573 1.000 45.432 525 LEU AAA N 1
ATOM 4732 C CA . LEU A 1 525 ? 15.152 -33.314 11.934 1.000 46.907 525 LEU AAA CA 1
ATOM 4733 C C . LEU A 1 525 ? 13.842 -32.818 12.548 1.000 48.546 525 LEU AAA C 1
ATOM 4734 O O . LEU A 1 525 ? 13.598 -33.091 13.733 1.000 49.075 525 LEU AAA O 1
ATOM 4750 N N . LEU A 1 526 ? 13.014 -32.141 11.758 1.000 46.704 526 LEU AAA N 1
ATOM 4751 C CA . LEU A 1 526 ? 11.725 -31.541 12.200 1.000 45.831 526 LEU AAA CA 1
ATOM 4752 C C . LEU A 1 526 ? 10.616 -32.598 12.220 1.000 43.207 526 LEU AAA C 1
ATOM 4753 O O . LEU A 1 526 ? 9.520 -32.302 12.737 1.000 45.888 526 LEU AAA O 1
ATOM 4769 N N . GLY A 1 527 ? 10.884 -33.776 11.672 1.000 43.841 527 GLY AAA N 1
ATOM 4770 C CA . GLY A 1 527 ? 9.911 -34.874 11.557 1.000 46.494 527 GLY AAA CA 1
ATOM 4771 C C . GLY A 1 527 ? 8.821 -34.614 10.523 1.000 43.848 527 GLY AAA C 1
ATOM 4772 O O . GLY A 1 527 ? 7.727 -35.147 10.680 1.000 44.720 527 GLY AAA O 1
ATOM 4776 N N . VAL A 1 528 ? 9.098 -33.825 9.486 1.000 47.443 528 VAL AAA N 1
ATOM 4777 C CA . VAL A 1 528 ? 8.086 -33.468 8.447 1.000 46.725 528 VAL AAA CA 1
ATOM 4778 C C . VAL A 1 528 ? 8.612 -33.824 7.049 1.000 46.420 528 VAL AAA C 1
ATOM 4779 O O . VAL A 1 528 ? 8.078 -33.293 6.064 1.000 49.236 528 VAL AAA O 1
ATOM 4792 N N . LYS A 1 529 ? 9.588 -34.722 6.937 1.000 47.109 529 LYS AAA N 1
ATOM 4793 C CA . LYS A 1 529 ? 10.096 -35.174 5.616 1.000 49.436 529 LYS AAA CA 1
ATOM 4794 C C . LYS A 1 529 ? 8.970 -35.860 4.823 1.000 49.919 529 LYS AAA C 1
ATOM 4795 O O . LYS A 1 529 ? 8.247 -36.682 5.388 1.000 56.385 529 LYS AAA O 1
ATOM 4814 N N . GLY A 1 530 ? 8.794 -35.486 3.555 1.000 50.918 530 GLY AAA N 1
ATOM 4815 C CA . GLY A 1 530 ? 7.945 -36.195 2.581 1.000 48.532 530 GLY AAA CA 1
ATOM 4816 C C . GLY A 1 530 ? 6.470 -36.014 2.861 1.000 49.991 530 GLY AAA C 1
ATOM 4817 O O . GLY A 1 530 ? 6.113 -35.112 3.623 1.000 55.170 530 GLY AAA O 1
ATOM 4821 N N . ALA A 1 531 ? 5.632 -36.848 2.257 1.000 48.599 531 ALA AAA N 1
ATOM 4822 C CA . ALA A 1 531 ? 4.165 -36.757 2.351 1.000 53.034 531 ALA AAA CA 1
ATOM 4823 C C . ALA A 1 531 ? 3.730 -37.252 3.722 1.000 57.561 531 ALA AAA C 1
ATOM 4824 O O . ALA A 1 531 ? 4.448 -38.047 4.307 1.000 58.343 531 ALA AAA O 1
ATOM 4831 N N . SER A 1 532 ? 2.578 -36.789 4.206 1.000 60.957 532 SER AAA N 1
ATOM 4832 C CA . SER A 1 532 ? 2.024 -37.198 5.521 1.000 64.133 532 SER AAA CA 1
ATOM 4833 C C . SER A 1 532 ? 1.453 -38.615 5.443 1.000 65.525 532 SER AAA C 1
ATOM 4834 O O . SER A 1 532 ? 0.626 -38.891 4.558 1.000 63.716 532 SER AAA O 1
ATOM 4842 N N . THR A 1 533 ? 1.869 -39.461 6.384 1.000 78.070 533 THR AAA N 1
ATOM 4843 C CA . THR A 1 533 ? 1.290 -40.807 6.644 1.000 76.303 533 THR AAA CA 1
ATOM 4844 C C . THR A 1 533 ? -0.152 -40.621 7.161 1.000 76.708 533 THR AAA C 1
ATOM 4845 O O . THR A 1 533 ? -1.089 -41.184 6.530 1.000 77.183 533 THR AAA O 1
ATOM 4856 N N . GLU A 1 534 ? -0.338 -39.809 8.208 1.000 70.105 534 GLU AAA N 1
ATOM 4857 C CA . GLU A 1 534 ? -1.663 -39.550 8.843 1.000 70.723 534 GLU AAA CA 1
ATOM 4858 C C . GLU A 1 534 ? -2.671 -39.105 7.770 1.000 72.898 534 GLU AAA C 1
ATOM 4859 O O . GLU A 1 534 ? -3.625 -39.850 7.536 1.000 66.123 534 GLU AAA O 1
ATOM 4865 N N . SER A 1 535 ? -2.461 -37.937 7.142 1.000 71.240 535 SER AAA N 1
ATOM 4866 C CA . SER A 1 535 ? -3.404 -37.314 6.167 1.000 70.224 535 SER AAA CA 1
ATOM 4867 C C . SER A 1 535 ? -2.685 -36.303 5.275 1.000 61.158 535 SER AAA C 1
ATOM 4868 O O . SER A 1 535 ? -1.931 -35.477 5.770 1.000 58.073 535 SER AAA O 1
ATOM 4876 N N . PRO A 1 536 ? -2.923 -36.308 3.946 1.000 61.829 536 PRO AAA N 1
ATOM 4877 C CA . PRO A 1 536 ? -2.175 -35.451 3.026 1.000 60.726 536 PRO AAA CA 1
ATOM 4878 C C . PRO A 1 536 ? -2.245 -33.966 3.413 1.000 59.778 536 PRO AAA C 1
ATOM 4879 O O . PRO A 1 536 ? -3.327 -33.477 3.619 1.000 59.407 536 PRO AAA O 1
ATOM 4890 N N . GLY A 1 537 ? -1.082 -33.319 3.542 1.000 60.211 537 GLY AAA N 1
ATOM 4891 C CA . GLY A 1 537 ? -0.946 -31.878 3.830 1.000 54.724 537 GLY AAA CA 1
ATOM 4892 C C . GLY A 1 537 ? -0.517 -31.605 5.264 1.000 54.213 537 GLY AAA C 1
ATOM 4893 O O . GLY A 1 537 ? -0.110 -30.473 5.567 1.000 50.298 537 GLY AAA O 1
ATOM 4897 N N . MET A 1 538 ? -0.587 -32.607 6.137 1.000 55.014 538 MET AAA N 1
ATOM 4898 C CA . MET A 1 538 ? -0.344 -32.420 7.589 1.000 51.128 538 MET AAA CA 1
ATOM 4899 C C . MET A 1 538 ? 1.130 -32.085 7.835 1.000 50.248 538 MET AAA C 1
ATOM 4900 O O . MET A 1 538 ? 1.404 -31.329 8.769 1.000 51.140 538 MET AAA O 1
ATOM 4914 N N . ASN A 1 539 ? 2.038 -32.619 7.025 1.000 44.827 539 ASN AAA N 1
ATOM 4915 C CA . ASN A 1 539 ? 3.490 -32.356 7.163 1.000 47.745 539 ASN AAA CA 1
ATOM 4916 C C . ASN A 1 539 ? 3.793 -30.892 6.783 1.000 44.563 539 ASN AAA C 1
ATOM 4917 O O . ASN A 1 539 ? 4.571 -30.235 7.481 1.000 44.387 539 ASN AAA O 1
ATOM 4928 N N . ALA A 1 540 ? 3.224 -30.412 5.686 1.000 46.511 540 ALA AAA N 1
ATOM 4929 C CA . ALA A 1 540 ? 3.442 -29.038 5.175 1.000 48.566 540 ALA AAA CA 1
ATOM 4930 C C . ALA A 1 540 ? 2.791 -28.035 6.141 1.000 43.316 540 ALA AAA C 1
ATOM 4931 O O . ALA A 1 540 ? 3.406 -27.015 6.400 1.000 44.795 540 ALA AAA O 1
ATOM 4938 N N . ARG A 1 541 ? 1.620 -28.360 6.691 1.000 45.163 541 ARG AAA N 1
ATOM 4939 C CA . ARG A 1 541 ? 0.943 -27.559 7.748 1.000 44.134 541 ARG AAA CA 1
ATOM 4940 C C . ARG A 1 541 ? 1.835 -27.467 8.980 1.000 45.647 541 ARG AAA C 1
ATOM 4941 O O . ARG A 1 541 ? 2.061 -26.360 9.461 1.000 45.672 541 ARG AAA O 1
ATOM 4962 N N . ARG A 1 542 ? 2.349 -28.598 9.457 1.000 43.521 542 ARG AAA N 1
ATOM 4963 C CA . ARG A 1 542 ? 3.203 -28.602 10.666 1.000 47.226 542 ARG AAA CA 1
ATOM 4964 C C . ARG A 1 542 ? 4.452 -27.776 10.370 1.000 43.363 542 ARG AAA C 1
ATOM 4965 O O . ARG A 1 542 ? 4.868 -27.034 11.265 1.000 41.479 542 ARG AAA O 1
ATOM 4986 N N . LEU A 1 543 ? 5.039 -27.917 9.173 1.000 41.152 543 LEU AAA N 1
ATOM 4987 C CA . LEU A 1 543 ? 6.243 -27.114 8.814 1.000 42.584 543 LEU AAA CA 1
ATOM 4988 C C . LEU A 1 543 ? 5.898 -25.621 8.967 1.000 38.012 543 LEU AAA C 1
ATOM 4989 O O . LEU A 1 543 ? 6.705 -24.881 9.514 1.000 38.731 543 LEU AAA O 1
ATOM 5005 N N . ALA A 1 544 ? 4.735 -25.205 8.474 1.000 38.696 544 ALA AAA N 1
ATOM 5006 C CA . ALA A 1 544 ? 4.309 -23.786 8.514 1.000 40.204 544 ALA AAA CA 1
ATOM 5007 C C . ALA A 1 544 ? 4.221 -23.305 9.979 1.000 39.607 544 ALA AAA C 1
ATOM 5008 O O . ALA A 1 544 ? 4.651 -22.183 10.247 1.000 39.138 544 ALA AAA O 1
ATOM 5015 N N . THR A 1 545 ? 3.649 -24.115 10.880 1.000 37.745 545 THR AAA N 1
ATOM 5016 C CA . THR A 1 545 ? 3.505 -23.799 12.329 1.000 37.645 545 THR AAA CA 1
ATOM 5017 C C . THR A 1 545 ? 4.895 -23.670 12.957 1.000 36.976 545 THR AAA C 1
ATOM 5018 O O . THR A 1 545 ? 5.065 -22.791 13.827 1.000 38.243 545 THR AAA O 1
ATOM 5029 N N . ILE A 1 546 ? 5.855 -24.493 12.534 1.000 36.719 546 ILE AAA N 1
ATOM 5030 C CA . ILE A 1 546 ? 7.257 -24.445 13.052 1.000 36.351 546 ILE AAA CA 1
ATOM 5031 C C . ILE A 1 546 ? 7.907 -23.123 12.623 1.000 36.836 546 ILE AAA C 1
ATOM 5032 O O . ILE A 1 546 ? 8.563 -22.494 13.438 1.000 38.924 546 ILE AAA O 1
ATOM 5048 N N . VAL A 1 547 ? 7.756 -22.721 11.357 1.000 39.289 547 VAL AAA N 1
ATOM 5049 C CA . VAL A 1 547 ? 8.282 -21.423 10.848 1.000 37.971 547 VAL AAA CA 1
ATOM 5050 C C . VAL A 1 547 ? 7.722 -20.306 11.744 1.000 35.530 547 VAL AAA C 1
ATOM 5051 O O . VAL A 1 547 ? 8.497 -19.487 12.225 1.000 36.892 547 VAL AAA O 1
ATOM 5064 N N . ALA A 1 548 ? 6.411 -20.287 11.964 1.000 36.120 548 ALA AAA N 1
ATOM 5065 C CA . ALA A 1 548 ? 5.707 -19.266 12.774 1.000 37.263 548 ALA AAA CA 1
ATOM 5066 C C . ALA A 1 548 ? 6.219 -19.280 14.223 1.000 37.751 548 ALA AAA C 1
ATOM 5067 O O . ALA A 1 548 ? 6.442 -18.206 14.802 1.000 37.101 548 ALA AAA O 1
ATOM 5074 N N . GLY A 1 549 ? 6.450 -20.471 14.782 1.000 37.147 549 GLY AAA N 1
ATOM 5075 C CA . GLY A 1 549 ? 6.999 -20.612 16.130 1.000 36.184 549 GLY AAA CA 1
ATOM 5076 C C . GLY A 1 549 ? 8.401 -20.041 16.210 1.000 35.582 549 GLY AAA C 1
ATOM 5077 O O . GLY A 1 549 ? 8.713 -19.378 17.180 1.000 36.039 549 GLY AAA O 1
ATOM 5081 N N . ALA A 1 550 ? 9.241 -20.331 15.210 1.000 38.373 550 ALA AAA N 1
ATOM 5082 C CA . ALA A 1 550 ? 10.641 -19.832 15.152 1.000 37.898 550 ALA AAA CA 1
ATOM 5083 C C . ALA A 1 550 ? 10.629 -18.312 14.975 1.000 37.022 550 ALA AAA C 1
ATOM 5084 O O . ALA A 1 550 ? 11.489 -17.631 15.556 1.000 37.642 550 ALA AAA O 1
ATOM 5091 N N . VAL A 1 551 ? 9.677 -17.796 14.196 1.000 36.711 551 VAL AAA N 1
ATOM 5092 C CA . VAL A 1 551 ? 9.520 -16.325 13.983 1.000 37.598 551 VAL AAA CA 1
ATOM 5093 C C . VAL A 1 551 ? 9.128 -15.686 15.320 1.000 35.575 551 VAL AAA C 1
ATOM 5094 O O . VAL A 1 551 ? 9.699 -14.647 15.670 1.000 37.211 551 VAL AAA O 1
ATOM 5107 N N . LEU A 1 552 ? 8.198 -16.284 16.044 1.000 34.859 552 LEU AAA N 1
ATOM 5108 C CA . LEU A 1 552 ? 7.755 -15.761 17.370 1.000 36.713 552 LEU AAA CA 1
ATOM 5109 C C . LEU A 1 552 ? 8.955 -15.675 18.304 1.000 34.331 552 LEU AAA C 1
ATOM 5110 O O . LEU A 1 552 ? 9.097 -14.640 18.958 1.000 36.642 552 LEU AAA O 1
ATOM 5126 N N . ALA A 1 553 ? 9.798 -16.706 18.327 1.000 34.441 553 ALA AAA N 1
ATOM 5127 C CA . ALA A 1 553 ? 11.019 -16.767 19.165 1.000 36.356 553 ALA AAA CA 1
ATOM 5128 C C . ALA A 1 553 ? 11.965 -15.635 18.785 1.000 37.303 553 ALA AAA C 1
ATOM 5129 O O . ALA A 1 553 ? 12.471 -14.940 19.702 1.000 38.213 553 ALA AAA O 1
ATOM 5136 N N . GLY A 1 554 ? 12.195 -15.457 17.481 1.000 38.600 554 GLY AAA N 1
ATOM 5137 C CA . GLY A 1 554 ? 13.044 -14.385 16.943 1.000 37.200 554 GLY AAA CA 1
ATOM 5138 C C . GLY A 1 554 ? 12.500 -13.030 17.302 1.000 36.714 554 GLY AAA C 1
ATOM 5139 O O . GLY A 1 554 ? 13.298 -12.165 17.664 1.000 39.625 554 GLY AAA O 1
ATOM 5143 N N . GLU A 1 555 ? 11.186 -12.833 17.196 1.000 38.028 555 GLU AAA N 1
ATOM 5144 C CA . GLU A 1 555 ? 10.536 -11.532 17.523 1.000 38.807 555 GLU AAA CA 1
ATOM 5145 C C . GLU A 1 555 ? 10.743 -11.265 19.020 1.000 38.541 555 GLU AAA C 1
ATOM 5146 O O . GLU A 1 555 ? 11.150 -10.155 19.362 1.000 38.406 555 GLU AAA O 1
ATOM 5158 N N . LEU A 1 556 ? 10.478 -12.258 19.882 1.000 39.074 556 LEU AAA N 1
ATOM 5159 C CA . LEU A 1 556 ? 10.595 -12.069 21.366 1.000 40.545 556 LEU AAA CA 1
ATOM 5160 C C . LEU A 1 556 ? 12.042 -11.691 21.720 1.000 37.224 556 LEU AAA C 1
ATOM 5161 O O . LEU A 1 556 ? 12.242 -10.770 22.493 1.000 39.157 556 LEU AAA O 1
ATOM 5177 N N . SER A 1 557 ? 13.016 -12.379 21.140 1.000 38.001 557 SER AAA N 1
ATOM 5178 C CA . SER A 1 557 ? 14.453 -12.211 21.467 1.000 40.516 557 SER AAA CA 1
ATOM 5179 C C . SER A 1 557 ? 14.935 -10.813 21.045 1.000 42.204 557 SER AAA C 1
ATOM 5180 O O . SER A 1 557 ? 15.516 -10.092 21.879 1.000 38.710 557 SER AAA O 1
ATOM 5188 N N . LEU A 1 558 ? 14.664 -10.422 19.792 1.000 41.103 558 LEU AAA N 1
ATOM 5189 C CA . LEU A 1 558 ? 15.151 -9.135 19.241 1.000 40.043 558 LEU AAA CA 1
ATOM 5190 C C . LEU A 1 558 ? 14.439 -7.992 19.951 1.000 37.380 558 LEU AAA C 1
ATOM 5191 O O . LEU A 1 558 ? 15.114 -7.043 20.347 1.000 42.541 558 LEU AAA O 1
ATOM 5207 N N . MET A 1 559 ? 13.125 -8.084 20.130 1.000 39.975 559 MET AAA N 1
ATOM 5208 C CA . MET A 1 559 ? 12.327 -7.023 20.793 1.000 41.434 559 MET AAA CA 1
ATOM 5209 C C . MET A 1 559 ? 12.753 -6.857 22.270 1.000 41.974 559 MET AAA C 1
ATOM 5210 O O . MET A 1 559 ? 12.799 -5.709 22.732 1.000 38.380 559 MET AAA O 1
ATOM 5224 N N . SER A 1 560 ? 13.006 -7.969 22.979 1.000 40.357 560 SER AAA N 1
ATOM 5225 C CA . SER A 1 560 ? 13.547 -7.986 24.376 1.000 40.860 560 SER AAA CA 1
ATOM 5226 C C . SER A 1 560 ? 14.916 -7.300 24.425 1.000 39.364 560 SER AAA C 1
ATOM 5227 O O . SER A 1 560 ? 15.115 -6.469 25.323 1.000 44.149 560 SER AAA O 1
ATOM 5235 N N . ALA A 1 561 ? 15.813 -7.632 23.502 1.000 40.852 561 ALA AAA N 1
ATOM 5236 C CA . ALA A 1 561 ? 17.183 -7.059 23.422 1.000 43.546 561 ALA AAA CA 1
ATOM 5237 C C . ALA A 1 561 ? 17.098 -5.541 23.213 1.000 45.379 561 ALA AAA C 1
ATOM 5238 O O . ALA A 1 561 ? 17.808 -4.790 23.899 1.000 44.109 561 ALA AAA O 1
ATOM 5245 N N . ILE A 1 562 ? 16.223 -5.093 22.312 1.000 46.160 562 ILE AAA N 1
ATOM 5246 C CA . ILE A 1 562 ? 16.005 -3.640 22.062 1.000 44.311 562 ILE AAA CA 1
ATOM 5247 C C . ILE A 1 562 ? 15.483 -3.005 23.355 1.000 43.581 562 ILE AAA C 1
ATOM 5248 O O . ILE A 1 562 ? 16.038 -1.958 23.786 1.000 47.888 562 ILE AAA O 1
ATOM 5264 N N . ALA A 1 563 ? 14.439 -3.568 23.951 1.000 43.777 563 ALA AAA N 1
ATOM 5265 C CA . ALA A 1 563 ? 13.771 -3.004 25.143 1.000 43.941 563 ALA AAA CA 1
ATOM 5266 C C . ALA A 1 563 ? 14.766 -2.951 26.305 1.000 48.169 563 ALA AAA C 1
ATOM 5267 O O . ALA A 1 563 ? 14.806 -1.926 27.007 1.000 47.947 563 ALA AAA O 1
ATOM 5274 N N . ALA A 1 564 ? 15.527 -4.031 26.502 1.000 47.763 564 ALA AAA N 1
ATOM 5275 C CA . ALA A 1 564 ? 16.496 -4.197 27.611 1.000 49.694 564 ALA AAA CA 1
ATOM 5276 C C . ALA A 1 564 ? 17.628 -3.184 27.438 1.000 52.773 564 ALA AAA C 1
ATOM 5277 O O . ALA A 1 564 ? 18.193 -2.761 28.450 1.000 53.334 564 ALA AAA O 1
ATOM 5284 N N . GLY A 1 565 ? 17.945 -2.829 26.190 1.000 53.939 565 GLY AAA N 1
ATOM 5285 C CA . GLY A 1 565 ? 19.025 -1.886 25.843 1.000 52.916 565 GLY AAA CA 1
ATOM 5286 C C . GLY A 1 565 ? 18.627 -0.448 26.104 1.000 56.485 565 GLY AAA C 1
ATOM 5287 O O . GLY A 1 565 ? 19.489 0.416 25.974 1.000 59.949 565 GLY AAA O 1
ATOM 5291 N N . GLN A 1 566 ? 17.359 -0.178 26.437 1.000 61.489 566 GLN AAA N 1
ATOM 5292 C CA . GLN A 1 566 ? 16.893 1.180 26.835 1.000 59.440 566 GLN AAA CA 1
ATOM 5293 C C . GLN A 1 566 ? 17.378 1.459 28.264 1.000 64.836 566 GLN AAA C 1
ATOM 5294 O O . GLN A 1 566 ? 17.883 2.555 28.479 1.000 68.769 566 GLN AAA O 1
#

B-factor: mean 51.02, std 14.47, range [0.5, 121.7]

Foldseek 3Di:
DVVLVDLVDDDDPQLNCLCSVLSVCCVNVVDDPPPFDSPDFDSVLPHNGDDDFDWDWADLQQEPNDGATFTFGHPDPVLSVLLNLLRVLQVVQVGKYKDWPDAWAKWWFKKFFPWLVVLVVVQCCQQPPVCPVVLQVLLPVLDPFWGWDGWHWDGDTRMIGIMTITGRFQALQPSSNLSSLVSNVVVCCVVCVRMGGPGRHPCLSPALAQDVSCVVVFHGTWMKMKTKRFQVSLCPSLVFGLVLLQVLLCVPLNVVCVVVVHRLRSADCLLSLLQRSCVQQQHDSSRSNLQSRWRWHWDQDDVNGMIMIMITRRYNRHGQDDGGNPTDRNQVSLVSRPLHDADPVTGNVSNNSSSSVSRSSSSSSRSSVSSVVSSVD

Sequence (377 aa):
KSVIDGIPSLESLCKRAASIRREALQRVTGRSIEGLPLDGFDYESMPVGYIQIPVGIAGPLLLDGYEYSVPMATTEGCCLVASTNRGCKAMFISGGATSTVLKDGMTRAPVVRFASARRASELKFFLENPENFDTLAVVFNRSSRFARLQSVKCTIAGKNAYVRFCCSTGDAMGMNMVSKGVQNVLEYLTDDFPDMDVIGISGNFCSDKKPAAVNWIEGRGKSVVCEAVIRGEIVNKVLKTSVAALVELNMLKNLAGSAVAGSLGGFNAHASNIVSAVFIATGQDPAQNVESSQCITMMEAINDGKDIHISVTMPSIEVGTVGGGTQLASQSACLNLLGVKGASTESPGMNARRLATIVAGAVLAGELSLMSAIAAGQ